Protein AF-A0AAN6Z8I7-F1 (afdb_monomer_lite)

Structure (mmCIF, N/CA/C/O backbone):
data_AF-A0AAN6Z8I7-F1
#
_entry.id   AF-A0AAN6Z8I7-F1
#
loop_
_atom_site.group_PDB
_atom_site.id
_atom_site.type_symbol
_atom_site.label_atom_id
_atom_site.label_alt_id
_atom_site.label_comp_id
_atom_site.label_asym_id
_atom_site.label_entity_id
_atom_site.label_seq_id
_atom_site.pdbx_PDB_ins_code
_atom_site.Cartn_x
_atom_site.Cartn_y
_atom_site.Cartn_z
_atom_site.occupancy
_atom_site.B_iso_or_equiv
_atom_site.auth_seq_id
_atom_site.auth_comp_id
_atom_site.auth_asym_id
_atom_site.auth_atom_id
_atom_site.pdbx_PDB_model_num
ATOM 1 N N . MET A 1 1 ? 62.135 -26.900 26.260 1.00 32.19 1 MET A N 1
ATOM 2 C CA . MET A 1 1 ? 61.340 -28.100 25.904 1.00 32.19 1 MET A CA 1
ATOM 3 C C . MET A 1 1 ? 60.212 -28.216 26.920 1.00 32.19 1 MET A C 1
ATOM 5 O O . MET A 1 1 ? 60.507 -28.111 28.092 1.00 32.19 1 MET A O 1
ATOM 9 N N . GLN A 1 2 ? 58.935 -28.398 26.623 1.00 29.66 2 GLN A N 1
ATOM 10 C CA . GLN A 1 2 ? 58.172 -28.352 25.386 1.00 29.66 2 GLN A CA 1
ATOM 11 C C . GLN A 1 2 ? 56.703 -28.283 25.835 1.00 29.66 2 GLN A C 1
ATOM 13 O O . GLN A 1 2 ? 56.267 -29.011 26.722 1.00 29.66 2 GLN A O 1
ATOM 18 N N . THR A 1 3 ? 55.972 -27.355 25.243 1.00 29.36 3 THR A N 1
ATOM 19 C CA . THR A 1 3 ? 54.538 -27.107 25.377 1.00 29.36 3 THR A CA 1
ATOM 20 C C . THR A 1 3 ? 53.730 -28.337 24.946 1.00 29.36 3 THR A C 1
ATOM 22 O O . THR A 1 3 ? 53.894 -28.803 23.821 1.00 29.36 3 THR A O 1
ATOM 25 N N . ARG A 1 4 ? 52.793 -28.824 25.773 1.00 29.11 4 ARG A N 1
ATOM 26 C CA . ARG A 1 4 ? 51.696 -29.693 25.303 1.00 29.11 4 ARG A CA 1
ATOM 27 C C . ARG A 1 4 ? 50.430 -28.859 25.139 1.00 29.11 4 ARG A C 1
ATOM 29 O O . ARG A 1 4 ? 49.757 -28.513 26.103 1.00 29.11 4 ARG A O 1
ATOM 36 N N . LYS A 1 5 ? 50.181 -28.494 23.879 1.00 32.47 5 LYS A N 1
ATOM 37 C CA . LYS A 1 5 ? 48.963 -27.849 23.389 1.00 32.47 5 LYS A CA 1
ATOM 38 C C . LYS A 1 5 ? 47.800 -28.839 23.345 1.00 32.47 5 LYS A C 1
ATOM 40 O O . LYS A 1 5 ? 47.976 -30.034 23.125 1.00 32.47 5 LYS A O 1
ATOM 45 N N . SER A 1 6 ? 46.630 -28.248 23.532 1.00 30.06 6 SER A N 1
ATOM 46 C CA . SER A 1 6 ? 45.288 -28.802 23.499 1.00 30.06 6 SER A CA 1
ATOM 47 C C . SER A 1 6 ? 44.936 -29.530 22.200 1.00 30.06 6 SER A C 1
ATOM 49 O O . SER A 1 6 ? 45.195 -29.058 21.093 1.00 30.06 6 SER A O 1
ATOM 51 N N . LEU A 1 7 ? 44.241 -30.653 22.365 1.00 32.81 7 LEU A N 1
ATOM 52 C CA . LEU A 1 7 ? 43.463 -31.329 21.334 1.00 32.81 7 LEU A CA 1
ATOM 53 C C . LEU A 1 7 ? 42.104 -31.668 21.956 1.00 32.81 7 LEU A C 1
ATOM 55 O O . LEU A 1 7 ? 41.858 -32.780 22.402 1.00 32.81 7 LEU A O 1
ATOM 59 N N . VAL A 1 8 ? 41.235 -30.659 22.037 1.00 32.09 8 VAL A N 1
ATOM 60 C CA . VAL A 1 8 ? 39.797 -30.846 22.251 1.00 32.09 8 VAL A CA 1
ATOM 61 C C . VAL A 1 8 ? 39.071 -29.977 21.229 1.00 32.09 8 VAL A C 1
ATOM 63 O O . VAL A 1 8 ? 39.012 -28.758 21.349 1.00 32.09 8 VAL A O 1
ATOM 66 N N . GLY A 1 9 ? 38.574 -30.644 20.186 1.00 28.62 9 GLY A N 1
ATOM 67 C CA . GLY A 1 9 ? 37.254 -30.369 19.622 1.00 28.62 9 GLY A CA 1
ATOM 68 C C . GLY A 1 9 ? 37.047 -29.054 18.879 1.00 28.62 9 GLY A C 1
ATOM 69 O O . GLY A 1 9 ? 36.145 -28.295 19.214 1.00 28.62 9 GLY A O 1
ATOM 70 N N . ARG A 1 10 ? 37.806 -28.829 17.802 1.00 29.12 10 ARG A N 1
ATOM 71 C CA . ARG A 1 10 ? 37.390 -27.956 16.692 1.00 29.12 10 ARG A CA 1
ATOM 72 C C . ARG A 1 10 ? 36.140 -28.548 16.022 1.00 29.12 10 ARG A C 1
ATOM 74 O O . ARG A 1 10 ? 36.269 -29.421 15.174 1.00 29.12 10 ARG A O 1
ATOM 81 N N . ALA A 1 11 ? 34.948 -28.102 16.410 1.00 29.02 11 ALA A N 1
ATOM 82 C CA . ALA A 1 11 ? 33.707 -28.374 15.666 1.00 29.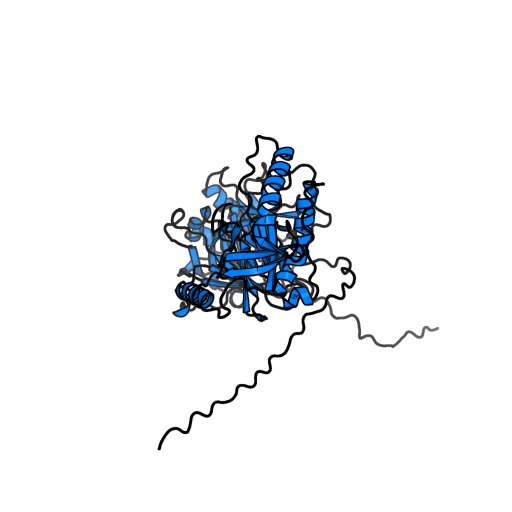02 11 ALA A CA 1
ATOM 83 C C . ALA A 1 11 ? 32.638 -27.275 15.813 1.00 29.02 11 ALA A C 1
ATOM 85 O O . ALA A 1 11 ? 31.493 -27.455 15.409 1.00 29.02 11 ALA A O 1
ATOM 86 N N . TRP A 1 12 ? 32.996 -26.124 16.378 1.00 29.42 12 TRP A N 1
ATOM 87 C CA . TRP A 1 12 ? 32.153 -24.936 16.432 1.00 29.42 12 TRP A CA 1
ATOM 88 C C . TRP A 1 12 ? 32.991 -23.768 15.916 1.00 29.42 12 TRP A C 1
ATOM 90 O O . TRP A 1 12 ? 34.161 -23.664 16.269 1.00 29.42 12 TRP A O 1
ATOM 100 N N . VAL A 1 13 ? 32.391 -22.908 15.092 1.00 31.42 13 VAL A N 1
ATOM 101 C CA . VAL A 1 13 ? 33.026 -21.817 14.321 1.00 31.42 13 VAL A CA 1
ATOM 102 C C . VAL A 1 13 ? 33.621 -22.246 12.967 1.00 31.42 13 VAL A C 1
ATOM 104 O O . VAL A 1 13 ? 34.786 -22.008 12.689 1.00 31.42 13 VAL A O 1
ATOM 107 N N . ASP A 1 14 ? 32.798 -22.835 12.091 1.00 28.38 14 ASP A N 1
ATOM 108 C CA . ASP A 1 14 ? 32.892 -22.562 10.643 1.00 28.38 14 ASP A CA 1
ATOM 109 C C . ASP A 1 14 ? 31.556 -22.839 9.923 1.00 28.38 14 ASP A C 1
ATOM 111 O O . ASP A 1 14 ? 31.440 -23.658 9.016 1.00 28.38 14 ASP A O 1
ATOM 115 N N . LYS A 1 15 ? 30.485 -22.161 10.356 1.00 30.84 15 LYS A N 1
ATOM 116 C CA . LYS A 1 15 ? 29.422 -21.789 9.413 1.00 30.84 15 LYS A CA 1
ATOM 117 C C . LYS A 1 15 ? 29.788 -20.407 8.918 1.00 30.84 15 LYS A C 1
ATOM 119 O O . LYS A 1 15 ? 29.279 -19.400 9.405 1.00 30.84 15 LYS A O 1
ATOM 124 N N . SER A 1 16 ? 30.757 -20.391 8.013 1.00 33.25 16 SER A N 1
ATOM 125 C CA . SER A 1 16 ? 31.108 -19.236 7.213 1.00 33.25 16 SER A CA 1
ATOM 126 C C . SER A 1 16 ? 29.808 -18.582 6.741 1.00 33.25 16 SER A C 1
ATOM 128 O O . SER A 1 16 ? 28.914 -19.261 6.227 1.00 33.25 16 SER A O 1
ATOM 130 N N . LEU A 1 17 ? 29.690 -17.271 6.961 1.00 37.28 17 LEU A N 1
ATOM 131 C CA . LEU A 1 17 ? 28.739 -16.416 6.267 1.00 37.28 17 LEU A CA 1
ATOM 132 C C . LEU A 1 17 ? 28.893 -16.688 4.766 1.00 37.28 17 LEU A C 1
ATOM 134 O O . LEU A 1 17 ? 29.721 -16.069 4.099 1.00 37.28 17 LEU A O 1
ATOM 138 N N . LYS A 1 18 ? 28.110 -17.621 4.218 1.00 36.66 18 LYS A N 1
ATOM 139 C CA . LYS A 1 18 ? 27.809 -17.620 2.794 1.00 36.66 18 LYS A CA 1
ATOM 140 C C . LYS A 1 18 ? 27.095 -16.295 2.577 1.00 36.66 18 LYS A C 1
ATOM 142 O O . LYS A 1 18 ? 25.920 -16.170 2.906 1.00 36.66 18 LYS A O 1
ATOM 147 N N . ARG A 1 19 ? 27.838 -15.276 2.134 1.00 41.69 19 ARG A N 1
ATOM 148 C CA . ARG A 1 19 ? 27.256 -14.062 1.564 1.00 41.69 19 ARG A CA 1
ATOM 149 C C . ARG A 1 19 ? 26.283 -14.549 0.501 1.00 41.69 19 ARG A C 1
ATOM 151 O O . ARG A 1 19 ? 26.725 -15.126 -0.490 1.00 41.69 19 ARG A O 1
ATOM 158 N N . ALA A 1 20 ? 24.985 -14.436 0.772 1.00 45.44 20 ALA A N 1
ATOM 159 C CA . ALA A 1 20 ? 23.968 -14.732 -0.218 1.00 45.44 20 ALA A CA 1
ATOM 160 C C . ALA A 1 20 ? 24.276 -13.836 -1.419 1.00 45.44 20 ALA A C 1
ATOM 162 O O . ALA A 1 20 ? 24.381 -12.618 -1.264 1.00 45.44 20 ALA A O 1
ATOM 163 N N . ALA A 1 21 ? 24.541 -14.442 -2.575 1.00 50.66 21 ALA A N 1
ATOM 164 C CA . ALA A 1 21 ? 24.708 -13.683 -3.801 1.00 50.66 21 ALA A CA 1
ATOM 165 C C . ALA A 1 21 ? 23.434 -12.855 -4.009 1.00 50.66 21 ALA A C 1
ATOM 167 O O . ALA A 1 21 ? 22.326 -13.358 -3.816 1.00 50.66 21 ALA A O 1
ATOM 168 N N . ARG A 1 22 ? 23.591 -11.572 -4.329 1.00 57.84 22 ARG A N 1
ATOM 169 C CA . ARG A 1 22 ? 22.470 -10.650 -4.501 1.00 57.84 22 ARG A CA 1
ATOM 170 C C . ARG A 1 22 ? 21.647 -11.093 -5.714 1.00 57.84 22 ARG A C 1
ATOM 172 O O . ARG A 1 22 ? 22.111 -10.949 -6.838 1.00 57.84 22 ARG A O 1
ATOM 179 N N . LEU A 1 23 ? 20.449 -11.627 -5.476 1.00 70.31 23 LEU A N 1
ATOM 180 C CA . LEU A 1 23 ? 19.550 -12.121 -6.528 1.00 70.31 23 LEU A CA 1
ATOM 181 C C . LEU A 1 23 ? 18.702 -11.006 -7.165 1.00 70.31 23 LEU A C 1
ATOM 183 O O . LEU A 1 23 ? 18.144 -11.221 -8.241 1.00 70.31 23 LEU A O 1
ATOM 187 N N . VAL A 1 24 ? 18.580 -9.838 -6.511 1.00 84.19 24 VAL A N 1
ATOM 188 C CA . VAL A 1 24 ? 17.828 -8.687 -7.041 1.00 84.19 24 VAL A CA 1
ATOM 189 C C . VAL A 1 24 ? 18.528 -7.335 -6.853 1.00 84.19 24 VAL A C 1
ATOM 191 O O . VAL A 1 24 ? 19.216 -7.069 -5.862 1.00 84.19 24 VAL A O 1
ATOM 194 N N . GLY A 1 25 ? 18.316 -6.425 -7.803 1.00 89.25 25 GLY A N 1
ATOM 195 C CA . GLY A 1 25 ? 18.735 -5.021 -7.736 1.00 89.25 25 GLY A CA 1
ATOM 196 C C . GLY A 1 25 ? 17.537 -4.088 -7.863 1.00 89.25 25 GLY A C 1
ATOM 197 O O . GLY A 1 25 ? 16.638 -4.376 -8.642 1.00 89.25 25 GLY A O 1
ATOM 198 N N . ALA A 1 26 ? 17.522 -2.979 -7.125 1.00 93.25 26 ALA A N 1
ATOM 199 C CA . ALA A 1 26 ? 16.400 -2.046 -7.142 1.00 93.25 26 ALA A CA 1
ATOM 200 C C . ALA A 1 26 ? 16.836 -0.585 -7.066 1.00 93.25 26 ALA A C 1
ATOM 202 O O . ALA A 1 26 ? 17.877 -0.273 -6.483 1.00 93.25 26 ALA A O 1
ATOM 203 N N . VAL A 1 27 ? 16.009 0.298 -7.612 1.00 94.94 27 VAL A N 1
ATOM 204 C CA . VAL A 1 27 ? 16.126 1.751 -7.484 1.00 94.94 27 VAL A CA 1
ATOM 205 C C . VAL A 1 27 ? 14.747 2.381 -7.633 1.00 94.94 27 VAL A C 1
ATOM 207 O O . VAL A 1 27 ? 13.945 1.951 -8.458 1.00 94.94 27 VAL A O 1
ATOM 210 N N . THR A 1 28 ? 14.480 3.429 -6.861 1.00 96.12 28 THR A N 1
ATOM 211 C CA . THR A 1 28 ? 13.326 4.303 -7.089 1.00 96.12 28 THR A CA 1
ATOM 212 C C . THR A 1 28 ? 13.813 5.702 -7.424 1.00 96.12 28 THR A C 1
ATOM 214 O O . THR A 1 28 ? 14.664 6.239 -6.722 1.00 96.12 28 THR A O 1
ATOM 217 N N . VAL A 1 29 ? 13.298 6.280 -8.503 1.00 95.31 29 VAL A N 1
ATOM 218 C CA . VAL A 1 29 ? 13.596 7.635 -8.964 1.00 95.31 29 VAL A CA 1
ATOM 219 C C . VAL A 1 29 ? 12.339 8.479 -8.795 1.00 95.31 29 VAL A C 1
ATOM 221 O O . VAL A 1 29 ? 11.331 8.231 -9.448 1.00 95.31 29 VAL A O 1
ATOM 224 N N . ASN A 1 30 ? 12.400 9.466 -7.909 1.00 93.25 30 ASN A N 1
ATOM 225 C CA . ASN A 1 30 ? 11.348 10.438 -7.642 1.00 93.25 30 ASN A CA 1
ATOM 226 C C . ASN A 1 30 ? 11.561 11.684 -8.521 1.00 93.25 30 ASN A C 1
ATOM 228 O O . ASN A 1 30 ? 12.684 12.186 -8.615 1.00 93.25 30 ASN A O 1
ATOM 232 N N . LEU A 1 31 ? 10.491 12.195 -9.133 1.00 90.69 31 LEU A N 1
ATOM 233 C CA . LEU A 1 31 ? 10.521 13.305 -10.091 1.00 90.69 31 LEU A CA 1
ATOM 234 C C . LEU A 1 31 ? 9.598 14.440 -9.623 1.00 90.69 31 LEU A C 1
ATOM 236 O O . LEU A 1 31 ? 8.452 14.192 -9.259 1.00 90.69 31 LEU A O 1
ATOM 240 N N . ASP A 1 32 ? 10.073 15.686 -9.659 1.00 86.06 32 ASP A N 1
ATOM 241 C CA . ASP A 1 32 ? 9.229 16.872 -9.465 1.00 86.06 32 ASP A CA 1
ATOM 242 C C . ASP A 1 32 ? 8.783 17.425 -10.823 1.00 86.06 32 ASP A C 1
ATOM 244 O O . ASP A 1 32 ? 9.415 18.313 -11.399 1.00 86.06 32 ASP A O 1
ATOM 248 N N . LEU A 1 33 ? 7.672 16.887 -11.333 1.00 80.31 33 LEU A N 1
ATOM 249 C CA . LEU A 1 33 ? 7.146 17.195 -12.668 1.00 80.31 33 LEU A CA 1
ATOM 250 C C . LEU A 1 33 ? 6.718 18.659 -12.851 1.00 80.31 33 LEU A C 1
ATOM 252 O O . LEU A 1 33 ? 6.485 19.085 -13.978 1.00 80.31 33 LEU A O 1
ATOM 256 N N . THR A 1 34 ? 6.644 19.451 -11.777 1.00 77.06 34 THR A N 1
ATOM 257 C CA . THR A 1 34 ? 6.255 20.868 -11.853 1.00 77.06 34 THR A CA 1
ATOM 258 C C . THR A 1 34 ? 7.379 21.784 -12.346 1.00 77.06 34 THR A C 1
ATOM 260 O O . THR A 1 34 ? 7.135 22.956 -12.626 1.00 77.06 34 THR A O 1
ATOM 263 N N . ARG A 1 35 ? 8.616 21.273 -12.454 1.00 71.75 35 ARG A N 1
ATOM 264 C CA . ARG A 1 35 ? 9.821 22.107 -12.605 1.00 71.75 35 ARG A CA 1
ATOM 265 C C . ARG A 1 35 ? 10.576 21.965 -13.927 1.00 71.75 35 ARG A C 1
ATOM 267 O O . ARG A 1 35 ? 11.534 22.709 -14.136 1.00 71.75 35 ARG A O 1
ATOM 274 N N . SER A 1 36 ? 10.235 21.025 -14.811 1.00 70.06 36 SER A N 1
ATOM 275 C CA . SER A 1 36 ? 10.969 20.826 -16.081 1.00 70.06 36 SER A CA 1
ATOM 276 C C . SER A 1 36 ? 10.103 20.203 -17.183 1.00 70.06 36 SER A C 1
ATOM 278 O O . SER A 1 36 ? 8.950 19.844 -16.956 1.00 70.06 36 SER A O 1
ATOM 280 N N . ALA A 1 37 ? 10.642 20.099 -18.403 1.00 73.19 37 ALA A N 1
ATOM 281 C CA . ALA A 1 37 ? 9.939 19.502 -19.541 1.00 73.19 37 ALA A CA 1
ATOM 282 C C . ALA A 1 37 ? 9.975 17.952 -19.505 1.00 73.19 37 ALA A C 1
ATOM 284 O O . ALA A 1 37 ? 10.992 17.382 -19.101 1.00 73.19 37 ALA A O 1
ATOM 285 N N . PRO A 1 38 ? 8.940 17.242 -20.007 1.00 70.88 38 PRO A N 1
ATOM 286 C CA . PRO A 1 38 ? 8.838 15.775 -19.933 1.00 70.88 38 PRO A CA 1
ATOM 287 C C . PRO A 1 38 ? 10.040 14.986 -20.481 1.00 70.88 38 PRO A C 1
ATOM 289 O O . PRO A 1 38 ? 10.481 14.026 -19.852 1.00 70.88 38 PRO A O 1
ATOM 292 N N . ALA A 1 39 ? 10.613 15.399 -21.618 1.00 73.81 39 ALA A N 1
ATOM 293 C CA . ALA A 1 39 ? 11.739 14.693 -22.245 1.00 73.81 39 ALA A CA 1
ATOM 294 C C . ALA A 1 39 ? 13.026 14.740 -21.399 1.00 73.81 39 ALA A C 1
ATOM 296 O O . ALA A 1 39 ? 13.791 13.777 -21.363 1.00 73.81 39 ALA A O 1
ATOM 297 N N . GLN A 1 40 ? 13.245 15.835 -20.663 1.00 82.19 40 GLN A N 1
ATOM 298 C CA . GLN A 1 40 ? 14.388 15.962 -19.753 1.00 82.19 40 GLN A CA 1
ATOM 299 C C . GLN A 1 40 ? 14.270 14.979 -18.582 1.00 82.19 40 GLN A C 1
ATOM 301 O O . GLN A 1 40 ? 15.275 14.440 -18.122 1.00 82.19 40 GLN A O 1
ATOM 306 N N . PHE A 1 41 ? 13.043 14.687 -18.140 1.00 88.12 41 PHE A N 1
ATOM 307 C CA . PHE A 1 41 ? 12.804 13.728 -17.069 1.00 88.12 41 PHE A CA 1
ATOM 308 C C . PHE A 1 41 ? 12.998 12.272 -17.493 1.00 88.12 41 PHE A C 1
ATOM 310 O O . PHE A 1 41 ? 13.491 11.489 -16.685 1.00 88.12 41 PHE A O 1
ATOM 317 N N . GLN A 1 42 ? 12.658 11.903 -18.734 1.00 92.06 42 GLN A N 1
ATOM 318 C CA . GLN A 1 42 ? 12.919 10.549 -19.240 1.00 92.06 42 GLN A CA 1
ATOM 319 C C . GLN A 1 42 ? 14.416 10.236 -19.215 1.00 92.06 42 GLN A C 1
ATOM 321 O O . GLN A 1 42 ? 14.828 9.230 -18.635 1.00 92.06 42 GLN A O 1
ATOM 326 N N . GLN A 1 43 ? 15.230 11.134 -19.778 1.00 92.00 43 GLN A N 1
ATOM 327 C CA . GLN A 1 43 ? 16.680 10.974 -19.789 1.00 92.00 43 GLN A CA 1
ATOM 328 C C . GLN A 1 43 ? 17.253 10.977 -18.367 1.00 92.00 43 GLN A C 1
ATOM 330 O O . GLN A 1 43 ? 18.020 10.083 -18.018 1.00 92.00 43 GLN A O 1
ATOM 335 N N . ALA A 1 44 ? 16.817 11.908 -17.511 1.00 91.56 44 ALA A N 1
ATOM 336 C CA . ALA A 1 44 ? 17.268 11.955 -16.123 1.00 91.56 44 ALA A CA 1
ATOM 337 C C . ALA A 1 44 ? 16.911 10.676 -15.345 1.00 91.56 44 ALA A C 1
ATOM 339 O O . ALA A 1 44 ? 17.719 10.193 -14.554 1.00 91.56 44 ALA A O 1
ATOM 340 N N . ALA A 1 45 ? 15.730 10.093 -15.576 1.00 93.75 45 ALA A N 1
ATOM 341 C CA . ALA A 1 45 ? 15.348 8.825 -14.964 1.00 93.75 45 ALA A CA 1
ATOM 342 C C . ALA A 1 45 ? 16.257 7.678 -15.428 1.00 93.75 45 ALA A C 1
ATOM 344 O O . ALA A 1 45 ? 16.769 6.935 -14.590 1.00 93.75 45 ALA A O 1
ATOM 345 N N . ILE A 1 46 ? 16.508 7.571 -16.737 1.00 94.88 46 ILE A N 1
ATOM 346 C CA . ILE A 1 46 ? 17.427 6.581 -17.322 1.00 94.88 46 ILE A CA 1
ATOM 347 C C . ILE A 1 46 ? 18.833 6.732 -16.725 1.00 94.88 46 ILE A C 1
ATOM 349 O O . ILE A 1 46 ? 19.438 5.740 -16.316 1.00 94.88 46 ILE A O 1
ATOM 353 N N . ASP A 1 47 ? 19.341 7.960 -16.619 1.00 93.81 47 ASP A N 1
ATOM 354 C CA . ASP A 1 47 ? 20.675 8.231 -16.082 1.00 93.81 47 ASP A CA 1
ATOM 355 C C . ASP A 1 47 ? 20.782 7.841 -14.605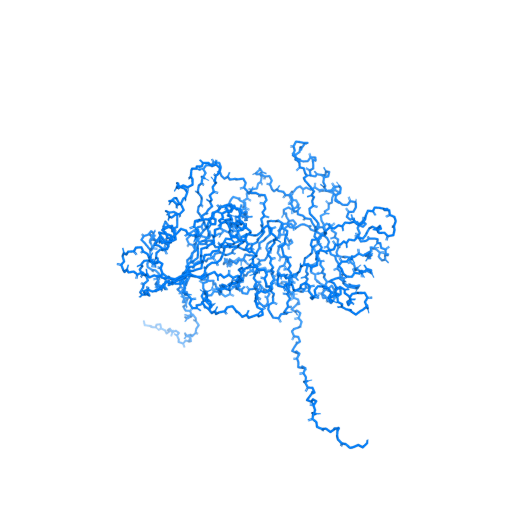 1.00 93.81 47 ASP A C 1
ATOM 357 O O . ASP A 1 47 ? 21.731 7.157 -14.224 1.00 93.81 47 ASP A O 1
ATOM 361 N N . ARG A 1 48 ? 19.771 8.152 -13.781 1.00 93.00 48 ARG A N 1
ATOM 362 C CA . ARG A 1 48 ? 19.744 7.726 -12.371 1.00 93.00 48 ARG A CA 1
ATOM 363 C C . ARG A 1 48 ? 19.659 6.216 -12.206 1.00 93.00 48 ARG A C 1
ATOM 365 O O . ARG A 1 48 ? 20.307 5.661 -11.317 1.00 93.00 48 ARG A O 1
ATOM 372 N N . VAL A 1 49 ? 18.892 5.533 -13.053 1.00 93.62 49 VAL A N 1
ATOM 373 C CA . VAL A 1 49 ? 18.839 4.066 -13.043 1.00 93.62 49 VAL A CA 1
ATOM 374 C C . VAL A 1 49 ? 20.196 3.482 -13.426 1.00 93.62 49 VAL A C 1
ATOM 376 O O . VAL A 1 49 ? 20.667 2.574 -12.738 1.00 93.62 49 VAL A O 1
ATOM 379 N N . ARG A 1 50 ? 20.865 4.044 -14.441 1.00 92.25 50 ARG A N 1
ATOM 380 C CA . ARG A 1 50 ? 22.220 3.642 -14.844 1.00 92.25 50 ARG A CA 1
ATOM 381 C C . ARG A 1 50 ? 23.215 3.839 -13.707 1.00 92.25 50 ARG A C 1
ATOM 383 O O . ARG A 1 50 ? 23.932 2.907 -13.362 1.00 92.25 50 ARG A O 1
ATOM 390 N N . GLU A 1 51 ? 23.216 5.006 -13.073 1.00 90.06 51 GLU A N 1
ATOM 391 C CA . GLU A 1 51 ? 24.092 5.298 -11.936 1.00 90.06 51 GLU A CA 1
ATOM 392 C C . GLU A 1 51 ? 23.925 4.277 -10.800 1.00 90.06 51 GLU A C 1
ATOM 394 O O . GLU A 1 51 ? 24.921 3.812 -10.245 1.00 90.06 51 GLU A O 1
ATOM 399 N N . CYS A 1 52 ? 22.684 3.880 -10.493 1.00 88.19 52 CYS A N 1
ATOM 400 C CA . CYS A 1 52 ? 22.375 3.004 -9.361 1.00 88.19 52 CYS A CA 1
ATOM 401 C C . CYS A 1 52 ? 22.524 1.502 -9.656 1.00 88.19 52 CYS A C 1
ATOM 403 O O . CYS A 1 52 ? 22.850 0.729 -8.751 1.00 88.19 52 CYS A O 1
ATOM 405 N N . LEU A 1 53 ? 22.223 1.058 -10.882 1.00 86.69 53 LEU A N 1
ATOM 406 C CA . LEU A 1 53 ? 22.142 -0.364 -11.231 1.00 86.69 53 LEU A CA 1
ATOM 407 C C . LEU A 1 53 ? 23.235 -0.839 -12.195 1.00 86.69 53 LEU A C 1
ATOM 409 O O . LEU A 1 53 ? 23.483 -2.050 -12.233 1.00 86.69 53 LEU A O 1
ATOM 413 N N . ALA A 1 54 ? 23.895 0.034 -12.958 1.00 76.12 54 ALA A N 1
ATOM 414 C CA . ALA A 1 54 ? 24.893 -0.423 -13.919 1.00 76.12 54 ALA A CA 1
ATOM 415 C C . ALA A 1 54 ? 26.078 -1.121 -13.211 1.00 76.12 54 ALA A C 1
ATOM 417 O O . ALA A 1 54 ? 26.492 -0.710 -12.123 1.00 76.12 54 ALA A O 1
ATOM 418 N N . PRO A 1 55 ? 26.633 -2.199 -13.797 1.00 63.22 55 PRO A N 1
ATOM 419 C CA . PRO A 1 55 ? 27.771 -2.910 -13.212 1.00 63.22 55 PRO A CA 1
ATOM 420 C C . PRO A 1 55 ? 29.015 -2.018 -13.068 1.00 63.22 55 PRO A C 1
ATOM 422 O O . PRO A 1 55 ? 29.722 -2.096 -12.067 1.00 63.22 55 PRO A O 1
ATOM 425 N N . GLU A 1 56 ? 29.251 -1.139 -14.046 1.00 54.12 56 GLU A N 1
ATOM 426 C CA . GLU A 1 56 ? 30.460 -0.309 -14.172 1.00 54.12 56 GLU A CA 1
ATOM 427 C C . GLU A 1 56 ? 30.563 0.800 -13.113 1.00 54.12 56 GLU A C 1
ATOM 429 O O . GLU A 1 56 ? 31.661 1.207 -12.730 1.00 54.12 56 GLU A O 1
ATOM 434 N N . THR A 1 57 ? 29.431 1.274 -12.587 1.00 50.81 57 THR A N 1
ATOM 435 C CA . THR A 1 57 ? 29.384 2.300 -11.535 1.00 50.81 57 THR A CA 1
ATOM 436 C C . THR A 1 57 ? 29.625 1.745 -10.132 1.00 50.81 57 THR A C 1
ATOM 438 O O . THR A 1 57 ? 29.878 2.531 -9.214 1.00 50.81 57 THR A O 1
ATOM 441 N N . ARG A 1 58 ? 29.648 0.413 -9.938 1.00 55.09 58 ARG A N 1
ATOM 442 C CA . ARG A 1 58 ? 30.036 -0.219 -8.663 1.00 55.09 58 ARG A CA 1
ATOM 443 C C . ARG A 1 58 ? 31.546 -0.110 -8.441 1.00 55.09 58 ARG A C 1
ATOM 445 O O . ARG A 1 58 ? 32.302 -1.077 -8.528 1.00 55.09 58 ARG A O 1
ATOM 452 N N . ARG A 1 59 ? 32.011 1.095 -8.108 1.00 42.09 59 ARG A N 1
ATOM 453 C CA . ARG A 1 59 ? 33.353 1.308 -7.567 1.00 42.09 59 ARG A CA 1
ATOM 454 C C . ARG A 1 59 ? 33.445 0.573 -6.227 1.00 42.09 59 ARG A C 1
ATOM 456 O O . ARG A 1 59 ? 32.928 1.054 -5.229 1.00 42.09 59 ARG A O 1
ATOM 463 N N . GLN A 1 60 ? 34.181 -0.539 -6.233 1.00 39.38 60 GLN A N 1
ATOM 464 C CA . GLN A 1 60 ? 34.694 -1.326 -5.100 1.00 39.38 60 GLN A CA 1
ATOM 465 C C . GLN A 1 60 ? 33.976 -2.661 -4.813 1.00 39.38 60 GLN A C 1
ATOM 467 O O . GLN A 1 60 ? 32.910 -2.725 -4.213 1.00 39.38 60 GLN A O 1
ATOM 472 N N . ARG A 1 61 ? 34.744 -3.718 -5.120 1.00 37.72 61 ARG A N 1
ATOM 473 C CA . ARG A 1 61 ? 34.625 -5.155 -4.817 1.00 37.72 61 ARG A CA 1
ATOM 474 C C . ARG A 1 61 ? 33.753 -5.999 -5.762 1.00 37.72 61 ARG A C 1
ATOM 476 O O . ARG A 1 61 ? 32.545 -5.795 -5.810 1.00 37.72 61 ARG A O 1
ATOM 483 N N . PRO A 1 62 ? 34.342 -7.016 -6.428 1.00 36.09 62 PRO A N 1
ATOM 484 C CA . PRO A 1 62 ? 33.559 -8.046 -7.097 1.00 36.09 62 PRO A CA 1
ATOM 485 C C . PRO A 1 62 ? 32.741 -8.795 -6.038 1.00 36.09 62 PRO A C 1
ATOM 487 O O . PRO A 1 62 ? 33.291 -9.330 -5.069 1.00 36.09 62 PRO A O 1
ATOM 490 N N . SER A 1 63 ? 31.418 -8.784 -6.190 1.00 39.75 63 SER A N 1
ATOM 491 C CA . SER A 1 63 ? 30.540 -9.667 -5.427 1.00 39.75 63 SER A CA 1
ATOM 492 C C . SER A 1 63 ? 30.799 -11.111 -5.881 1.00 39.75 63 SER A C 1
ATOM 494 O O . SER A 1 63 ? 30.982 -11.340 -7.077 1.00 39.75 63 SER A O 1
ATOM 496 N N . PRO A 1 64 ? 30.832 -12.105 -4.976 1.00 38.25 64 PRO A N 1
ATOM 497 C CA . PRO A 1 64 ? 30.894 -13.500 -5.386 1.00 38.25 64 PRO A CA 1
ATOM 498 C C . PRO A 1 64 ? 29.612 -13.843 -6.157 1.00 38.25 64 PRO A C 1
ATOM 500 O O . PRO A 1 64 ? 28.525 -13.655 -5.618 1.00 38.25 64 PRO A O 1
ATOM 503 N N . ALA A 1 65 ? 29.776 -14.327 -7.394 1.00 44.44 65 ALA A N 1
ATOM 504 C CA . ALA A 1 65 ? 28.729 -14.609 -8.380 1.00 44.44 65 ALA A CA 1
ATOM 505 C C . ALA A 1 65 ? 27.776 -13.420 -8.602 1.00 44.44 65 ALA A C 1
ATOM 507 O O . ALA A 1 65 ? 26.773 -13.281 -7.903 1.00 44.44 65 ALA A O 1
ATOM 508 N N . ASP A 1 66 ? 28.066 -12.569 -9.592 1.00 50.97 66 ASP A N 1
ATOM 509 C CA . ASP A 1 66 ? 27.022 -11.721 -10.169 1.00 50.97 66 ASP A CA 1
ATOM 510 C C . ASP A 1 66 ? 25.948 -12.660 -10.720 1.00 50.97 66 ASP A C 1
ATOM 512 O O . ASP A 1 66 ? 26.124 -13.304 -11.754 1.00 50.97 66 ASP A O 1
ATOM 516 N N . VAL A 1 67 ? 24.872 -12.825 -9.953 1.00 59.19 67 VAL A N 1
ATOM 517 C CA . VAL A 1 67 ? 23.707 -13.558 -10.419 1.00 59.19 67 VAL A CA 1
ATOM 518 C C . VAL A 1 67 ? 23.178 -12.760 -11.588 1.00 59.19 67 VAL A C 1
ATOM 520 O O . VAL A 1 67 ? 22.866 -11.573 -11.484 1.00 59.19 67 VAL A O 1
ATOM 523 N N . GLU A 1 68 ? 23.155 -13.423 -12.725 1.00 74.50 68 GLU A N 1
ATOM 524 C CA . GLU A 1 68 ? 22.683 -12.838 -13.950 1.00 74.50 68 GLU A CA 1
ATOM 525 C C . GLU A 1 68 ? 21.186 -12.543 -13.830 1.00 74.50 68 GLU A C 1
ATOM 527 O O . GLU A 1 68 ? 20.387 -13.417 -13.487 1.00 74.50 68 GLU A O 1
ATOM 532 N N . HIS A 1 69 ? 20.819 -11.289 -14.072 1.00 86.31 69 HIS A N 1
ATOM 533 C CA . HIS A 1 69 ? 19.428 -10.865 -14.081 1.00 86.31 69 HIS A CA 1
ATOM 534 C C . HIS A 1 69 ? 18.900 -10.974 -15.512 1.00 86.31 69 HIS A C 1
ATOM 536 O O . HIS A 1 69 ? 19.463 -10.373 -16.422 1.00 86.31 69 HIS A O 1
ATOM 542 N N . ASP A 1 70 ? 17.800 -11.692 -15.700 1.00 90.00 70 ASP A N 1
ATOM 543 C CA . ASP A 1 70 ? 17.112 -11.880 -16.985 1.00 90.00 70 ASP A CA 1
ATOM 544 C C . ASP A 1 70 ? 15.697 -11.276 -16.951 1.00 90.00 70 ASP A C 1
ATOM 546 O O . ASP A 1 70 ? 14.841 -11.582 -17.784 1.00 90.00 70 ASP A O 1
ATOM 550 N N . SER A 1 71 ? 15.393 -10.457 -15.939 1.00 92.62 71 SER A N 1
ATOM 551 C CA . SER A 1 71 ? 14.051 -9.919 -15.735 1.00 92.62 71 SER A CA 1
ATOM 552 C C . SER A 1 71 ? 14.001 -8.579 -15.024 1.00 92.62 71 SER A C 1
ATOM 554 O O . SER A 1 71 ? 14.843 -8.281 -14.175 1.00 92.62 71 SER A O 1
ATOM 556 N N . ALA A 1 72 ? 12.952 -7.807 -15.326 1.00 95.50 72 ALA A N 1
ATOM 557 C CA . ALA A 1 72 ? 12.668 -6.522 -14.697 1.00 95.50 72 ALA A CA 1
ATOM 558 C C . ALA A 1 72 ? 11.184 -6.327 -14.366 1.00 95.50 72 ALA A C 1
ATOM 560 O O . ALA A 1 72 ? 10.299 -6.743 -15.110 1.00 95.50 72 ALA A O 1
ATOM 561 N N . VAL A 1 73 ? 10.927 -5.614 -13.274 1.00 97.75 73 VAL A N 1
ATOM 562 C CA . VAL A 1 73 ? 9.642 -5.005 -12.943 1.00 97.75 73 VAL A CA 1
ATOM 563 C C . VAL A 1 73 ? 9.845 -3.494 -12.912 1.00 97.75 73 VAL A C 1
ATOM 565 O O . VAL A 1 73 ? 10.645 -2.991 -12.123 1.00 97.75 73 VAL A O 1
ATOM 568 N N . ILE A 1 74 ? 9.122 -2.776 -13.765 1.00 98.38 74 ILE A N 1
ATOM 569 C CA . ILE A 1 74 ? 9.147 -1.316 -13.863 1.00 98.38 74 ILE A CA 1
ATOM 570 C C . ILE A 1 74 ? 7.766 -0.805 -13.469 1.00 98.38 74 ILE A C 1
ATOM 572 O O . ILE A 1 74 ? 6.773 -1.050 -14.152 1.00 98.38 74 ILE A O 1
ATOM 576 N N . VAL A 1 75 ? 7.707 -0.092 -12.357 1.00 98.25 75 VAL A N 1
ATOM 577 C CA . VAL A 1 75 ? 6.490 0.532 -11.852 1.00 98.25 75 VAL A CA 1
ATOM 578 C C . VAL A 1 75 ? 6.616 2.035 -12.041 1.00 98.25 75 VAL A C 1
ATOM 580 O O . VAL A 1 75 ? 7.580 2.624 -11.565 1.00 98.25 75 VAL A O 1
ATOM 583 N N . ALA A 1 76 ? 5.667 2.665 -12.723 1.00 97.94 76 ALA A N 1
ATOM 584 C CA . ALA A 1 76 ? 5.648 4.112 -12.914 1.00 97.94 76 ALA A CA 1
ATOM 585 C C . ALA A 1 76 ? 4.405 4.729 -12.274 1.00 97.94 76 ALA A C 1
ATOM 587 O O . ALA A 1 76 ? 3.349 4.102 -12.208 1.00 97.94 76 ALA A O 1
ATOM 588 N N . SER A 1 77 ? 4.537 5.967 -11.813 1.00 96.50 77 SER A N 1
ATOM 589 C CA . SER A 1 77 ? 3.401 6.748 -11.320 1.00 96.50 77 SER A CA 1
ATOM 590 C C . SER A 1 77 ? 2.421 7.045 -12.455 1.00 96.50 77 SER A C 1
ATOM 592 O O . SER A 1 77 ? 2.795 7.035 -13.633 1.00 96.50 77 SER A O 1
ATOM 594 N N . ARG A 1 78 ? 1.159 7.316 -12.120 1.00 95.19 78 ARG A N 1
ATOM 595 C CA . ARG A 1 78 ? 0.062 7.371 -13.097 1.00 95.19 78 ARG A CA 1
ATOM 596 C C . ARG A 1 78 ? 0.287 8.408 -14.193 1.00 95.19 78 ARG A C 1
ATOM 598 O O . ARG A 1 78 ? -0.077 8.170 -15.341 1.00 95.19 78 ARG A O 1
ATOM 605 N N . SER A 1 79 ? 0.913 9.533 -13.845 1.00 92.94 79 SER A N 1
ATOM 606 C CA . SER A 1 79 ? 1.223 10.623 -14.774 1.00 92.94 79 SER A CA 1
ATOM 607 C C . SER A 1 79 ? 2.273 10.225 -15.823 1.00 92.94 79 SER A C 1
ATOM 609 O O . SER A 1 79 ? 2.335 10.810 -16.901 1.00 92.94 79 SER A O 1
ATOM 611 N N . LEU A 1 80 ? 3.064 9.188 -15.529 1.00 95.00 80 LEU A N 1
ATOM 612 C CA . LEU A 1 80 ? 4.148 8.664 -16.358 1.00 95.00 80 LEU A CA 1
ATOM 613 C C . LEU A 1 80 ? 3.750 7.380 -17.099 1.00 95.00 80 LEU A C 1
ATOM 615 O O . LEU A 1 80 ? 4.584 6.777 -17.771 1.00 95.00 80 LEU A O 1
ATOM 619 N N . ALA A 1 81 ? 2.487 6.946 -17.005 1.00 95.88 81 ALA A N 1
ATOM 620 C CA . ALA A 1 81 ? 2.023 5.689 -17.597 1.00 95.88 81 ALA A CA 1
ATOM 621 C C . ALA A 1 81 ? 2.262 5.614 -19.116 1.00 95.88 81 ALA A C 1
ATOM 623 O O . ALA A 1 81 ? 2.563 4.542 -19.641 1.00 95.88 81 ALA A O 1
ATOM 624 N N . ALA A 1 82 ? 2.204 6.751 -19.818 1.00 94.50 82 ALA A N 1
ATOM 625 C CA . ALA A 1 82 ? 2.506 6.831 -21.247 1.00 94.50 82 ALA A CA 1
ATOM 626 C C . ALA A 1 82 ? 3.942 6.386 -21.584 1.00 94.50 82 ALA A C 1
ATOM 628 O O . ALA A 1 82 ? 4.167 5.816 -22.648 1.00 94.50 82 ALA A O 1
ATOM 629 N N . TRP A 1 83 ? 4.910 6.569 -20.677 1.00 95.25 83 TRP A N 1
ATOM 630 C CA . TRP A 1 83 ? 6.297 6.147 -20.909 1.00 95.25 83 TRP A CA 1
ATOM 631 C C . TRP A 1 83 ? 6.437 4.624 -20.967 1.00 95.25 83 TRP A C 1
ATOM 633 O O . TRP A 1 83 ? 7.342 4.115 -21.614 1.00 95.25 83 TRP A O 1
ATOM 643 N N . LEU A 1 84 ? 5.529 3.879 -20.329 1.00 95.75 84 LEU A N 1
ATOM 644 C CA . LEU A 1 84 ? 5.544 2.413 -20.348 1.00 95.75 84 LEU A CA 1
ATOM 645 C C . LEU A 1 84 ? 5.093 1.826 -21.696 1.00 95.75 84 LEU A C 1
ATOM 647 O O . LEU A 1 84 ? 5.329 0.647 -21.956 1.00 95.75 84 LEU A O 1
ATOM 651 N N . HIS A 1 85 ? 4.453 2.637 -22.544 1.00 92.06 85 HIS A N 1
ATOM 652 C CA . HIS A 1 85 ? 4.097 2.280 -23.919 1.00 92.06 85 HIS A CA 1
ATOM 653 C C . HIS A 1 85 ? 5.200 2.587 -24.930 1.00 92.06 85 HIS A C 1
ATOM 655 O O . HIS A 1 85 ? 5.168 2.052 -26.036 1.00 92.06 85 HIS A O 1
ATOM 661 N N . ASP A 1 86 ? 6.144 3.455 -24.571 1.00 94.69 86 ASP A N 1
ATOM 662 C CA . ASP A 1 86 ? 7.259 3.825 -25.429 1.00 94.69 86 ASP A CA 1
ATOM 663 C C . ASP A 1 86 ? 8.333 2.733 -25.368 1.00 94.69 86 ASP A C 1
ATOM 665 O O . ASP A 1 86 ? 9.084 2.598 -24.397 1.00 94.69 86 ASP A O 1
ATOM 669 N N . ASP A 1 87 ? 8.396 1.930 -26.430 1.00 95.75 87 ASP A N 1
ATOM 670 C CA . ASP A 1 87 ? 9.351 0.832 -26.553 1.00 95.75 87 ASP A CA 1
ATOM 671 C C . ASP A 1 87 ? 10.800 1.325 -26.500 1.00 95.75 87 ASP A C 1
ATOM 673 O O . ASP A 1 87 ? 11.663 0.648 -25.939 1.00 95.75 87 ASP A O 1
ATOM 677 N N . GLY A 1 88 ? 11.062 2.520 -27.036 1.00 95.62 88 GLY A N 1
ATOM 678 C CA . GLY A 1 88 ? 12.367 3.159 -26.977 1.00 95.62 88 GLY A CA 1
ATOM 679 C C . GLY A 1 88 ? 12.733 3.486 -25.537 1.00 95.62 88 GLY A C 1
ATOM 680 O O . GLY A 1 88 ? 13.805 3.102 -25.072 1.00 95.62 88 GLY A O 1
ATOM 681 N N . PHE A 1 89 ? 11.838 4.133 -24.795 1.00 95.56 89 PHE A N 1
ATOM 682 C CA . PHE A 1 89 ? 12.065 4.424 -23.380 1.00 95.56 89 PHE A CA 1
ATOM 683 C C . PHE A 1 89 ? 12.324 3.151 -22.561 1.00 95.56 89 PHE A C 1
ATOM 685 O O . PHE A 1 89 ? 13.318 3.077 -21.834 1.00 95.56 89 PHE A O 1
ATOM 692 N N . VAL A 1 90 ? 11.471 2.128 -22.699 1.00 97.00 90 VAL A N 1
ATOM 693 C CA . VAL A 1 90 ? 11.621 0.871 -21.948 1.00 97.00 90 VAL A CA 1
ATOM 694 C C . VAL A 1 90 ? 12.926 0.163 -22.326 1.00 97.00 90 VAL A C 1
ATOM 696 O O . VAL A 1 90 ? 13.653 -0.267 -21.435 1.00 97.00 90 VAL A O 1
ATOM 699 N N . SER A 1 91 ? 13.289 0.122 -23.610 1.00 96.06 91 SER A N 1
ATOM 700 C CA . SER A 1 91 ? 14.568 -0.420 -24.092 1.00 96.06 91 SER A CA 1
ATOM 701 C C . SER A 1 91 ? 15.778 0.238 -23.413 1.00 96.06 91 SER A C 1
ATOM 703 O O . SER A 1 91 ? 16.615 -0.444 -22.813 1.00 96.06 91 SER A O 1
ATOM 705 N N . HIS A 1 92 ? 15.843 1.575 -23.423 1.00 95.12 92 HIS A N 1
ATOM 706 C CA . HIS A 1 92 ? 16.923 2.326 -22.776 1.00 95.12 92 HIS A CA 1
ATOM 707 C C . HIS A 1 92 ? 16.919 2.154 -21.253 1.00 95.12 92 HIS A C 1
ATOM 709 O O . HIS A 1 92 ? 17.987 2.121 -20.638 1.00 95.12 92 HIS A O 1
ATOM 715 N N . MET A 1 93 ? 15.742 2.001 -20.640 1.00 95.44 93 MET A N 1
ATOM 716 C CA . MET A 1 93 ? 15.609 1.724 -19.211 1.00 95.44 93 MET A CA 1
ATOM 717 C C . MET A 1 93 ? 16.173 0.345 -18.843 1.00 95.44 93 MET A C 1
ATOM 719 O O . MET A 1 93 ? 16.902 0.223 -17.860 1.00 95.44 93 MET A O 1
ATOM 723 N N . LEU A 1 94 ? 15.893 -0.690 -19.642 1.00 94.38 94 LEU A N 1
ATOM 724 C CA . LEU A 1 94 ? 16.450 -2.035 -19.452 1.00 94.38 94 LEU A CA 1
ATOM 725 C C . LEU A 1 94 ? 17.974 -2.033 -19.625 1.00 94.38 94 LEU A C 1
ATOM 727 O O . LEU A 1 94 ? 18.691 -2.645 -18.829 1.00 94.38 94 LEU A O 1
ATOM 731 N N . ALA A 1 95 ? 18.474 -1.291 -20.616 1.00 92.19 95 ALA A N 1
ATOM 732 C CA . ALA A 1 95 ? 19.904 -1.094 -20.814 1.00 92.19 95 ALA A CA 1
ATOM 733 C C . ALA A 1 95 ? 20.562 -0.376 -19.625 1.00 92.19 95 ALA A C 1
ATOM 735 O O . ALA A 1 95 ? 21.575 -0.841 -19.105 1.00 92.19 95 ALA A O 1
ATOM 736 N N . ALA A 1 96 ? 19.957 0.707 -19.129 1.00 92.12 96 ALA A N 1
ATOM 737 C CA . ALA A 1 96 ? 20.412 1.406 -17.927 1.00 92.12 96 ALA A CA 1
ATOM 738 C C . ALA A 1 96 ? 20.374 0.511 -16.679 1.00 92.12 96 ALA A C 1
ATOM 740 O O . ALA A 1 96 ? 21.277 0.556 -15.847 1.00 92.12 96 ALA A O 1
ATOM 741 N N . ALA A 1 97 ? 19.379 -0.371 -16.580 1.00 91.12 97 ALA A N 1
ATOM 742 C CA . ALA A 1 97 ? 19.297 -1.389 -15.544 1.00 91.12 97 ALA A CA 1
ATOM 743 C C . ALA A 1 97 ? 20.294 -2.548 -15.743 1.00 91.12 97 ALA A C 1
ATOM 745 O O . ALA A 1 97 ? 20.220 -3.528 -15.006 1.00 91.12 97 ALA A O 1
ATOM 746 N N . GLY A 1 98 ? 21.229 -2.467 -16.697 1.00 88.50 98 GLY A N 1
ATOM 747 C CA . GLY A 1 98 ? 22.301 -3.441 -16.912 1.00 88.50 98 GLY A CA 1
ATOM 748 C C . GLY A 1 98 ? 21.844 -4.783 -17.487 1.00 88.50 98 GLY A C 1
ATOM 749 O O . GLY A 1 98 ? 22.541 -5.777 -17.305 1.00 88.50 98 GLY A O 1
ATOM 750 N N . LEU A 1 99 ? 20.683 -4.832 -18.147 1.00 87.06 99 LEU A N 1
ATOM 751 C CA . LEU A 1 99 ? 20.117 -6.062 -18.722 1.00 87.06 99 LEU A CA 1
ATOM 752 C C . LEU A 1 99 ? 20.566 -6.321 -20.171 1.00 87.06 99 LEU A C 1
ATOM 754 O O . LEU A 1 99 ? 20.105 -7.265 -20.797 1.00 87.06 99 LEU A O 1
ATOM 758 N N . THR A 1 100 ? 21.495 -5.518 -20.692 1.00 77.88 100 THR A N 1
ATOM 759 C CA . THR A 1 100 ? 22.147 -5.699 -22.005 1.00 77.88 100 THR A CA 1
ATOM 760 C C . THR A 1 100 ? 23.168 -6.839 -22.026 1.00 77.88 100 THR A C 1
ATOM 762 O O . THR A 1 100 ? 23.537 -7.328 -23.094 1.00 77.88 100 THR A O 1
ATOM 765 N N . HIS A 1 101 ? 23.656 -7.241 -20.848 1.00 64.00 101 HIS A N 1
ATOM 766 C CA . HIS A 1 101 ? 24.699 -8.255 -20.663 1.00 64.00 101 HIS A CA 1
ATOM 767 C C . HIS A 1 101 ? 24.169 -9.561 -20.062 1.00 64.00 101 HIS A C 1
ATOM 769 O O . HIS A 1 101 ? 24.963 -10.383 -19.607 1.00 64.00 101 HIS A O 1
ATOM 775 N N . ALA A 1 102 ? 22.848 -9.758 -20.036 1.00 60.81 102 ALA A N 1
ATOM 776 C CA . ALA A 1 102 ? 22.298 -11.062 -19.703 1.00 60.81 102 ALA A CA 1
ATOM 777 C C . ALA A 1 102 ? 22.806 -12.093 -20.737 1.00 60.81 102 ALA A C 1
ATOM 779 O O . ALA A 1 102 ? 22.711 -11.887 -21.944 1.00 60.81 102 ALA A O 1
ATOM 780 N N . CYS A 1 103 ? 23.387 -13.190 -20.262 1.00 56.75 103 CYS A N 1
ATOM 781 C CA . CYS A 1 103 ? 23.644 -14.420 -21.012 1.00 56.75 103 CYS A CA 1
ATOM 782 C C . CYS A 1 103 ? 22.333 -15.012 -21.567 1.00 56.75 103 CYS A C 1
ATOM 784 O O . CYS A 1 103 ? 22.334 -15.642 -22.628 1.00 56.75 103 CYS A O 1
ATOM 786 N N . SER A 1 104 ? 21.197 -14.776 -20.895 1.00 65.00 104 SER A N 1
ATOM 787 C CA . SER A 1 104 ? 19.874 -14.990 -21.473 1.00 65.00 104 SER A CA 1
ATOM 788 C C . SER A 1 104 ? 19.632 -14.002 -22.611 1.00 65.00 104 SER A C 1
ATOM 790 O O . SER A 1 104 ? 19.531 -12.794 -22.408 1.00 65.00 104 SER A O 1
ATOM 792 N N . LYS A 1 105 ? 19.453 -14.540 -23.821 1.00 78.06 105 LYS A N 1
ATOM 793 C CA . LYS A 1 105 ? 19.052 -13.764 -25.006 1.00 78.06 105 LYS A CA 1
ATOM 794 C C . LYS A 1 105 ? 17.650 -13.169 -24.885 1.00 78.06 105 LYS A C 1
ATOM 796 O O . LYS A 1 105 ? 17.274 -12.332 -25.701 1.00 78.06 105 LYS A O 1
ATOM 801 N N . GLU A 1 106 ? 16.873 -13.619 -23.905 1.00 88.31 106 GLU A N 1
ATOM 802 C CA . GLU A 1 106 ? 15.486 -13.232 -23.699 1.00 88.31 106 GLU A CA 1
ATOM 803 C C . GLU A 1 106 ? 15.280 -12.687 -22.284 1.00 88.31 106 GLU A C 1
ATOM 805 O O . GLU A 1 106 ? 15.668 -13.312 -21.295 1.00 88.31 106 GLU A O 1
ATOM 810 N N . LEU A 1 107 ? 14.655 -11.515 -22.198 1.00 92.12 107 LEU A N 1
ATOM 811 C CA . LEU A 1 107 ? 14.339 -10.827 -20.956 1.00 92.12 107 LEU A CA 1
ATOM 812 C C . LEU A 1 107 ? 12.831 -10.834 -20.731 1.00 92.12 107 LEU A C 1
ATOM 814 O O . LEU A 1 107 ? 12.061 -10.505 -21.636 1.00 92.12 107 LEU A O 1
ATOM 818 N N . THR A 1 108 ? 12.409 -11.129 -19.505 1.00 94.19 108 THR A N 1
ATOM 819 C CA . THR A 1 108 ? 11.005 -10.991 -19.097 1.00 94.19 108 THR A CA 1
ATOM 820 C C . THR A 1 108 ? 10.801 -9.673 -18.364 1.00 94.19 108 THR A C 1
ATOM 822 O O . THR A 1 108 ? 11.427 -9.410 -17.339 1.00 94.19 108 THR A O 1
ATOM 825 N N . VAL A 1 109 ? 9.900 -8.834 -18.866 1.00 96.50 109 VAL A N 1
ATOM 826 C CA . VAL A 1 109 ? 9.684 -7.487 -18.330 1.00 96.50 109 VAL A CA 1
ATOM 827 C C . VAL A 1 109 ? 8.217 -7.279 -18.002 1.00 96.50 109 VAL A C 1
ATOM 829 O O . VAL A 1 109 ? 7.350 -7.436 -18.865 1.00 96.50 109 VAL A O 1
ATOM 832 N N . LEU A 1 110 ? 7.948 -6.884 -16.761 1.00 97.62 110 LEU A N 1
ATOM 833 C CA . LEU A 1 110 ? 6.644 -6.417 -16.315 1.00 97.62 110 LEU A CA 1
ATOM 834 C C . LEU A 1 110 ? 6.678 -4.899 -16.168 1.00 97.62 110 LEU A C 1
ATOM 836 O O . LEU A 1 110 ? 7.502 -4.366 -15.430 1.00 97.62 110 LEU A O 1
ATOM 840 N N . THR A 1 111 ? 5.765 -4.209 -16.836 1.00 98.12 111 THR A N 1
ATOM 841 C CA . THR A 1 111 ? 5.554 -2.769 -16.652 1.00 98.12 111 THR A CA 1
ATOM 842 C C . THR A 1 111 ? 4.187 -2.540 -16.031 1.00 98.12 111 THR A C 1
ATOM 844 O O . THR A 1 111 ? 3.238 -3.226 -16.401 1.00 98.12 111 THR A O 1
ATOM 847 N N . ALA A 1 112 ? 4.075 -1.621 -15.075 1.00 98.06 112 ALA A N 1
ATOM 848 C CA . ALA A 1 112 ? 2.818 -1.334 -14.391 1.00 98.06 112 ALA A CA 1
ATOM 849 C C . ALA A 1 112 ? 2.693 0.148 -14.029 1.00 98.06 112 ALA A C 1
ATOM 851 O O . ALA A 1 112 ? 3.673 0.755 -13.599 1.00 98.06 112 ALA A O 1
ATOM 852 N N . ALA A 1 113 ? 1.487 0.707 -14.135 1.00 98.19 113 ALA A N 1
ATOM 853 C CA . ALA A 1 113 ? 1.185 2.028 -13.592 1.00 98.19 113 ALA A CA 1
ATOM 854 C C . ALA A 1 113 ? 0.485 1.927 -12.233 1.00 98.19 113 ALA A C 1
ATOM 856 O O . ALA A 1 113 ? -0.495 1.199 -12.061 1.00 98.19 113 ALA A O 1
ATOM 857 N N . VAL A 1 114 ? 0.982 2.698 -11.278 1.00 97.56 114 VAL A N 1
ATOM 858 C CA . VAL A 1 114 ? 0.452 2.844 -9.915 1.00 97.56 114 VAL A CA 1
ATOM 859 C C . VAL A 1 114 ? 0.203 4.321 -9.653 1.00 97.56 114 VAL A C 1
ATOM 861 O O . VAL A 1 114 ? 0.553 5.146 -10.493 1.00 97.56 114 VAL A O 1
ATOM 864 N N . ASP A 1 115 ? -0.426 4.688 -8.537 1.00 96.06 115 ASP A N 1
ATOM 865 C CA . ASP A 1 115 ? -0.730 6.105 -8.322 1.00 96.06 115 ASP A CA 1
ATOM 866 C C . ASP A 1 115 ? 0.562 6.901 -8.128 1.00 96.06 115 ASP A C 1
ATOM 868 O O . ASP A 1 115 ? 0.787 7.873 -8.843 1.00 96.06 115 ASP A O 1
ATOM 872 N N . GLU A 1 116 ? 1.442 6.423 -7.244 1.00 95.69 116 GLU A N 1
ATOM 873 C CA . GLU A 1 116 ? 2.732 7.044 -6.930 1.00 95.69 116 GLU A CA 1
ATOM 874 C C . GLU A 1 116 ? 3.802 5.978 -6.607 1.00 95.69 116 GLU A C 1
ATOM 876 O O . GLU A 1 116 ? 3.509 4.791 -6.428 1.00 95.69 116 GLU A O 1
ATOM 881 N N . VAL A 1 117 ? 5.063 6.393 -6.481 1.00 95.81 117 VAL A N 1
ATOM 882 C CA . VAL A 1 117 ? 6.175 5.542 -6.016 1.00 95.81 117 VAL A CA 1
ATOM 883 C C . VAL A 1 117 ? 6.671 5.996 -4.637 1.00 95.81 117 VAL A C 1
ATOM 885 O O . VAL A 1 117 ? 6.483 7.158 -4.262 1.00 95.81 117 VAL A O 1
ATOM 888 N N . PRO A 1 118 ? 7.293 5.112 -3.832 1.00 93.94 118 PRO A N 1
ATOM 889 C CA . PRO A 1 118 ? 7.766 5.498 -2.508 1.00 93.94 118 PRO A CA 1
ATOM 890 C C . PRO A 1 118 ? 8.876 6.551 -2.584 1.00 93.94 118 PRO A C 1
ATOM 892 O O . PRO A 1 118 ? 9.755 6.520 -3.447 1.00 93.94 118 PRO A O 1
ATOM 895 N N . ARG A 1 119 ? 8.877 7.459 -1.612 1.00 89.88 119 ARG A N 1
ATOM 896 C CA . ARG A 1 119 ? 9.943 8.433 -1.371 1.00 89.88 119 ARG A CA 1
ATOM 897 C C . ARG A 1 119 ? 10.460 8.237 0.042 1.00 89.88 119 ARG A C 1
ATOM 899 O O . ARG A 1 119 ? 9.673 8.192 0.978 1.00 89.88 119 ARG A O 1
ATOM 906 N N . TYR A 1 120 ? 11.771 8.166 0.222 1.00 86.94 120 TYR A N 1
ATOM 907 C CA . TYR A 1 120 ? 12.361 8.130 1.558 1.00 86.94 120 TYR A CA 1
ATOM 908 C C . TYR A 1 120 ? 12.922 9.501 1.940 1.00 86.94 120 TYR A C 1
ATOM 910 O O . TYR A 1 120 ? 13.744 10.063 1.212 1.00 86.94 120 TYR A O 1
ATOM 918 N N . ASP A 1 121 ? 12.497 10.029 3.088 1.00 80.62 121 ASP A N 1
ATOM 919 C CA . ASP A 1 121 ? 13.098 11.213 3.692 1.00 80.62 121 ASP A CA 1
ATOM 920 C C . ASP A 1 121 ? 14.087 10.802 4.784 1.00 80.62 121 ASP A C 1
ATOM 922 O O . ASP A 1 121 ? 13.741 10.470 5.918 1.00 80.62 121 ASP A O 1
ATOM 926 N N . ALA A 1 122 ? 15.358 10.881 4.411 1.00 78.25 122 ALA A N 1
ATOM 927 C CA . ALA A 1 122 ? 16.516 10.666 5.259 1.00 78.25 122 ALA A CA 1
ATOM 928 C C . ALA A 1 122 ? 16.538 11.515 6.544 1.00 78.25 122 ALA A C 1
ATOM 930 O O . ALA A 1 122 ? 17.117 11.088 7.542 1.00 78.25 122 ALA A O 1
ATOM 931 N N . ARG A 1 123 ? 15.966 12.723 6.523 1.00 73.81 123 ARG A N 1
ATOM 932 C CA . ARG A 1 123 ? 16.016 13.667 7.651 1.00 73.81 123 ARG A CA 1
ATOM 933 C C . ARG A 1 123 ? 15.014 13.304 8.735 1.00 73.81 123 ARG A C 1
ATOM 935 O O . ARG A 1 123 ? 15.283 13.551 9.901 1.00 73.81 123 ARG A O 1
ATOM 942 N N . LEU A 1 124 ? 13.892 12.707 8.335 1.00 73.75 124 LEU A N 1
ATOM 943 C CA . LEU A 1 124 ? 12.806 12.304 9.229 1.00 73.75 124 LEU A CA 1
ATOM 944 C C . LEU A 1 124 ? 12.807 10.796 9.524 1.00 73.75 124 LEU A C 1
ATOM 946 O O . LEU A 1 124 ? 12.127 10.352 10.450 1.00 73.75 124 LEU A O 1
ATOM 950 N N . ASP A 1 125 ? 13.568 10.016 8.747 1.00 78.38 125 ASP A N 1
ATOM 951 C CA . ASP A 1 125 ? 13.514 8.551 8.722 1.00 78.38 125 ASP A CA 1
ATOM 952 C C . ASP A 1 125 ? 12.076 8.049 8.503 1.00 78.38 125 ASP A C 1
ATOM 954 O O . ASP A 1 125 ? 11.561 7.191 9.223 1.00 78.38 125 ASP A O 1
ATOM 958 N N . LEU A 1 126 ? 11.406 8.653 7.516 1.00 79.62 126 LEU A N 1
ATOM 959 C CA . LEU A 1 126 ? 10.013 8.392 7.161 1.00 79.62 126 LEU A CA 1
ATOM 960 C C . LEU A 1 126 ? 9.863 8.168 5.658 1.00 79.62 126 LEU A C 1
ATOM 962 O O . LEU A 1 126 ? 10.612 8.715 4.844 1.00 79.62 126 LEU A O 1
ATOM 966 N N . PHE A 1 127 ? 8.845 7.391 5.302 1.00 85.81 127 PHE A N 1
ATOM 967 C CA . PHE A 1 127 ? 8.409 7.247 3.922 1.00 85.81 127 PHE A CA 1
ATOM 968 C C . PHE A 1 127 ? 7.278 8.224 3.605 1.00 85.81 127 PHE A C 1
ATOM 970 O O . PHE A 1 127 ? 6.331 8.402 4.375 1.00 85.81 127 PHE A O 1
ATOM 977 N N . GLY A 1 128 ? 7.398 8.842 2.442 1.00 87.06 128 GLY A N 1
ATOM 978 C CA . GLY A 1 128 ? 6.341 9.532 1.728 1.00 87.06 128 GLY A CA 1
ATOM 979 C C . GLY A 1 128 ? 6.087 8.841 0.393 1.00 87.06 128 GLY A C 1
ATOM 980 O O . GLY A 1 128 ? 6.609 7.759 0.105 1.00 87.06 128 GLY A O 1
ATOM 981 N N . SER A 1 129 ? 5.350 9.532 -0.456 1.00 89.88 129 SER A N 1
ATOM 982 C CA . SER A 1 129 ? 5.089 9.135 -1.829 1.00 89.88 129 SER A CA 1
ATOM 983 C C . SER A 1 129 ? 5.321 10.329 -2.760 1.00 89.88 129 SER A C 1
ATOM 985 O O . SER A 1 129 ? 5.370 11.483 -2.310 1.00 89.88 129 SER A O 1
ATOM 987 N N . SER A 1 130 ? 5.621 10.054 -4.026 1.00 90.56 130 SER A N 1
ATOM 988 C CA . SER A 1 130 ? 5.731 11.079 -5.062 1.00 90.56 130 SER A CA 1
ATOM 989 C C . SER A 1 130 ? 5.590 10.475 -6.454 1.00 90.56 130 SER A C 1
ATOM 991 O O . SER A 1 130 ? 5.749 9.269 -6.640 1.00 90.56 130 SER A O 1
ATOM 993 N N . GLU A 1 131 ? 5.442 11.346 -7.448 1.00 92.69 131 GLU A N 1
ATOM 994 C CA . GLU A 1 131 ? 5.640 10.994 -8.852 1.00 92.69 131 GLU A CA 1
ATOM 995 C C . GLU A 1 131 ? 7.055 10.439 -9.087 1.00 92.69 131 GLU A C 1
ATOM 997 O O . GLU A 1 131 ? 8.030 10.850 -8.439 1.00 92.69 131 GLU A O 1
ATOM 1002 N N . GLY A 1 132 ? 7.170 9.479 -10.003 1.00 95.12 132 GLY A N 1
ATOM 1003 C CA . GLY A 1 132 ? 8.422 8.787 -10.289 1.00 95.12 132 GLY A CA 1
ATOM 1004 C C . GLY A 1 132 ? 8.267 7.354 -10.792 1.00 95.12 132 GLY A C 1
ATOM 1005 O O . GLY A 1 132 ? 7.168 6.898 -11.121 1.00 95.12 132 GLY A O 1
ATOM 1006 N N . ILE A 1 133 ? 9.398 6.647 -10.850 1.00 97.56 133 ILE A N 1
ATOM 1007 C CA . ILE A 1 133 ? 9.531 5.278 -11.363 1.00 97.56 133 ILE A CA 1
ATOM 1008 C C . ILE A 1 133 ? 10.313 4.425 -10.364 1.00 97.56 133 ILE A C 1
ATOM 1010 O O . ILE A 1 133 ? 11.332 4.853 -9.832 1.00 97.56 133 ILE A O 1
ATOM 1014 N N . SER A 1 134 ? 9.866 3.196 -10.140 1.00 98.12 134 SER A N 1
ATOM 1015 C CA . SER A 1 134 ? 10.536 2.183 -9.335 1.00 98.12 134 SER A CA 1
ATOM 1016 C C . SER A 1 134 ? 10.915 0.993 -10.215 1.00 98.12 134 SER A C 1
ATOM 1018 O O . SER A 1 134 ? 10.068 0.422 -10.898 1.00 98.12 134 SER A O 1
ATOM 1020 N N . VAL A 1 135 ? 12.195 0.626 -10.220 1.00 97.75 135 VAL A N 1
ATOM 1021 C CA . VAL A 1 135 ? 12.749 -0.457 -11.039 1.00 97.75 135 VAL A CA 1
ATOM 1022 C C . VAL A 1 135 ? 13.307 -1.536 -10.125 1.00 97.75 135 VAL A C 1
ATOM 1024 O O . VAL A 1 135 ? 14.101 -1.252 -9.230 1.00 97.75 135 VAL A O 1
ATOM 1027 N N . LEU A 1 136 ? 12.925 -2.780 -10.387 1.00 95.44 136 LEU A N 1
ATOM 1028 C CA . LEU A 1 136 ? 13.474 -3.983 -9.774 1.00 95.44 136 LEU A CA 1
ATOM 1029 C C . LEU A 1 136 ? 13.959 -4.915 -10.880 1.00 95.44 136 LEU A C 1
ATOM 1031 O O . LEU A 1 136 ? 13.222 -5.173 -11.821 1.00 95.44 136 LEU A O 1
ATOM 1035 N N . ARG A 1 137 ? 15.166 -5.460 -10.757 1.00 92.38 137 ARG A N 1
ATOM 1036 C CA . ARG A 1 137 ? 15.689 -6.519 -11.629 1.00 92.38 137 ARG A CA 1
ATOM 1037 C C . ARG A 1 137 ? 16.010 -7.763 -10.817 1.00 92.38 137 ARG A C 1
ATOM 1039 O O . ARG A 1 137 ? 16.391 -7.644 -9.654 1.00 92.38 137 ARG A O 1
ATOM 1046 N N . GLY A 1 138 ? 15.865 -8.931 -11.425 1.00 90.00 138 GLY A N 1
ATOM 1047 C CA . GLY A 1 138 ? 15.990 -10.217 -10.747 1.00 90.00 138 GLY A CA 1
ATOM 1048 C C . GLY A 1 138 ? 16.071 -11.384 -11.724 1.00 90.00 138 GLY A C 1
ATOM 1049 O O . GLY A 1 138 ? 16.175 -11.182 -12.933 1.00 90.00 138 GLY A O 1
ATOM 1050 N N . VAL A 1 139 ? 15.967 -12.597 -11.183 1.00 87.94 139 VAL A N 1
ATOM 1051 C CA . VAL A 1 139 ? 15.806 -13.833 -11.961 1.00 87.94 139 VAL A CA 1
ATOM 1052 C C . VAL A 1 139 ? 14.318 -14.074 -12.239 1.00 87.94 139 VAL A C 1
ATOM 1054 O O . VAL A 1 139 ? 13.512 -14.180 -11.317 1.00 87.94 139 VAL A O 1
ATOM 1057 N N . GLY A 1 140 ? 13.928 -14.190 -13.504 1.00 85.25 140 GLY A N 1
ATOM 1058 C CA . GLY A 1 140 ? 12.539 -14.152 -13.959 1.00 85.25 140 GLY A CA 1
ATOM 1059 C C . GLY A 1 140 ? 11.667 -15.258 -13.419 1.00 85.25 140 GLY A C 1
ATOM 1060 O O . GLY A 1 140 ? 10.593 -14.998 -12.881 1.00 85.25 140 GLY A O 1
ATOM 1061 N N . ARG A 1 141 ? 12.157 -16.499 -13.488 1.00 82.38 141 ARG A N 1
ATOM 1062 C CA . ARG A 1 141 ? 11.413 -17.675 -13.013 1.00 82.38 141 ARG A CA 1
ATOM 1063 C C . ARG A 1 141 ? 11.064 -17.615 -11.523 1.00 82.38 141 ARG A C 1
ATOM 1065 O O . ARG A 1 141 ? 10.069 -18.212 -11.119 1.00 82.38 141 ARG A O 1
ATOM 1072 N N . THR A 1 142 ? 11.870 -16.931 -10.706 1.00 85.19 142 THR A N 1
ATOM 1073 C CA . THR A 1 142 ? 11.600 -16.766 -9.271 1.00 85.19 142 THR A CA 1
ATOM 1074 C C . THR A 1 142 ? 10.796 -15.500 -9.013 1.00 85.19 142 THR A C 1
ATOM 1076 O O . THR A 1 142 ? 9.783 -15.569 -8.317 1.00 85.19 142 THR A O 1
ATOM 1079 N N . LEU A 1 143 ? 11.201 -14.380 -9.620 1.00 89.50 143 LEU A N 1
ATOM 1080 C CA . LEU A 1 143 ? 10.618 -13.060 -9.399 1.00 89.50 143 LEU A CA 1
ATOM 1081 C C . LEU A 1 143 ? 9.183 -12.951 -9.927 1.00 89.50 143 LEU A C 1
ATOM 1083 O O . LEU A 1 143 ? 8.318 -12.395 -9.250 1.00 89.50 143 LEU A O 1
ATOM 1087 N N . MET A 1 144 ? 8.918 -13.481 -11.122 1.00 90.38 144 MET A N 1
ATOM 1088 C CA . MET A 1 144 ? 7.644 -13.355 -11.830 1.00 90.38 144 MET A CA 1
ATOM 1089 C C . MET A 1 144 ? 7.180 -14.721 -12.334 1.00 90.38 144 MET A C 1
ATOM 1091 O O . MET A 1 144 ? 7.419 -15.074 -13.488 1.00 90.38 144 MET A O 1
ATOM 1095 N N . PRO A 1 145 ? 6.495 -15.514 -11.499 1.00 83.88 145 PRO A N 1
ATOM 1096 C CA . PRO A 1 145 ? 5.948 -16.783 -11.949 1.00 83.88 145 PRO A CA 1
ATOM 1097 C C . PRO A 1 145 ? 4.842 -16.550 -12.990 1.00 83.88 145 PRO A C 1
ATOM 1099 O O . PRO A 1 145 ? 3.956 -15.710 -12.794 1.00 83.88 145 PRO A O 1
ATOM 1102 N N . TYR A 1 146 ? 4.872 -17.340 -14.065 1.00 85.56 146 TYR A N 1
ATOM 1103 C CA . TYR A 1 146 ? 3.802 -17.433 -15.068 1.00 85.56 146 TYR A CA 1
ATOM 1104 C C . TYR A 1 146 ? 3.348 -16.086 -15.682 1.00 85.56 146 TYR A C 1
ATOM 1106 O O . TYR A 1 146 ? 2.143 -15.802 -15.734 1.00 85.56 146 TYR A O 1
ATOM 1114 N N . PRO A 1 147 ? 4.272 -15.220 -16.146 1.00 85.38 147 PRO A N 1
ATOM 1115 C CA . PRO A 1 147 ? 3.911 -13.887 -16.628 1.00 85.38 147 PRO A CA 1
ATOM 1116 C C . PRO A 1 147 ? 3.129 -13.924 -17.950 1.00 85.38 147 PRO A C 1
ATOM 1118 O O . PRO A 1 147 ? 2.372 -12.999 -18.237 1.00 85.38 147 PRO A O 1
ATOM 1121 N N . PHE A 1 148 ? 3.255 -15.019 -18.706 1.00 88.06 148 PHE A N 1
ATOM 1122 C CA . PHE A 1 148 ? 2.644 -15.218 -20.024 1.00 88.06 148 PHE A CA 1
ATOM 1123 C C . PHE A 1 148 ? 1.525 -16.271 -20.039 1.00 88.06 148 PHE A C 1
ATOM 1125 O O . PHE A 1 148 ? 0.938 -16.518 -21.088 1.00 88.06 148 PHE A O 1
ATOM 1132 N N . ASP A 1 149 ? 1.202 -16.887 -18.897 1.00 83.94 149 ASP A N 1
ATOM 1133 C CA . ASP A 1 149 ? 0.117 -17.869 -18.829 1.00 83.94 149 ASP A CA 1
ATOM 1134 C C . ASP A 1 149 ? -1.229 -17.203 -19.140 1.00 83.94 149 ASP A C 1
ATOM 1136 O O . ASP A 1 149 ? -1.470 -16.079 -18.675 1.00 83.94 149 ASP A O 1
ATOM 1140 N N . PRO A 1 150 ? -2.141 -17.878 -19.860 1.00 71.56 150 PRO A N 1
ATOM 1141 C CA . PRO A 1 150 ? -3.440 -17.310 -20.181 1.00 71.56 150 PRO A CA 1
ATOM 1142 C C . PRO A 1 150 ? -4.217 -16.967 -18.897 1.00 71.56 150 PRO A C 1
ATOM 1144 O O . PRO A 1 150 ? -4.150 -17.699 -17.900 1.00 71.56 150 PRO A O 1
ATOM 1147 N N . PRO A 1 151 ? -4.966 -15.850 -18.879 1.00 64.88 151 PRO A N 1
ATOM 1148 C CA . PRO A 1 151 ? -5.777 -15.490 -17.726 1.00 64.88 151 PRO A CA 1
ATOM 1149 C C . PRO A 1 151 ? -6.821 -16.585 -17.478 1.00 64.88 151 PRO A C 1
ATOM 1151 O O . PRO A 1 151 ? -7.573 -16.958 -18.375 1.00 64.88 151 PRO A O 1
ATOM 1154 N N . SER A 1 152 ? -6.888 -17.121 -16.256 1.00 61.59 152 SER A N 1
ATOM 1155 C CA . SER A 1 152 ? -7.933 -18.098 -15.940 1.00 61.59 152 SER A CA 1
ATOM 1156 C C . SER A 1 152 ? -9.307 -17.419 -15.914 1.00 61.59 152 SER A C 1
ATOM 1158 O O . SER A 1 152 ? -9.436 -16.291 -15.438 1.00 61.59 152 SER A O 1
ATOM 1160 N N . ALA A 1 153 ? -10.354 -18.118 -16.364 1.00 56.62 153 ALA A N 1
ATOM 1161 C CA . ALA A 1 153 ? -11.721 -17.581 -16.413 1.00 56.62 153 ALA A CA 1
ATOM 1162 C C . ALA A 1 153 ? -12.244 -17.087 -15.044 1.00 56.62 153 ALA A C 1
ATOM 1164 O O . ALA A 1 153 ? -13.056 -16.176 -14.987 1.00 56.62 153 ALA A O 1
ATOM 1165 N N . LYS A 1 154 ? -11.728 -17.623 -13.924 1.00 55.94 154 LYS A N 1
ATOM 1166 C CA . LYS A 1 154 ? -12.053 -17.173 -12.551 1.00 55.94 154 LYS A CA 1
ATOM 1167 C C . LYS A 1 154 ? -11.343 -15.873 -12.128 1.00 55.94 154 LYS A C 1
ATOM 1169 O O . LYS A 1 154 ? -11.558 -15.397 -11.017 1.00 55.94 154 LYS A O 1
ATOM 1174 N N . ARG A 1 155 ? -10.434 -15.338 -12.949 1.00 55.16 155 ARG A N 1
ATOM 1175 C CA . ARG A 1 155 ? -9.615 -14.145 -12.659 1.00 55.16 155 ARG A CA 1
ATOM 1176 C C . ARG A 1 155 ? -10.038 -12.910 -13.462 1.00 55.16 155 ARG A C 1
ATOM 1178 O O . ARG A 1 155 ? -9.491 -11.842 -13.210 1.00 55.16 155 ARG A O 1
ATOM 1185 N N . SER A 1 156 ? -10.996 -13.028 -14.385 1.00 53.59 156 SER A N 1
ATOM 1186 C CA . SER A 1 156 ? -11.460 -11.921 -15.238 1.00 53.59 156 SER A CA 1
ATOM 1187 C C . SER A 1 156 ? -12.288 -10.867 -14.490 1.00 53.59 156 SER A C 1
ATOM 1189 O O . SER A 1 156 ? -12.264 -9.706 -14.885 1.00 53.59 156 SER A O 1
ATOM 1191 N N . SER A 1 157 ? -12.957 -11.238 -13.391 1.00 61.59 157 SER A N 1
ATOM 1192 C CA . SER A 1 157 ? -13.774 -10.328 -12.569 1.00 61.59 157 SER A CA 1
ATOM 1193 C C . SER A 1 157 ? -12.988 -9.551 -11.508 1.00 61.59 157 SER A C 1
ATOM 1195 O O . SER A 1 157 ? -13.557 -8.715 -10.813 1.00 61.59 157 SER A O 1
ATOM 1197 N N . ARG A 1 158 ? -11.684 -9.815 -11.343 1.00 73.25 158 ARG A N 1
ATOM 1198 C CA . ARG A 1 158 ? -10.879 -9.127 -10.326 1.00 73.25 158 ARG A CA 1
ATOM 1199 C C . ARG A 1 158 ? -10.491 -7.716 -10.778 1.00 73.25 158 ARG A C 1
ATOM 1201 O O . ARG A 1 158 ? -10.137 -7.536 -11.951 1.00 73.25 158 ARG A O 1
ATOM 1208 N N . PRO A 1 159 ? -10.482 -6.736 -9.854 1.00 84.00 159 PRO A N 1
ATOM 1209 C CA . PRO A 1 159 ? -9.870 -5.446 -10.121 1.00 84.00 159 PRO A CA 1
ATOM 1210 C C . PRO A 1 159 ? -8.387 -5.620 -10.474 1.00 84.00 159 PRO A C 1
ATOM 1212 O O . PRO A 1 159 ? -7.729 -6.502 -9.908 1.00 84.00 159 PRO A O 1
ATOM 1215 N N . PRO A 1 160 ? -7.851 -4.820 -11.405 1.00 91.06 160 PRO A N 1
ATOM 1216 C CA . PRO A 1 160 ? -6.465 -4.953 -11.816 1.00 91.06 160 PRO A CA 1
ATOM 1217 C C . PRO A 1 160 ? -5.469 -4.613 -10.710 1.00 91.06 160 PRO A C 1
ATOM 1219 O O . PRO A 1 160 ? -5.606 -3.588 -10.039 1.00 91.06 160 PRO A O 1
ATOM 1222 N N . SER A 1 161 ? -4.461 -5.465 -10.519 1.00 94.12 161 SER A N 1
ATOM 1223 C CA . SER A 1 161 ? -3.562 -5.352 -9.368 1.00 94.12 161 SER A CA 1
ATOM 1224 C C . SER A 1 161 ? -2.195 -6.005 -9.548 1.00 94.12 161 SER A C 1
ATOM 1226 O O . SER A 1 161 ? -1.995 -6.940 -10.331 1.00 94.12 161 SER A O 1
ATOM 1228 N N . LEU A 1 162 ? -1.243 -5.530 -8.745 1.00 95.38 162 LEU A N 1
ATOM 1229 C CA . LEU A 1 162 ? 0.014 -6.214 -8.470 1.00 95.38 162 LEU A CA 1
ATOM 1230 C C . LEU A 1 162 ? -0.086 -6.934 -7.132 1.00 95.38 162 LEU A C 1
ATOM 1232 O O . LEU A 1 162 ? -0.406 -6.320 -6.115 1.00 95.38 162 LEU A O 1
ATOM 1236 N N . ARG A 1 163 ? 0.249 -8.224 -7.105 1.00 93.81 163 ARG A N 1
ATOM 1237 C CA . ARG A 1 163 ? 0.293 -9.006 -5.867 1.00 93.81 163 ARG A CA 1
ATOM 1238 C C . ARG A 1 163 ? 1.725 -9.359 -5.502 1.00 93.81 163 ARG A C 1
ATOM 1240 O O . ARG A 1 163 ? 2.350 -10.165 -6.183 1.00 93.81 163 ARG A O 1
ATOM 1247 N N . ILE A 1 164 ? 2.217 -8.822 -4.398 1.00 94.19 164 ILE A N 1
ATOM 1248 C CA . ILE A 1 164 ? 3.598 -8.972 -3.961 1.00 94.19 164 ILE A CA 1
ATOM 1249 C C . ILE A 1 164 ? 3.666 -9.895 -2.747 1.00 94.19 164 ILE A C 1
ATOM 1251 O O . ILE A 1 164 ? 3.162 -9.577 -1.668 1.00 94.19 164 ILE A O 1
ATOM 1255 N N . SER A 1 165 ? 4.297 -11.054 -2.921 1.00 91.44 165 SER A N 1
ATOM 1256 C CA . SER A 1 165 ? 4.634 -11.956 -1.818 1.00 91.44 165 SER A CA 1
ATOM 1257 C C . SER A 1 165 ? 5.878 -11.433 -1.114 1.00 91.44 165 SER A C 1
ATOM 1259 O O . SER A 1 165 ? 6.923 -11.334 -1.752 1.00 91.44 165 SER A O 1
ATOM 1261 N N . LEU A 1 166 ? 5.778 -11.139 0.181 1.00 87.62 166 LEU A N 1
ATOM 1262 C CA . LEU A 1 166 ? 6.882 -10.590 0.965 1.00 87.62 166 LEU A CA 1
ATOM 1263 C C . LEU A 1 166 ? 7.547 -11.647 1.856 1.00 87.62 166 LEU A C 1
ATOM 1265 O O . LEU A 1 166 ? 6.958 -12.710 2.115 1.00 87.62 166 LEU A O 1
ATOM 1269 N N . PRO A 1 167 ? 8.751 -11.358 2.384 1.00 83.06 167 PRO A N 1
ATOM 1270 C CA . PRO A 1 167 ? 9.348 -12.162 3.438 1.00 83.06 167 PRO A CA 1
ATOM 1271 C C . PRO A 1 167 ? 8.440 -12.254 4.679 1.00 83.06 167 PRO A C 1
ATOM 1273 O O . PRO A 1 167 ? 7.580 -11.387 4.885 1.00 83.06 167 PRO A O 1
ATOM 1276 N N . PRO A 1 168 ? 8.634 -13.277 5.534 1.00 76.31 168 PRO A N 1
ATOM 1277 C CA . PRO A 1 168 ? 7.883 -13.422 6.780 1.00 76.31 168 PRO A CA 1
ATOM 1278 C C . PRO A 1 168 ? 7.940 -12.163 7.653 1.00 76.31 168 PRO A C 1
ATOM 1280 O O . PRO A 1 168 ? 8.930 -11.431 7.625 1.00 76.31 168 PRO A O 1
ATOM 1283 N N . THR A 1 169 ? 6.898 -11.917 8.446 1.00 72.12 169 THR A N 1
ATOM 1284 C CA . THR A 1 169 ? 6.934 -10.865 9.473 1.00 72.12 169 THR A CA 1
ATOM 1285 C C . THR A 1 169 ? 7.598 -11.375 10.749 1.00 72.12 169 THR A C 1
ATOM 1287 O O . THR A 1 169 ? 8.023 -12.530 10.830 1.00 72.12 169 THR A O 1
ATOM 1290 N N . TYR A 1 170 ? 7.696 -10.511 11.766 1.00 68.38 170 TYR A N 1
ATOM 1291 C CA . TYR A 1 170 ? 8.132 -10.912 13.106 1.00 68.38 170 TYR A CA 1
ATOM 1292 C C . TYR A 1 170 ? 7.268 -12.054 13.672 1.00 68.38 170 TYR A C 1
ATOM 1294 O O . TYR A 1 170 ? 7.740 -12.876 14.455 1.00 68.38 170 TYR A O 1
ATOM 1302 N N . TRP A 1 171 ? 6.011 -12.136 13.232 1.00 68.94 171 TRP A N 1
ATOM 1303 C CA . TRP A 1 171 ? 5.083 -13.191 13.606 1.00 68.94 171 TRP A CA 1
ATOM 1304 C C . TRP A 1 171 ? 4.993 -14.252 12.504 1.00 68.94 171 TRP A C 1
ATOM 1306 O O . TRP A 1 171 ? 5.014 -13.909 11.322 1.00 68.94 171 TRP A O 1
ATOM 1316 N N . PRO A 1 172 ? 4.846 -15.544 12.851 1.00 66.00 172 PRO A N 1
ATOM 1317 C CA . PRO A 1 172 ? 4.782 -16.613 11.860 1.00 66.00 172 PRO A CA 1
ATOM 1318 C C . PRO A 1 172 ? 3.714 -16.345 10.797 1.00 66.00 172 PRO A C 1
ATOM 1320 O O . PRO A 1 172 ? 2.597 -15.947 11.131 1.00 66.00 172 PRO A O 1
ATOM 1323 N N . GLY A 1 173 ? 4.066 -16.573 9.532 1.00 68.12 173 GLY A N 1
ATOM 1324 C CA . GLY A 1 173 ? 3.164 -16.461 8.387 1.00 68.12 173 GLY A CA 1
ATOM 1325 C C . GLY A 1 173 ? 3.722 -15.589 7.262 1.00 68.12 173 GLY A C 1
ATOM 1326 O O . GLY A 1 173 ? 4.515 -14.674 7.479 1.00 68.12 173 GLY A O 1
ATOM 1327 N N . ARG A 1 174 ? 3.307 -15.892 6.029 1.00 76.00 174 ARG A N 1
ATOM 1328 C CA . ARG A 1 174 ? 3.632 -15.080 4.850 1.00 76.00 174 ARG A CA 1
ATOM 1329 C C . ARG A 1 174 ? 2.578 -14.002 4.661 1.00 76.00 174 ARG A C 1
ATOM 1331 O O . ARG A 1 174 ? 1.395 -14.330 4.509 1.00 76.00 174 ARG A O 1
ATOM 1338 N N . LEU A 1 175 ? 3.036 -12.753 4.608 1.00 84.50 175 LEU A N 1
ATOM 1339 C CA . LEU A 1 175 ? 2.236 -11.642 4.121 1.00 84.50 175 LEU A CA 1
ATOM 1340 C C . LEU A 1 175 ? 2.336 -11.531 2.607 1.00 84.50 175 LEU A C 1
ATOM 1342 O O . LEU A 1 175 ? 3.373 -11.758 1.981 1.00 84.50 175 LEU A O 1
ATOM 1346 N N . THR A 1 176 ? 1.216 -11.159 2.025 1.00 89.69 176 THR A N 1
ATOM 1347 C CA . THR A 1 176 ? 1.101 -10.788 0.633 1.00 89.69 176 THR A CA 1
ATOM 1348 C C . THR A 1 176 ? 0.373 -9.466 0.582 1.00 89.69 176 THR A C 1
ATOM 1350 O O . THR A 1 176 ? -0.670 -9.328 1.213 1.00 89.69 176 THR A O 1
ATOM 1353 N N . VAL A 1 177 ? 0.910 -8.507 -0.155 1.00 93.06 177 VAL A N 1
ATOM 1354 C CA . VAL A 1 177 ? 0.228 -7.240 -0.408 1.00 93.06 177 VAL A CA 1
ATOM 1355 C C . VAL A 1 177 ? -0.311 -7.229 -1.819 1.00 93.06 177 VAL A C 1
ATOM 1357 O O . VAL A 1 177 ? 0.337 -7.705 -2.745 1.00 93.06 177 VAL A O 1
ATOM 1360 N N . GLU A 1 178 ? -1.519 -6.724 -1.974 1.00 94.56 178 GLU A N 1
ATOM 1361 C CA . GLU A 1 178 ? -2.141 -6.482 -3.259 1.00 94.56 178 GLU A CA 1
ATOM 1362 C C . GLU A 1 178 ? -2.343 -4.976 -3.414 1.00 94.56 178 GLU A C 1
ATOM 1364 O O . GLU A 1 178 ? -2.972 -4.329 -2.574 1.00 94.56 178 GLU A O 1
ATOM 1369 N N . VAL A 1 179 ? -1.735 -4.427 -4.462 1.00 96.50 179 VAL A N 1
ATOM 1370 C CA . VAL A 1 179 ? -1.737 -3.002 -4.789 1.00 96.50 179 VAL A CA 1
ATOM 1371 C C . VAL A 1 179 ? -2.609 -2.818 -6.031 1.00 96.50 179 VAL A C 1
ATOM 1373 O O . VAL A 1 179 ? -2.263 -3.377 -7.079 1.00 96.50 179 VAL A O 1
ATOM 1376 N N . PRO A 1 180 ? -3.735 -2.089 -5.938 1.00 95.50 180 PRO A N 1
ATOM 1377 C CA . PRO A 1 180 ? -4.527 -1.713 -7.105 1.00 95.50 180 PRO A CA 1
ATOM 1378 C C . PRO A 1 180 ? -3.685 -0.922 -8.109 1.00 95.50 180 PRO A C 1
ATOM 1380 O O . PRO A 1 180 ? -2.850 -0.101 -7.719 1.00 95.50 180 PRO A O 1
ATOM 1383 N N . LEU A 1 181 ? -3.893 -1.171 -9.401 1.00 96.38 181 LEU A N 1
ATOM 1384 C CA . LEU A 1 181 ? -3.293 -0.340 -10.446 1.00 96.38 181 LEU A CA 1
ATOM 1385 C C . LEU A 1 181 ? -3.988 1.020 -10.506 1.00 96.38 181 LEU A C 1
ATOM 1387 O O . LEU A 1 181 ? -5.190 1.119 -10.265 1.00 96.38 181 LEU A O 1
ATOM 1391 N N . ALA A 1 182 ? -3.247 2.057 -10.891 1.00 96.00 182 ALA A N 1
ATOM 1392 C CA . ALA A 1 182 ? -3.847 3.365 -11.105 1.00 96.00 182 ALA A CA 1
ATOM 1393 C C . ALA A 1 182 ? -4.798 3.352 -12.302 1.00 96.00 182 ALA A C 1
ATOM 1395 O O . ALA A 1 182 ? -4.553 2.693 -13.316 1.00 96.00 182 ALA A O 1
ATOM 1396 N N . ASN A 1 183 ? -5.839 4.180 -12.219 1.00 94.88 183 ASN A N 1
ATOM 1397 C CA . ASN A 1 183 ? -6.627 4.531 -13.391 1.00 94.88 183 ASN A CA 1
ATOM 1398 C C . ASN A 1 183 ? -5.782 5.406 -14.333 1.00 94.88 183 ASN A C 1
ATOM 1400 O O . ASN A 1 183 ? -5.381 6.514 -13.952 1.00 94.88 183 ASN A O 1
ATOM 1404 N N . THR A 1 184 ? -5.529 4.907 -15.543 1.00 95.19 184 THR A N 1
ATOM 1405 C CA . THR A 1 184 ? -4.675 5.552 -16.552 1.00 95.19 184 THR A CA 1
ATOM 1406 C C . THR A 1 184 ? -5.434 6.095 -17.764 1.00 95.19 184 THR A C 1
ATOM 1408 O O . THR A 1 184 ? -4.785 6.538 -18.709 1.00 95.19 184 THR A O 1
ATOM 1411 N N . VAL A 1 185 ? -6.779 6.157 -17.740 1.00 94.44 185 VAL A N 1
ATOM 1412 C CA . VAL A 1 185 ? -7.584 6.600 -18.906 1.00 94.44 185 VAL A CA 1
ATOM 1413 C C . VAL A 1 185 ? -7.095 7.943 -19.445 1.00 94.44 185 VAL A C 1
ATOM 1415 O O . VAL A 1 185 ? -6.945 8.114 -20.650 1.00 94.44 185 VAL A O 1
ATOM 1418 N N . PHE A 1 186 ? -6.787 8.886 -18.556 1.00 91.00 186 PHE A N 1
ATOM 1419 C CA . PHE A 1 186 ? -6.334 10.223 -18.941 1.00 91.00 186 PHE A CA 1
ATOM 1420 C C . PHE A 1 186 ? -4.842 10.309 -19.289 1.00 91.00 186 PHE A C 1
ATOM 1422 O O . PHE A 1 186 ? -4.418 11.308 -19.859 1.00 91.00 186 PHE A O 1
ATOM 1429 N N . ALA A 1 187 ? -4.045 9.294 -18.948 1.00 88.88 187 ALA A N 1
ATOM 1430 C CA . ALA A 1 187 ? -2.608 9.273 -19.215 1.00 88.88 187 ALA A CA 1
ATOM 1431 C C . ALA A 1 187 ? -2.276 8.593 -20.552 1.00 88.88 187 ALA A C 1
ATOM 1433 O O . ALA A 1 187 ? -1.374 9.037 -21.256 1.00 88.88 187 ALA A O 1
ATOM 1434 N N . ASN A 1 188 ? -2.987 7.518 -20.907 1.00 90.44 188 ASN A N 1
ATOM 1435 C CA . ASN A 1 188 ? -2.713 6.739 -22.121 1.00 90.44 188 ASN A CA 1
ATOM 1436 C C . ASN A 1 188 ? -3.960 6.145 -22.802 1.00 90.44 188 ASN A C 1
ATOM 1438 O O . ASN A 1 188 ? -3.822 5.313 -23.695 1.00 90.44 188 ASN A O 1
ATOM 1442 N N . GLY A 1 189 ? -5.171 6.526 -22.387 1.00 89.94 189 GLY A N 1
ATOM 1443 C CA . GLY A 1 189 ? -6.421 6.019 -22.965 1.00 89.94 189 GLY A CA 1
ATOM 1444 C C . GLY A 1 189 ? -6.862 4.640 -22.463 1.00 89.94 189 GLY A C 1
ATOM 1445 O O . GLY A 1 189 ? -7.994 4.247 -22.735 1.00 89.94 189 GLY A O 1
ATOM 1446 N N . SER A 1 190 ? -6.031 3.917 -21.701 1.00 90.12 190 SER A N 1
ATOM 1447 C CA . SER A 1 190 ? -6.393 2.620 -21.117 1.00 90.12 190 SER A CA 1
ATOM 1448 C C . SER A 1 190 ? -6.852 2.771 -19.663 1.00 90.12 190 SER A C 1
ATOM 1450 O O . SER A 1 190 ? -6.195 3.484 -18.901 1.00 90.12 190 SER A O 1
ATOM 1452 N N . PRO A 1 191 ? -7.908 2.064 -19.211 1.00 90.06 191 PRO A N 1
ATOM 1453 C CA . PRO A 1 191 ? -8.320 2.048 -17.807 1.00 90.06 191 PRO A CA 1
ATOM 1454 C C . PRO A 1 191 ? -7.217 1.666 -16.821 1.00 90.06 191 PRO A C 1
ATOM 1456 O O . PRO A 1 191 ? -7.252 2.096 -15.670 1.00 90.06 191 PRO A O 1
ATOM 1459 N N . HIS A 1 192 ? -6.259 0.849 -17.251 1.00 93.31 192 HIS A N 1
ATOM 1460 C CA . HIS A 1 192 ? -5.157 0.369 -16.427 1.00 93.31 192 HIS A CA 1
ATOM 1461 C C . HIS A 1 192 ? -3.953 0.061 -17.310 1.00 93.31 192 HIS A C 1
ATOM 1463 O O . HIS A 1 192 ? -4.090 -0.297 -18.478 1.00 93.31 192 HIS A O 1
ATOM 1469 N N . THR A 1 193 ? -2.762 0.147 -16.726 1.00 95.44 193 THR A N 1
ATOM 1470 C CA . THR A 1 193 ? -1.513 -0.188 -17.412 1.00 95.44 193 THR A CA 1
ATOM 1471 C C . THR A 1 193 ? -0.809 -1.300 -16.663 1.00 95.44 193 THR A C 1
ATOM 1473 O O . THR A 1 193 ? -0.264 -1.071 -15.583 1.00 95.44 193 THR A O 1
ATOM 1476 N N . LEU A 1 194 ? -0.818 -2.502 -17.232 1.00 96.12 194 LEU A N 1
ATOM 1477 C CA . LEU A 1 194 ? 0.013 -3.614 -16.787 1.00 96.12 194 LEU A CA 1
ATOM 1478 C C . LEU A 1 194 ? 0.330 -4.504 -17.985 1.00 96.12 194 LEU A C 1
ATOM 1480 O O . LEU A 1 194 ? -0.562 -5.138 -18.546 1.00 96.12 194 LEU A O 1
ATOM 1484 N N . TYR A 1 195 ? 1.606 -4.572 -18.357 1.00 95.44 195 TYR A N 1
ATOM 1485 C CA . TYR A 1 195 ? 2.063 -5.382 -19.481 1.00 95.44 195 TYR A CA 1
ATOM 1486 C C . TYR A 1 195 ? 3.136 -6.366 -19.056 1.00 95.44 195 TYR A C 1
ATOM 1488 O O . TYR A 1 195 ? 4.132 -5.972 -18.451 1.00 95.44 195 TYR A O 1
ATOM 1496 N N . ALA A 1 196 ? 2.966 -7.627 -19.444 1.00 95.88 196 ALA A N 1
ATOM 1497 C CA . ALA A 1 196 ? 4.058 -8.590 -19.502 1.00 95.88 196 ALA A CA 1
ATOM 1498 C C . ALA A 1 196 ? 4.646 -8.563 -20.915 1.00 95.88 196 ALA A C 1
ATOM 1500 O O . ALA A 1 196 ? 3.907 -8.589 -21.896 1.00 95.88 196 ALA A O 1
ATOM 1501 N N . SER A 1 197 ? 5.966 -8.501 -21.041 1.00 96.38 197 SER A N 1
ATOM 1502 C CA . SER A 1 197 ? 6.639 -8.406 -22.338 1.00 96.38 197 SER A CA 1
ATOM 1503 C C . SER A 1 197 ? 7.918 -9.227 -22.374 1.00 96.38 197 SER A C 1
ATOM 1505 O O . SER A 1 197 ? 8.592 -9.368 -21.350 1.00 96.38 197 SER A O 1
ATOM 1507 N N . ARG A 1 198 ? 8.240 -9.768 -23.552 1.00 95.19 198 ARG A N 1
ATOM 1508 C CA . ARG A 1 198 ? 9.530 -10.405 -23.830 1.00 95.19 198 ARG A CA 1
ATOM 1509 C C . ARG A 1 198 ? 10.374 -9.485 -24.685 1.00 95.19 198 ARG A C 1
ATOM 1511 O O . ARG A 1 198 ? 9.891 -8.925 -25.670 1.00 95.19 198 ARG A O 1
ATOM 1518 N N . TRP A 1 199 ? 11.632 -9.349 -24.302 1.00 94.69 199 TRP A N 1
ATOM 1519 C CA . TRP A 1 199 ? 12.609 -8.530 -25.005 1.00 94.69 199 TRP A CA 1
ATOM 1520 C C . TRP A 1 199 ? 13.800 -9.385 -25.395 1.00 94.69 199 TRP A C 1
ATOM 1522 O O . TRP A 1 199 ? 14.174 -10.295 -24.660 1.00 94.69 199 TRP A O 1
ATOM 1532 N N . ARG A 1 200 ? 14.409 -9.095 -26.540 1.00 91.56 200 ARG A N 1
ATOM 1533 C CA . ARG A 1 200 ? 15.638 -9.747 -26.985 1.00 91.56 200 ARG A CA 1
ATOM 1534 C C . ARG A 1 200 ? 16.820 -8.843 -26.718 1.00 91.56 200 ARG A C 1
ATOM 1536 O O . ARG A 1 200 ? 16.786 -7.670 -27.082 1.00 91.56 200 ARG A O 1
ATOM 1543 N N . SER A 1 201 ? 17.846 -9.395 -26.086 1.00 83.88 201 SER A N 1
ATOM 1544 C CA . SER A 1 201 ? 19.103 -8.698 -25.847 1.00 83.88 201 SER A CA 1
ATOM 1545 C C . SER A 1 201 ? 20.184 -9.316 -26.721 1.00 83.88 201 SER A C 1
ATOM 1547 O O . SER A 1 201 ? 20.637 -10.430 -26.458 1.00 83.88 201 SER A O 1
ATOM 1549 N N . ASP A 1 202 ? 20.600 -8.590 -27.758 1.00 78.94 202 ASP A N 1
ATOM 1550 C CA . ASP A 1 202 ? 21.807 -8.924 -28.505 1.00 78.94 202 ASP A CA 1
ATOM 1551 C C . ASP A 1 202 ? 22.993 -8.231 -27.830 1.00 78.94 202 ASP A C 1
ATOM 1553 O O . ASP A 1 202 ? 22.938 -7.037 -27.521 1.00 78.94 202 ASP A O 1
ATOM 1557 N N . SER A 1 203 ? 24.058 -8.991 -27.567 1.00 68.88 203 SER A N 1
ATOM 1558 C CA . SER A 1 203 ? 25.215 -8.561 -26.775 1.00 68.88 203 SER A CA 1
ATOM 1559 C C . SER A 1 203 ? 25.726 -7.174 -27.187 1.00 68.88 203 SER A C 1
ATOM 1561 O O . SER A 1 203 ? 26.239 -7.006 -28.293 1.00 68.88 203 SER A O 1
ATOM 1563 N N . GLY A 1 204 ? 25.612 -6.198 -26.280 1.00 67.69 204 GLY A N 1
ATOM 1564 C CA . GLY A 1 204 ? 26.109 -4.828 -26.470 1.00 67.69 204 GLY A CA 1
ATOM 1565 C C . GLY A 1 204 ? 25.136 -3.844 -27.134 1.00 67.69 204 GLY A C 1
ATOM 1566 O O . GLY A 1 204 ? 25.489 -2.678 -27.288 1.00 67.69 204 GLY A O 1
ATOM 1567 N N . SER A 1 205 ? 23.921 -4.271 -27.490 1.00 79.19 205 SER A N 1
ATOM 1568 C CA . SER A 1 205 ? 22.861 -3.405 -28.028 1.00 79.19 205 SER A CA 1
ATOM 1569 C C . SER A 1 205 ? 21.708 -3.223 -27.036 1.00 79.19 205 SER A C 1
ATOM 1571 O O . SER A 1 205 ? 21.538 -4.023 -26.114 1.00 79.19 205 SER A O 1
ATOM 1573 N N . ALA A 1 206 ? 20.920 -2.156 -27.199 1.00 85.00 206 ALA A N 1
ATOM 1574 C CA . ALA A 1 206 ? 19.731 -1.942 -26.379 1.00 85.00 206 ALA A CA 1
ATOM 1575 C C . ALA A 1 206 ? 18.675 -3.033 -26.674 1.00 85.00 206 ALA A C 1
ATOM 1577 O O . ALA A 1 206 ? 18.456 -3.346 -27.847 1.00 85.00 206 ALA A O 1
ATOM 1578 N N . PRO A 1 207 ? 18.011 -3.614 -25.654 1.00 92.19 207 PRO A N 1
ATOM 1579 C CA . PRO A 1 207 ? 17.058 -4.698 -25.871 1.00 92.19 207 PRO A CA 1
ATOM 1580 C C . PRO A 1 207 ? 15.900 -4.298 -26.790 1.00 92.19 207 PRO A C 1
ATOM 1582 O O . PRO A 1 207 ? 15.371 -3.194 -26.684 1.00 92.19 207 PRO A O 1
ATOM 1585 N N . THR A 1 208 ? 15.446 -5.209 -27.646 1.00 94.19 208 THR A N 1
ATOM 1586 C CA . THR A 1 208 ? 14.336 -4.968 -28.585 1.00 94.19 208 THR A CA 1
ATOM 1587 C C . THR A 1 208 ? 13.087 -5.739 -28.177 1.00 94.19 208 THR A C 1
ATOM 1589 O O . THR A 1 208 ? 13.177 -6.869 -27.697 1.00 94.19 208 THR A O 1
ATOM 1592 N N . LEU A 1 209 ? 11.908 -5.130 -28.326 1.00 96.12 209 LEU A N 1
ATOM 1593 C CA . LEU A 1 209 ? 10.644 -5.762 -27.949 1.00 96.12 209 LEU A CA 1
ATOM 1594 C C . LEU A 1 209 ? 10.333 -6.914 -28.915 1.00 96.12 209 LEU A C 1
ATOM 1596 O O . LEU A 1 209 ? 10.275 -6.710 -30.125 1.00 96.12 209 LEU A O 1
ATOM 1600 N N . ALA A 1 210 ? 10.106 -8.113 -28.380 1.00 94.75 210 ALA A N 1
ATOM 1601 C CA . ALA A 1 210 ? 9.661 -9.266 -29.160 1.00 94.75 210 ALA A CA 1
ATOM 1602 C C . ALA A 1 210 ? 8.138 -9.425 -29.102 1.00 94.75 210 ALA A C 1
ATOM 1604 O O . ALA A 1 210 ? 7.494 -9.625 -30.127 1.00 94.75 210 ALA A O 1
ATOM 1605 N N . GLU A 1 211 ? 7.561 -9.325 -27.906 1.00 94.50 211 GLU A N 1
ATOM 1606 C CA . GLU A 1 211 ? 6.118 -9.450 -27.695 1.00 94.50 211 GLU A CA 1
ATOM 1607 C C . GLU A 1 211 ? 5.676 -8.742 -26.413 1.00 94.50 211 GLU A C 1
ATOM 1609 O O . GLU A 1 211 ? 6.439 -8.616 -25.451 1.00 94.50 211 GLU A O 1
ATOM 1614 N N . ARG A 1 212 ? 4.418 -8.296 -26.392 1.00 94.50 212 ARG A N 1
ATOM 1615 C CA . ARG A 1 212 ? 3.784 -7.620 -25.258 1.00 94.50 212 ARG A CA 1
ATOM 1616 C C . ARG A 1 212 ? 2.348 -8.107 -25.109 1.00 94.50 212 ARG A C 1
ATOM 1618 O O . ARG A 1 212 ? 1.606 -8.158 -26.083 1.00 94.50 212 ARG A O 1
ATOM 1625 N N . PHE A 1 213 ? 1.951 -8.387 -23.873 1.00 91.19 213 PHE A N 1
ATOM 1626 C CA . PHE A 1 213 ? 0.603 -8.800 -23.504 1.00 91.19 213 PHE A CA 1
ATOM 1627 C C . PHE A 1 213 ? 0.074 -7.911 -22.392 1.00 91.19 213 PHE A C 1
ATOM 1629 O O . PHE A 1 213 ? 0.744 -7.701 -21.378 1.00 91.19 213 PHE A O 1
ATOM 1636 N N . GLU A 1 214 ? -1.153 -7.433 -22.560 1.00 90.94 214 GLU A N 1
ATOM 1637 C CA . GLU A 1 214 ? -1.890 -6.798 -21.476 1.00 90.94 214 GLU A CA 1
ATOM 1638 C C . GLU A 1 214 ? -2.251 -7.827 -20.402 1.00 90.94 214 GLU A C 1
ATOM 1640 O O . GLU A 1 214 ? -2.614 -8.977 -20.672 1.00 90.94 214 GLU A O 1
ATOM 1645 N N . ARG A 1 215 ? -2.132 -7.407 -19.147 1.00 90.12 215 ARG A N 1
ATOM 1646 C CA . ARG A 1 215 ? -2.450 -8.198 -17.968 1.00 90.12 215 ARG A CA 1
ATOM 1647 C C . ARG A 1 215 ? -3.383 -7.384 -17.092 1.00 90.12 215 ARG A C 1
ATOM 1649 O O . ARG A 1 215 ? -3.242 -6.179 -16.951 1.00 90.12 215 ARG A O 1
ATOM 1656 N N . ARG A 1 216 ? -4.295 -8.070 -16.411 1.00 88.69 216 ARG A N 1
ATOM 1657 C CA . ARG A 1 216 ? -5.060 -7.466 -15.309 1.00 88.69 216 ARG A CA 1
ATOM 1658 C C . ARG A 1 216 ? -4.405 -7.737 -13.961 1.00 88.69 216 ARG A C 1
ATOM 1660 O O . ARG A 1 216 ? -4.613 -7.007 -13.011 1.00 88.69 216 ARG A O 1
ATOM 1667 N N . TYR A 1 217 ? -3.612 -8.794 -13.864 1.00 89.44 217 TYR A N 1
ATOM 1668 C CA . TYR A 1 217 ? -3.063 -9.251 -12.600 1.00 89.44 217 TYR A CA 1
ATOM 1669 C C . TYR A 1 217 ? -1.698 -9.892 -12.820 1.00 89.44 217 TYR A C 1
ATOM 1671 O O . TYR A 1 217 ? -1.531 -10.691 -13.747 1.00 89.44 217 TYR A O 1
ATOM 1679 N N . GLN A 1 218 ? -0.746 -9.601 -11.935 1.00 92.50 218 GLN A N 1
ATOM 1680 C CA . GLN A 1 218 ? 0.525 -10.317 -11.886 1.00 92.50 218 GLN A CA 1
ATOM 1681 C C . GLN A 1 218 ? 1.015 -10.480 -10.448 1.00 92.50 218 GLN A C 1
ATOM 1683 O O . GLN A 1 218 ? 0.916 -9.570 -9.624 1.00 92.50 218 GLN A O 1
ATOM 1688 N N . SER A 1 219 ? 1.570 -11.658 -10.156 1.00 92.81 219 SER A N 1
ATOM 1689 C CA . SER A 1 219 ? 2.269 -11.910 -8.901 1.00 92.81 219 SER A CA 1
ATOM 1690 C C . SER A 1 219 ? 3.762 -11.633 -9.040 1.00 92.81 219 SER A C 1
ATOM 1692 O O . SER A 1 219 ? 4.386 -12.081 -10.002 1.00 92.81 219 SER A O 1
ATOM 1694 N N . ILE A 1 220 ? 4.314 -10.933 -8.053 1.00 93.94 220 ILE A N 1
ATOM 1695 C CA . ILE A 1 220 ? 5.743 -10.696 -7.868 1.00 93.94 220 ILE A CA 1
ATOM 1696 C C . ILE A 1 220 ? 6.147 -11.395 -6.571 1.00 93.94 220 ILE A C 1
ATOM 1698 O O . ILE A 1 220 ? 5.506 -11.220 -5.532 1.00 93.94 220 ILE A O 1
ATOM 1702 N N . ASN A 1 221 ? 7.197 -12.204 -6.615 1.00 92.06 221 ASN A N 1
ATOM 1703 C CA . ASN A 1 221 ? 7.696 -12.911 -5.444 1.00 92.06 221 ASN A CA 1
ATOM 1704 C C . ASN A 1 221 ? 9.002 -12.289 -4.968 1.00 92.06 221 ASN A C 1
ATOM 1706 O O . ASN A 1 221 ? 9.987 -12.286 -5.695 1.00 92.06 221 ASN A O 1
ATOM 1710 N N . LEU A 1 222 ? 9.001 -11.812 -3.727 1.00 88.75 222 LEU A N 1
ATOM 1711 C CA . LEU A 1 222 ? 10.178 -11.286 -3.053 1.00 88.75 222 LEU A CA 1
ATOM 1712 C C . LEU A 1 222 ? 10.457 -12.157 -1.833 1.00 88.75 222 LEU A C 1
ATOM 1714 O O . LEU A 1 222 ? 9.855 -11.993 -0.769 1.00 88.75 222 LEU A O 1
ATOM 1718 N N . THR A 1 223 ? 11.322 -13.154 -1.997 1.00 83.50 223 THR A N 1
ATOM 1719 C CA . THR A 1 223 ? 11.742 -13.983 -0.867 1.00 83.50 223 THR A CA 1
ATOM 1720 C C . THR A 1 223 ? 12.835 -13.293 -0.050 1.00 83.50 223 THR A C 1
ATOM 1722 O O . THR A 1 223 ? 13.416 -12.289 -0.456 1.00 83.50 223 THR A O 1
ATOM 1725 N N . ARG A 1 224 ? 13.112 -13.832 1.143 1.00 81.06 224 ARG A N 1
ATOM 1726 C CA . ARG A 1 224 ? 14.218 -13.368 1.991 1.00 81.06 224 ARG A CA 1
ATOM 1727 C C . ARG A 1 224 ? 15.550 -13.422 1.234 1.00 81.06 224 ARG A C 1
ATOM 1729 O O . ARG A 1 224 ? 16.296 -12.447 1.258 1.00 81.06 224 ARG A O 1
ATOM 1736 N N . ASP A 1 225 ? 15.799 -14.536 0.553 1.00 78.94 225 ASP A N 1
ATOM 1737 C CA . ASP A 1 225 ? 17.033 -14.760 -0.197 1.00 78.94 225 ASP A CA 1
ATOM 1738 C C . ASP A 1 225 ? 17.133 -13.790 -1.377 1.00 78.94 225 ASP A C 1
ATOM 1740 O O . ASP A 1 225 ? 18.195 -13.209 -1.595 1.00 78.94 225 ASP A O 1
ATOM 1744 N N . ASP A 1 226 ? 16.011 -13.537 -2.068 1.00 79.25 226 ASP A N 1
ATOM 1745 C CA . ASP A 1 226 ? 15.969 -12.582 -3.180 1.00 79.25 226 ASP A CA 1
ATOM 1746 C C . ASP A 1 226 ? 16.441 -11.191 -2.743 1.00 79.25 226 ASP A C 1
ATOM 1748 O O . ASP A 1 226 ? 17.283 -10.573 -3.391 1.00 79.25 226 ASP A O 1
ATOM 1752 N N . LEU A 1 227 ? 15.936 -10.723 -1.597 1.00 80.38 227 LEU A N 1
ATOM 1753 C CA . LEU A 1 227 ? 16.217 -9.397 -1.046 1.00 80.38 227 LEU A CA 1
ATOM 1754 C C . LEU A 1 227 ? 17.567 -9.294 -0.311 1.00 80.38 227 LEU A C 1
ATOM 1756 O O . LEU A 1 227 ? 17.865 -8.233 0.241 1.00 80.38 227 LEU A O 1
ATOM 1760 N N . GLY A 1 228 ? 18.372 -10.363 -0.270 1.00 74.69 228 GLY A N 1
ATOM 1761 C CA . GLY A 1 228 ? 19.660 -10.398 0.439 1.00 74.69 228 GLY A CA 1
ATOM 1762 C C . GLY A 1 228 ? 19.534 -10.383 1.969 1.00 74.69 228 GLY A C 1
ATOM 1763 O O . GLY A 1 228 ? 20.483 -10.061 2.685 1.00 74.69 228 GLY A O 1
ATOM 1764 N N . PHE A 1 229 ? 18.351 -10.685 2.497 1.00 78.94 229 PHE A N 1
ATOM 1765 C CA . PHE A 1 229 ? 18.041 -10.562 3.916 1.00 78.94 229 PHE A CA 1
ATOM 1766 C C . PHE A 1 229 ? 18.643 -11.698 4.759 1.00 78.94 229 PHE A C 1
ATOM 1768 O O . PHE A 1 229 ? 18.778 -12.834 4.315 1.00 78.94 229 PHE A O 1
ATOM 1775 N N . HIS A 1 230 ? 18.946 -11.412 6.029 1.00 72.38 230 HIS A N 1
ATOM 1776 C CA . HIS A 1 230 ? 19.354 -12.437 6.996 1.00 72.38 230 HIS A CA 1
ATOM 1777 C C . HIS A 1 230 ? 18.141 -13.128 7.629 1.00 72.38 230 HIS A C 1
ATOM 1779 O O . HIS A 1 230 ? 17.015 -12.633 7.569 1.00 72.38 230 HIS A O 1
ATOM 1785 N N . ASP A 1 231 ? 18.379 -14.231 8.346 1.00 68.69 231 ASP A N 1
ATOM 1786 C CA . ASP A 1 231 ? 17.317 -15.019 8.989 1.00 68.69 231 ASP A CA 1
ATOM 1787 C C . ASP A 1 231 ? 16.431 -14.243 9.973 1.00 68.69 231 ASP A C 1
ATOM 1789 O O . ASP A 1 231 ? 15.302 -14.647 10.257 1.00 68.69 231 ASP A O 1
ATOM 1793 N N . ARG A 1 232 ? 16.931 -13.113 10.482 1.00 66.88 232 ARG A N 1
ATOM 1794 C CA . ARG A 1 232 ? 16.231 -12.235 11.428 1.00 66.88 232 ARG A CA 1
ATOM 1795 C C . ARG A 1 232 ? 15.526 -11.047 10.772 1.00 66.88 232 ARG A C 1
ATOM 1797 O O . ARG A 1 232 ? 14.932 -10.245 11.487 1.00 66.88 232 ARG A O 1
ATOM 1804 N N . SER A 1 233 ? 15.605 -10.895 9.453 1.00 70.44 233 SER A N 1
ATOM 1805 C CA . SER A 1 233 ? 14.883 -9.844 8.736 1.00 70.44 233 SER A CA 1
ATOM 1806 C C . SER A 1 233 ? 13.408 -10.214 8.601 1.00 70.44 233 SER A C 1
ATOM 1808 O O . SER A 1 233 ? 13.068 -11.383 8.368 1.00 70.44 233 SER A O 1
ATOM 1810 N N . PHE A 1 234 ? 12.550 -9.206 8.736 1.00 74.25 234 PHE A N 1
ATOM 1811 C CA . PHE A 1 234 ? 11.106 -9.359 8.677 1.00 74.25 234 PHE A CA 1
ATOM 1812 C C . PHE A 1 234 ? 10.436 -8.177 7.978 1.00 74.25 234 PHE A C 1
ATOM 1814 O O . PHE A 1 234 ? 10.981 -7.073 7.931 1.00 74.25 234 PHE A O 1
ATOM 1821 N N . SER A 1 235 ? 9.243 -8.431 7.450 1.00 84.69 235 SER A N 1
ATOM 1822 C CA . SER A 1 235 ? 8.338 -7.393 6.955 1.00 84.69 235 SER A CA 1
ATOM 1823 C C . SER A 1 235 ? 7.534 -6.794 8.111 1.00 84.69 235 SER A C 1
ATOM 1825 O O . SER A 1 235 ? 7.218 -7.509 9.065 1.00 84.69 235 SER A O 1
ATOM 1827 N N . THR A 1 236 ? 7.201 -5.509 8.031 1.00 84.38 236 THR A N 1
ATOM 1828 C CA . THR A 1 236 ? 6.475 -4.774 9.070 1.00 84.38 236 THR A CA 1
ATOM 1829 C C . THR A 1 236 ? 5.482 -3.779 8.482 1.00 84.38 236 THR A C 1
ATOM 1831 O O . THR A 1 236 ? 5.726 -3.213 7.416 1.00 84.38 236 THR A O 1
ATOM 1834 N N . VAL A 1 237 ? 4.359 -3.563 9.158 1.00 86.06 237 VAL A N 1
ATOM 1835 C CA . VAL A 1 237 ? 3.379 -2.529 8.830 1.00 86.06 237 VAL A CA 1
ATOM 1836 C C . VAL A 1 237 ? 3.665 -1.290 9.654 1.00 86.06 237 VAL A C 1
ATOM 1838 O O . VAL A 1 237 ? 3.537 -1.289 10.874 1.00 86.06 237 VAL A O 1
ATOM 1841 N N . ILE A 1 238 ? 3.995 -0.206 8.967 1.00 85.25 238 ILE A N 1
ATOM 1842 C CA . ILE A 1 238 ? 4.059 1.125 9.550 1.00 85.25 238 ILE A CA 1
ATOM 1843 C C . ILE A 1 238 ? 2.756 1.856 9.240 1.00 85.25 238 ILE A C 1
ATOM 1845 O O . ILE A 1 238 ? 2.301 1.880 8.099 1.00 85.25 238 ILE A O 1
ATOM 1849 N N . GLY A 1 239 ? 2.138 2.429 10.266 1.00 81.25 239 GLY A N 1
ATOM 1850 C CA . GLY A 1 239 ? 0.913 3.204 10.126 1.00 81.25 239 GLY A CA 1
ATOM 1851 C C . GLY A 1 239 ? 1.067 4.567 10.770 1.00 81.25 239 GLY A C 1
ATOM 1852 O O . GLY A 1 239 ? 1.619 4.674 11.863 1.00 81.25 239 GLY A O 1
ATOM 1853 N N . ASN A 1 240 ? 0.550 5.602 10.115 1.00 85.69 240 ASN A N 1
ATOM 1854 C CA . ASN A 1 240 ? 0.494 6.946 10.683 1.00 85.69 240 ASN A CA 1
ATOM 1855 C C . ASN A 1 240 ? -0.809 7.151 11.480 1.00 85.69 240 ASN A C 1
ATOM 1857 O O . ASN A 1 240 ? -1.546 8.109 11.254 1.00 85.69 240 ASN A O 1
ATOM 1861 N N . LEU A 1 241 ? -1.124 6.203 12.369 1.00 90.12 241 LEU A N 1
ATOM 1862 C CA . LEU A 1 241 ? -2.352 6.173 13.168 1.00 90.12 241 LEU A CA 1
ATOM 1863 C C . LEU A 1 241 ? -2.063 6.394 14.646 1.00 90.12 241 LEU A C 1
ATOM 1865 O O . LEU A 1 241 ? -1.178 5.748 15.199 1.00 90.12 241 LEU A O 1
ATOM 1869 N N . ILE A 1 242 ? -2.899 7.188 15.311 1.00 92.56 242 ILE A N 1
ATOM 1870 C CA . ILE A 1 242 ? -2.915 7.299 16.771 1.00 92.56 242 ILE A CA 1
ATOM 1871 C C . ILE A 1 242 ? -4.238 6.781 17.337 1.00 92.56 242 ILE A C 1
ATOM 1873 O O . ILE A 1 242 ? -5.300 7.103 16.796 1.00 92.56 242 ILE A O 1
ATOM 1877 N N . PRO A 1 243 ? -4.209 5.976 18.411 1.00 94.56 243 PRO A N 1
ATOM 1878 C CA . PRO A 1 243 ? -5.422 5.556 19.101 1.00 94.56 243 PRO A CA 1
ATOM 1879 C C . PRO A 1 243 ? -6.069 6.764 19.789 1.00 94.56 243 PRO A C 1
ATOM 1881 O O . PRO A 1 243 ? -5.398 7.539 20.468 1.00 94.56 243 PRO A O 1
ATOM 1884 N N . VAL A 1 244 ? -7.384 6.910 19.656 1.00 94.62 244 VAL A N 1
ATOM 1885 C CA . VAL A 1 244 ? -8.152 7.976 20.329 1.00 94.62 244 VAL A CA 1
ATOM 1886 C C . VAL A 1 244 ? -9.117 7.445 21.380 1.00 94.62 244 VAL A C 1
ATOM 1888 O O . VAL A 1 244 ? -9.577 8.192 22.229 1.00 94.62 244 VAL A O 1
ATOM 1891 N N . THR A 1 245 ? -9.382 6.142 21.376 1.00 95.19 245 THR A N 1
ATOM 1892 C CA . THR A 1 245 ? -10.226 5.465 22.372 1.00 95.19 245 THR A CA 1
ATOM 1893 C C . THR A 1 245 ? -9.489 4.265 22.953 1.00 95.19 245 THR A C 1
ATOM 1895 O O . THR A 1 245 ? -8.487 3.813 22.394 1.00 95.19 245 THR A O 1
ATOM 1898 N N . THR A 1 246 ? -9.969 3.740 24.077 1.00 94.19 246 THR A N 1
ATOM 1899 C CA . THR A 1 246 ? -9.601 2.387 24.520 1.00 94.19 246 THR A CA 1
ATOM 1900 C C . THR A 1 246 ? -10.431 1.347 23.752 1.00 94.19 246 THR A C 1
ATOM 1902 O O . THR A 1 246 ? -11.471 1.695 23.192 1.00 94.19 246 THR A O 1
ATOM 1905 N N . PRO A 1 247 ? -10.013 0.069 23.689 1.00 94.62 247 PRO A N 1
ATOM 1906 C CA . PRO A 1 247 ? -10.847 -0.978 23.103 1.00 94.62 247 PRO A CA 1
ATOM 1907 C C . PRO A 1 247 ? -12.187 -1.121 23.842 1.00 94.62 247 PRO A C 1
ATOM 1909 O O . PRO A 1 247 ? -12.213 -1.426 25.034 1.00 94.62 247 PRO A O 1
ATOM 1912 N N . ARG A 1 248 ? -13.305 -0.946 23.131 1.00 95.12 248 ARG A N 1
ATOM 1913 C CA . ARG A 1 248 ? -14.670 -1.097 23.659 1.00 95.12 248 ARG A CA 1
ATOM 1914 C C . ARG A 1 248 ? -15.330 -2.352 23.110 1.00 95.12 248 ARG A C 1
ATOM 1916 O O . ARG A 1 248 ? -15.173 -2.673 21.933 1.00 95.12 248 ARG A O 1
ATOM 1923 N N . LYS A 1 249 ? -16.086 -3.068 23.943 1.00 95.62 249 LYS A N 1
ATOM 1924 C CA . LYS A 1 249 ? -16.850 -4.242 23.502 1.00 95.62 249 LYS A CA 1
ATOM 1925 C C . LYS A 1 249 ? -18.040 -3.787 22.661 1.00 95.62 249 LYS A C 1
ATOM 1927 O O . LYS A 1 249 ? -18.786 -2.907 23.075 1.00 95.62 249 LYS A O 1
ATOM 1932 N N . VAL A 1 250 ? -18.239 -4.394 21.498 1.00 95.44 250 VAL A N 1
ATOM 1933 C CA . VAL A 1 250 ? -19.405 -4.158 20.644 1.00 95.44 250 VAL A CA 1
ATOM 1934 C C . VAL A 1 250 ? -20.597 -4.915 21.220 1.00 95.44 250 VAL A C 1
ATOM 1936 O O . VAL A 1 250 ? -20.550 -6.139 21.364 1.00 95.44 250 VAL A O 1
ATOM 1939 N N . LEU A 1 251 ? -21.666 -4.187 21.537 1.00 94.56 251 LEU A N 1
ATOM 1940 C CA . LEU A 1 251 ? -22.918 -4.742 22.055 1.00 94.56 251 LEU A CA 1
ATOM 1941 C C . LEU A 1 251 ? -23.959 -4.906 20.945 1.00 94.56 251 LEU A C 1
ATOM 1943 O O . LEU A 1 251 ? -24.681 -5.898 20.925 1.00 94.56 251 LEU A O 1
ATOM 1947 N N . GLY A 1 252 ? -23.999 -3.961 20.001 1.00 90.75 252 GLY A N 1
ATOM 1948 C CA . GLY A 1 252 ? -24.953 -3.946 18.896 1.00 90.75 252 GLY A CA 1
ATOM 1949 C C . GLY A 1 252 ? -24.280 -3.631 17.565 1.00 90.75 252 GLY A C 1
ATOM 1950 O O . GLY A 1 252 ? -23.510 -2.672 17.456 1.00 90.75 252 GLY A O 1
ATOM 1951 N N . SER A 1 253 ? -24.585 -4.430 16.543 1.00 90.19 253 SER A N 1
ATOM 1952 C CA . SER A 1 253 ? -24.112 -4.229 15.171 1.00 90.19 253 SER A CA 1
ATOM 1953 C C . SER A 1 253 ? -25.050 -4.879 14.151 1.00 90.19 253 SER A C 1
ATOM 1955 O O . SER A 1 253 ? -25.666 -5.900 14.449 1.00 90.19 253 SER A O 1
ATOM 1957 N N . LEU A 1 254 ? -25.102 -4.329 12.938 1.00 86.44 254 LEU A N 1
ATOM 1958 C CA . LEU A 1 254 ? -25.828 -4.879 11.791 1.00 86.44 254 LEU A CA 1
ATOM 1959 C C . LEU A 1 254 ? -24.954 -4.760 10.535 1.00 86.44 254 LEU A C 1
ATOM 1961 O O . LEU A 1 254 ? -24.653 -3.654 10.091 1.00 86.44 254 LEU A O 1
ATOM 1965 N N . GLY A 1 255 ? -24.527 -5.890 9.969 1.00 84.50 255 GLY A N 1
ATOM 1966 C CA . GLY A 1 255 ? -23.638 -5.909 8.803 1.00 84.50 255 GLY A CA 1
ATOM 1967 C C . GLY A 1 255 ? -22.287 -5.233 9.073 1.00 84.50 255 GLY A C 1
ATOM 1968 O O . GLY A 1 255 ? -21.445 -5.771 9.795 1.00 84.50 255 GLY A O 1
ATOM 1969 N N . ASN A 1 256 ? -22.073 -4.066 8.463 1.00 88.31 256 ASN A N 1
ATOM 1970 C CA . ASN A 1 256 ? -20.902 -3.201 8.646 1.00 88.31 256 ASN A CA 1
ATOM 1971 C C . ASN A 1 256 ? -21.161 -2.013 9.595 1.00 88.31 256 ASN A C 1
ATOM 1973 O O . ASN A 1 256 ? -20.280 -1.176 9.784 1.00 88.31 256 ASN A O 1
ATOM 1977 N N . ILE A 1 257 ? -22.361 -1.917 10.172 1.00 90.62 257 ILE A N 1
ATOM 1978 C CA . ILE A 1 257 ? -22.771 -0.820 11.045 1.00 90.62 257 ILE A CA 1
ATOM 1979 C C . ILE A 1 257 ? -22.608 -1.238 12.504 1.00 90.62 257 ILE A C 1
ATOM 1981 O O . ILE A 1 257 ? -23.170 -2.243 12.937 1.00 90.62 257 ILE A O 1
ATOM 1985 N N . VAL A 1 258 ? -21.887 -0.437 13.283 1.00 92.75 258 VAL A N 1
ATOM 1986 C CA . VAL A 1 258 ? -21.792 -0.563 14.742 1.00 92.75 258 VAL A CA 1
ATOM 1987 C C . VAL A 1 258 ? -22.760 0.431 15.369 1.00 92.75 258 VAL A C 1
ATOM 1989 O O . VAL A 1 258 ? -22.680 1.627 15.094 1.00 92.75 258 VAL A O 1
ATOM 1992 N N . SER A 1 259 ? -23.688 -0.052 16.193 1.00 91.62 259 SER A N 1
ATOM 1993 C CA . SER A 1 259 ? -24.711 0.791 16.819 1.00 91.62 259 SER A CA 1
ATOM 1994 C C . SER A 1 259 ? -24.421 1.081 18.283 1.00 91.62 259 SER A C 1
ATOM 1996 O O . SER A 1 259 ? -24.610 2.211 18.732 1.00 91.62 259 SER A O 1
ATOM 1998 N N . GLN A 1 260 ? -23.945 0.077 19.021 1.00 93.94 260 GLN A N 1
ATOM 1999 C CA . GLN A 1 260 ? -23.744 0.171 20.462 1.00 93.94 260 GLN A CA 1
ATOM 2000 C C . GLN A 1 260 ? -22.428 -0.461 20.895 1.00 93.94 260 GLN A C 1
ATOM 2002 O O . GLN A 1 260 ? -22.067 -1.556 20.452 1.00 93.94 260 GLN A O 1
ATOM 2007 N N . ILE A 1 261 ? -21.753 0.219 21.814 1.00 95.75 261 ILE A N 1
ATOM 2008 C CA . ILE A 1 261 ? -20.530 -0.230 22.473 1.00 95.75 261 ILE A CA 1
ATOM 2009 C C . ILE A 1 261 ? -20.683 -0.127 23.992 1.00 95.75 261 ILE A C 1
ATOM 2011 O O . ILE A 1 261 ? -21.519 0.621 24.497 1.00 95.75 261 ILE A O 1
ATOM 2015 N N . GLU A 1 262 ? -19.876 -0.889 24.716 1.00 96.31 262 GLU A N 1
ATOM 2016 C CA . GLU A 1 262 ? -19.827 -0.869 26.174 1.00 96.31 262 GLU A CA 1
ATOM 2017 C C . GLU A 1 262 ? -18.823 0.182 26.656 1.00 96.31 262 GLU A C 1
ATOM 2019 O O . GLU A 1 262 ? -17.628 0.092 26.361 1.00 96.31 262 GLU A O 1
ATOM 2024 N N . ILE A 1 263 ? -19.307 1.166 27.411 1.00 94.19 263 ILE A N 1
ATOM 2025 C CA . ILE A 1 263 ? -18.493 2.180 28.087 1.00 94.19 263 ILE A CA 1
ATOM 2026 C C . ILE A 1 263 ? -18.837 2.111 29.569 1.00 94.19 263 ILE A C 1
ATOM 2028 O O . ILE A 1 263 ? -19.996 2.278 29.942 1.00 94.19 263 ILE A O 1
ATOM 2032 N N . ASP A 1 264 ? -17.834 1.836 30.400 1.00 90.94 264 ASP A N 1
ATOM 2033 C CA . ASP A 1 264 ? -17.961 1.757 31.861 1.00 90.94 264 ASP A CA 1
ATOM 2034 C C . ASP A 1 264 ? -19.093 0.811 32.315 1.00 90.94 264 ASP A C 1
ATOM 2036 O O . ASP A 1 264 ? -19.867 1.100 33.226 1.00 90.94 264 ASP A O 1
ATOM 2040 N N . GLY A 1 265 ? -19.216 -0.330 31.625 1.00 91.19 265 GLY A N 1
ATOM 2041 C CA . GLY A 1 265 ? -20.236 -1.353 31.878 1.00 91.19 265 GLY A CA 1
ATOM 2042 C C . GLY A 1 265 ? -21.644 -1.001 31.384 1.00 91.19 265 GLY A C 1
ATOM 2043 O O . GLY A 1 265 ? -22.571 -1.775 31.606 1.00 91.19 265 GLY A O 1
ATOM 2044 N N . GLN A 1 266 ? -21.826 0.143 30.720 1.00 94.06 266 GLN A N 1
ATOM 2045 C CA . GLN A 1 266 ? -23.114 0.603 30.204 1.00 94.06 266 GLN A CA 1
ATOM 2046 C C . GLN A 1 266 ? -23.142 0.616 28.676 1.00 94.06 266 GLN A C 1
ATOM 2048 O O . GLN A 1 266 ? -22.135 0.877 28.014 1.00 94.06 266 GLN A O 1
ATOM 2053 N N . SER A 1 267 ? -24.325 0.369 28.107 1.00 94.44 267 SER A N 1
ATOM 2054 C CA . SER A 1 267 ? -24.537 0.495 26.664 1.00 94.44 267 SER A CA 1
ATOM 2055 C C . SER A 1 267 ? -24.556 1.965 26.251 1.00 94.44 267 SER A C 1
ATOM 2057 O O . SER A 1 267 ? -25.277 2.783 26.826 1.00 94.44 267 SER A O 1
ATOM 2059 N N . ALA A 1 268 ? -23.762 2.303 25.241 1.00 93.81 268 ALA A N 1
ATOM 2060 C CA . ALA A 1 268 ? -23.651 3.643 24.689 1.00 93.81 268 ALA A CA 1
ATOM 2061 C C . ALA A 1 268 ? -23.641 3.609 23.151 1.00 93.81 268 ALA A C 1
ATOM 2063 O O . ALA A 1 268 ? -23.196 2.616 22.569 1.00 93.81 268 ALA A O 1
ATOM 2064 N N . PRO A 1 269 ? -24.081 4.688 22.470 1.00 94.12 269 PRO A N 1
ATOM 2065 C CA . PRO A 1 269 ? -23.923 4.810 21.024 1.00 94.12 269 PRO A CA 1
ATOM 2066 C C . PRO A 1 269 ? -22.457 4.671 20.603 1.00 94.12 269 PRO A C 1
ATOM 2068 O O . PRO A 1 269 ? -21.567 5.200 21.274 1.00 94.12 269 PRO A O 1
ATOM 2071 N N . ALA A 1 270 ? -22.208 4.001 19.479 1.00 92.88 270 ALA A N 1
ATOM 2072 C CA . ALA A 1 270 ? -20.854 3.722 18.998 1.00 92.88 270 ALA A CA 1
ATOM 2073 C C . ALA A 1 270 ? -20.021 4.992 18.738 1.00 92.88 270 ALA A C 1
ATOM 2075 O O . ALA A 1 270 ? -18.808 4.987 18.933 1.00 92.88 270 ALA A O 1
ATOM 2076 N N . SER A 1 271 ? -20.663 6.094 18.340 1.00 93.38 271 SER A N 1
ATOM 2077 C CA . SER A 1 271 ? -20.014 7.391 18.106 1.00 93.38 271 SER A CA 1
ATOM 2078 C C . SER A 1 271 ? -19.711 8.203 19.371 1.00 93.38 271 SER A C 1
ATOM 2080 O O . SER A 1 271 ? -19.004 9.203 19.267 1.00 93.38 271 SER A O 1
ATOM 2082 N N . LYS A 1 272 ? -20.233 7.822 20.550 1.00 92.75 272 LYS A N 1
ATOM 2083 C CA . LYS A 1 272 ? -20.303 8.700 21.737 1.00 92.75 272 LYS A CA 1
ATOM 2084 C C . LYS A 1 272 ? -18.956 9.317 22.124 1.00 92.75 272 LYS A C 1
ATOM 2086 O O . LYS A 1 272 ? -18.893 10.509 22.405 1.00 92.75 272 LYS A O 1
ATOM 2091 N N . GLU A 1 273 ? -17.883 8.525 22.144 1.00 93.25 273 GLU A N 1
ATOM 2092 C CA . GLU A 1 273 ? -16.539 9.029 22.468 1.00 93.25 273 GLU A CA 1
ATOM 2093 C C . GLU A 1 273 ? -15.989 9.924 21.342 1.00 93.25 273 GLU A C 1
ATOM 2095 O O . GLU A 1 273 ? -15.442 10.994 21.609 1.00 93.25 273 GLU A O 1
ATOM 2100 N N . LEU A 1 274 ? -16.187 9.533 20.076 1.00 92.62 274 LEU A N 1
ATOM 2101 C CA . LEU A 1 274 ? -15.692 10.263 18.901 1.00 92.62 274 LEU A CA 1
ATOM 2102 C C . LEU A 1 274 ? -16.328 11.648 18.740 1.00 92.62 274 LEU A C 1
ATOM 2104 O O . LEU A 1 274 ? -15.635 12.579 18.332 1.00 92.62 274 LEU A O 1
ATOM 2108 N N . GLU A 1 275 ? -17.611 11.792 19.088 1.00 90.75 275 GLU A N 1
ATOM 2109 C CA . GLU A 1 275 ? -18.338 13.072 19.067 1.00 90.75 275 GLU A CA 1
ATOM 2110 C C . GLU A 1 275 ? -17.694 14.128 19.976 1.00 90.75 275 GLU A C 1
ATOM 2112 O O . GLU A 1 275 ? -17.786 15.317 19.684 1.00 90.75 275 GLU A O 1
ATOM 2117 N N . SER A 1 276 ? -17.010 13.701 21.042 1.00 90.62 276 SER A N 1
ATOM 2118 C CA . SER A 1 276 ? -16.246 14.583 21.930 1.00 90.62 276 SER A CA 1
ATOM 2119 C C . SER A 1 276 ? -14.791 14.732 21.471 1.00 90.62 276 SER A C 1
ATOM 2121 O O . SER A 1 276 ? -14.280 15.840 21.318 1.00 90.62 276 SER A O 1
ATOM 2123 N N . ILE A 1 277 ? -14.123 13.610 21.183 1.00 92.44 277 ILE A N 1
ATOM 2124 C CA . ILE A 1 277 ? -12.678 13.567 20.916 1.00 92.44 277 ILE A CA 1
ATOM 2125 C C . ILE A 1 277 ? -12.306 14.283 19.615 1.00 92.44 277 ILE A C 1
ATOM 2127 O O . ILE A 1 277 ? -11.356 15.066 19.604 1.00 92.44 277 ILE A O 1
ATOM 2131 N N . VAL A 1 278 ? -13.014 14.023 18.510 1.00 90.75 278 VAL A N 1
ATOM 2132 C CA . VAL A 1 278 ? -12.611 14.533 17.188 1.00 90.75 278 VAL A CA 1
ATOM 2133 C C . VAL A 1 278 ? -12.676 16.066 17.126 1.00 90.75 278 VAL A C 1
ATOM 2135 O O . VAL A 1 278 ? -11.678 16.665 16.717 1.00 90.75 278 VAL A O 1
ATOM 2138 N N . PRO A 1 279 ? -13.763 16.738 17.565 1.00 89.94 279 PRO A N 1
ATOM 2139 C CA . PRO A 1 279 ? -13.792 18.199 17.613 1.00 89.94 279 PRO A CA 1
ATOM 2140 C C . PRO A 1 279 ? -12.698 18.792 18.504 1.00 89.94 279 PRO A C 1
ATOM 2142 O O . PRO A 1 279 ? -12.033 19.743 18.092 1.00 89.94 279 PRO A O 1
ATOM 2145 N N . SER A 1 280 ? -12.463 18.212 19.687 1.00 90.75 280 SER A N 1
ATOM 2146 C CA . SER A 1 280 ? -11.405 18.667 20.594 1.00 90.75 280 SER A CA 1
ATOM 2147 C C . SER A 1 280 ? -10.014 18.521 19.981 1.00 90.75 280 SER A C 1
ATOM 2149 O O . SER A 1 280 ? -9.215 19.448 20.068 1.00 90.75 280 SER A O 1
ATOM 2151 N N . LEU A 1 281 ? -9.724 17.404 19.311 1.00 89.00 281 LEU A N 1
ATOM 2152 C CA . LEU A 1 281 ? -8.450 17.199 18.621 1.00 89.00 281 LEU A CA 1
ATOM 2153 C C . LEU A 1 281 ? -8.235 18.220 17.496 1.00 89.00 281 LEU A C 1
ATOM 2155 O O . LEU A 1 281 ? -7.157 18.800 17.380 1.00 89.00 281 LEU A O 1
ATOM 2159 N N . LEU A 1 282 ? -9.260 18.457 16.673 1.00 87.56 282 LEU A N 1
ATOM 2160 C CA . LEU A 1 282 ? -9.202 19.442 15.590 1.00 87.56 282 LEU A CA 1
ATOM 2161 C C . LEU A 1 282 ? -8.931 20.853 16.122 1.00 87.56 282 LEU A C 1
ATOM 2163 O O . LEU A 1 282 ? -8.136 21.586 15.538 1.00 87.56 282 LEU A O 1
ATOM 2167 N N . GLU A 1 283 ? -9.567 21.216 17.233 1.00 87.56 283 GLU A N 1
ATOM 2168 C CA . GLU A 1 283 ? -9.355 22.494 17.908 1.00 87.56 283 GLU A CA 1
ATOM 2169 C C . GLU A 1 283 ? -7.917 22.629 18.432 1.00 87.56 283 GLU A C 1
ATOM 2171 O O . GLU A 1 283 ? -7.267 23.645 18.188 1.00 87.56 283 GLU A O 1
ATOM 2176 N N . GLN A 1 284 ? -7.373 21.586 19.069 1.00 86.38 284 GLN A N 1
ATOM 2177 C CA . GLN A 1 284 ? -5.976 21.579 19.520 1.00 86.38 284 GLN A CA 1
ATOM 2178 C C . GLN A 1 284 ? -4.989 21.720 18.351 1.00 86.38 284 GLN A C 1
ATOM 2180 O O . GLN A 1 284 ? -4.033 22.490 18.435 1.00 86.38 284 GLN A O 1
ATOM 2185 N N . ARG A 1 285 ? -5.235 21.033 17.227 1.00 85.00 285 ARG A N 1
ATOM 2186 C CA . ARG A 1 285 ? -4.400 21.152 16.019 1.00 85.00 285 ARG A CA 1
ATOM 2187 C C . ARG A 1 285 ? -4.446 22.559 15.421 1.00 85.00 285 ARG A C 1
ATOM 2189 O O . ARG A 1 285 ? -3.391 23.102 15.099 1.00 85.00 285 ARG A O 1
ATOM 2196 N N . ARG A 1 286 ? -5.635 23.174 15.330 1.00 82.69 286 ARG A N 1
ATOM 2197 C CA . ARG A 1 286 ? -5.799 24.552 14.825 1.00 82.69 286 ARG A CA 1
ATOM 2198 C C . ARG A 1 286 ? -5.021 25.570 15.653 1.00 82.69 286 ARG A C 1
ATOM 2200 O O . ARG A 1 286 ? -4.334 26.411 15.082 1.00 82.69 286 ARG A O 1
ATOM 2207 N N . ARG A 1 287 ? -5.073 25.465 16.985 1.00 79.75 287 ARG A N 1
ATOM 2208 C CA . ARG A 1 287 ? -4.348 26.376 17.892 1.00 79.75 287 ARG A CA 1
ATOM 2209 C C . ARG A 1 287 ? -2.840 26.385 17.660 1.00 79.75 287 ARG A C 1
ATOM 2211 O O . ARG A 1 287 ? -2.209 27.416 17.858 1.00 79.75 287 ARG A O 1
ATOM 2218 N N . LEU A 1 288 ? -2.269 25.252 17.256 1.00 73.44 288 LEU A N 1
ATOM 2219 C CA . LEU A 1 288 ? -0.820 25.088 17.118 1.00 73.44 288 LEU A CA 1
ATOM 2220 C C . LEU A 1 288 ? -0.307 25.313 15.691 1.00 73.44 288 LEU A C 1
ATOM 2222 O O . LEU A 1 288 ? 0.840 25.709 15.524 1.00 73.44 288 LEU A O 1
ATOM 2226 N N . GLN A 1 289 ? -1.133 25.074 14.669 1.00 67.88 289 GLN A N 1
ATOM 2227 C CA . GLN A 1 289 ? -0.763 25.272 13.258 1.00 67.88 289 GLN A CA 1
ATOM 2228 C C . GLN A 1 289 ? -1.083 26.685 12.730 1.00 67.88 289 GLN A C 1
ATOM 2230 O O . GLN A 1 289 ? -0.666 27.041 11.629 1.00 67.88 289 GLN A O 1
ATOM 2235 N N . GLY A 1 290 ? -1.770 27.509 13.531 1.00 61.59 290 GLY A N 1
ATOM 2236 C CA . GLY A 1 290 ? -2.210 28.854 13.160 1.00 61.59 290 GLY A CA 1
ATOM 2237 C C . GLY A 1 290 ? -3.469 28.842 12.285 1.00 61.59 290 GLY A C 1
ATOM 2238 O O . GLY A 1 290 ? -3.736 27.889 11.555 1.00 61.59 290 GLY A O 1
ATOM 2239 N N . GLU A 1 291 ? -4.254 29.923 12.337 1.00 55.50 291 GLU A N 1
ATOM 2240 C CA . GLU A 1 291 ? -5.567 30.027 11.664 1.00 55.50 291 GLU A CA 1
ATOM 2241 C C . GLU A 1 291 ? -5.509 29.873 10.131 1.00 55.50 291 GLU A C 1
ATOM 2243 O O . GLU A 1 291 ? -6.512 29.544 9.501 1.00 55.50 291 GLU A O 1
ATOM 2248 N N . ASN A 1 292 ? -4.331 30.059 9.525 1.00 48.50 292 ASN A N 1
ATOM 2249 C CA . ASN A 1 292 ? -4.140 30.046 8.073 1.00 48.50 292 ASN A CA 1
ATOM 2250 C C . ASN A 1 292 ? -3.882 28.654 7.472 1.00 48.50 292 ASN A C 1
ATOM 2252 O O . ASN A 1 292 ? -3.750 28.548 6.250 1.00 48.50 292 ASN A O 1
ATOM 2256 N N . GLN A 1 293 ? -3.795 27.589 8.278 1.00 51.19 293 GLN A N 1
ATOM 2257 C CA . GLN A 1 293 ? -3.633 26.229 7.762 1.00 51.19 293 GLN A CA 1
ATOM 2258 C C . GLN A 1 293 ? -4.966 25.469 7.822 1.00 51.19 293 GLN A C 1
ATOM 2260 O O . GLN A 1 293 ? -5.508 25.265 8.910 1.00 51.19 293 GLN A O 1
ATOM 2265 N N . PRO A 1 294 ? -5.529 25.034 6.676 1.00 50.50 294 PRO A N 1
ATOM 2266 C CA . PRO A 1 294 ? -6.773 24.284 6.682 1.00 50.50 294 PRO A CA 1
ATOM 2267 C C . PRO A 1 294 ? -6.549 22.931 7.363 1.00 50.50 294 PRO A C 1
ATOM 2269 O O . PRO A 1 294 ? -5.961 22.014 6.789 1.00 50.50 294 PRO A O 1
ATOM 2272 N N . VAL A 1 295 ? -7.049 22.790 8.592 1.00 60.69 295 VAL A N 1
ATOM 2273 C CA . VAL A 1 295 ? -7.197 21.483 9.235 1.00 60.69 295 VAL A CA 1
ATOM 2274 C C . VAL A 1 295 ? -8.384 20.805 8.556 1.00 60.69 295 VAL A C 1
ATOM 2276 O O . VAL A 1 295 ? -9.539 21.016 8.926 1.00 60.69 295 VAL A O 1
ATOM 2279 N N . GLY A 1 296 ? -8.091 20.064 7.487 1.00 59.72 296 GLY A N 1
ATOM 2280 C CA . GLY A 1 296 ? -9.082 19.289 6.747 1.00 59.72 296 GLY A CA 1
ATOM 2281 C C . GLY A 1 296 ? -9.799 18.255 7.629 1.00 59.72 296 GLY A C 1
ATOM 2282 O O . GLY A 1 296 ? -9.400 18.014 8.773 1.00 59.72 296 GLY A O 1
ATOM 2283 N N . PRO A 1 297 ? -10.868 17.623 7.114 1.00 68.12 297 PRO A N 1
ATOM 2284 C CA . PRO A 1 297 ? -11.558 16.560 7.835 1.00 68.12 297 PRO A CA 1
ATOM 2285 C C . PRO A 1 297 ? -10.572 15.445 8.202 1.00 68.12 297 PRO A C 1
ATOM 2287 O O . PRO A 1 297 ? -9.813 14.966 7.361 1.00 68.12 297 PRO A O 1
ATOM 2290 N N . VAL A 1 298 ? -10.587 15.029 9.467 1.00 81.38 298 VAL A N 1
ATOM 2291 C CA . VAL A 1 298 ? -9.732 13.944 9.956 1.00 81.38 298 VAL A CA 1
ATOM 2292 C C . VAL A 1 298 ? -10.401 12.610 9.659 1.00 81.38 298 VAL A C 1
ATOM 2294 O O . VAL A 1 298 ? -11.560 12.391 10.013 1.00 81.38 298 VAL A O 1
ATOM 2297 N N . GLY A 1 299 ? -9.665 11.711 9.006 1.00 89.00 299 GLY A N 1
ATOM 2298 C CA . GLY A 1 299 ? -10.103 10.331 8.839 1.00 89.00 299 GLY A CA 1
ATOM 2299 C C . GLY A 1 299 ? -10.157 9.606 10.185 1.00 89.00 299 GLY A C 1
ATOM 2300 O O . GLY A 1 299 ? -9.295 9.806 11.044 1.00 89.00 299 GLY A O 1
ATOM 2301 N N . VAL A 1 300 ? -11.169 8.758 10.358 1.00 93.81 300 VAL A N 1
ATOM 2302 C CA . VAL A 1 300 ? -11.297 7.867 11.515 1.00 93.81 300 VAL A CA 1
ATOM 2303 C C . VAL A 1 300 ? -11.236 6.428 11.024 1.00 93.81 300 VAL A C 1
ATOM 2305 O O . VAL A 1 300 ? -11.902 6.063 10.053 1.00 93.81 300 VAL A O 1
ATOM 2308 N N . TRP A 1 301 ? -10.464 5.604 11.721 1.00 95.25 301 TRP A N 1
ATOM 2309 C CA . TRP A 1 301 ? -10.337 4.174 11.466 1.00 95.25 301 TRP A CA 1
ATOM 2310 C C . TRP A 1 301 ? -10.721 3.379 12.706 1.00 95.25 301 TRP A C 1
ATOM 2312 O O . TRP A 1 301 ? -10.488 3.802 13.833 1.00 95.25 301 TRP A O 1
ATOM 2322 N N . ALA A 1 302 ? -11.306 2.212 12.493 1.00 95.31 302 ALA A N 1
ATOM 2323 C CA . ALA A 1 302 ? -11.704 1.268 13.517 1.00 95.31 302 ALA A CA 1
ATOM 2324 C C . ALA A 1 302 ? -10.868 -0.007 13.378 1.00 95.31 302 ALA A C 1
ATOM 2326 O O . ALA A 1 302 ? -10.884 -0.658 12.332 1.00 95.31 302 ALA A O 1
ATOM 2327 N N . LEU A 1 303 ? -10.159 -0.373 14.441 1.00 94.44 303 LEU A N 1
ATOM 2328 C CA . LEU A 1 303 ? -9.529 -1.677 14.584 1.00 94.44 303 LEU A CA 1
ATOM 2329 C C . LEU A 1 303 ? -10.529 -2.631 15.232 1.00 94.44 303 LEU A C 1
ATOM 2331 O O . LEU A 1 303 ? -10.887 -2.452 16.396 1.00 94.44 303 LEU A O 1
ATOM 2335 N N . THR A 1 304 ? -10.965 -3.648 14.498 1.00 93.81 304 THR A N 1
ATOM 2336 C CA . THR A 1 304 ? -11.790 -4.728 15.047 1.00 93.81 304 THR A CA 1
ATOM 2337 C C . THR A 1 304 ? -10.892 -5.813 15.626 1.00 93.81 304 THR A C 1
ATOM 2339 O O . THR A 1 304 ? -9.967 -6.292 14.969 1.00 93.81 304 THR A O 1
ATOM 2342 N N . ILE A 1 305 ? -11.153 -6.197 16.873 1.00 92.62 305 ILE A N 1
ATOM 2343 C CA . ILE A 1 305 ? -10.339 -7.125 17.660 1.00 92.62 305 ILE A CA 1
ATOM 2344 C C . ILE A 1 305 ? -11.233 -8.303 18.074 1.00 92.62 305 ILE A C 1
ATOM 2346 O O . ILE A 1 305 ? -12.212 -8.114 18.805 1.00 92.62 305 ILE A O 1
ATOM 2350 N N . PRO A 1 306 ? -10.949 -9.538 17.622 1.00 90.12 306 PRO A N 1
ATOM 2351 C CA . PRO A 1 306 ? -11.760 -10.688 18.010 1.00 90.12 306 PRO A CA 1
ATOM 2352 C C . PRO A 1 306 ? -11.666 -10.979 19.517 1.00 90.12 306 PRO A C 1
ATOM 2354 O O . PRO A 1 306 ? -10.586 -10.906 20.099 1.00 90.12 306 PRO A O 1
ATOM 2357 N N . HIS A 1 307 ? -12.788 -11.375 20.129 1.00 88.38 307 HIS A N 1
ATOM 2358 C CA . HIS A 1 307 ? -12.942 -11.549 21.584 1.00 88.38 307 HIS A CA 1
ATOM 2359 C C . HIS A 1 307 ? -11.801 -12.332 22.255 1.00 88.38 307 HIS A C 1
ATOM 2361 O O . HIS A 1 307 ? -11.173 -11.843 23.190 1.00 88.38 307 HIS A O 1
ATOM 2367 N N . ARG A 1 308 ? -11.467 -13.503 21.697 1.00 85.31 308 ARG A N 1
ATOM 2368 C CA . ARG A 1 308 ? -10.411 -14.407 22.187 1.00 85.31 308 ARG A CA 1
ATOM 2369 C C . ARG A 1 308 ? -9.046 -13.746 22.384 1.00 85.31 308 ARG A C 1
ATOM 2371 O O . ARG A 1 308 ? -8.219 -14.224 23.150 1.00 85.31 308 ARG A O 1
ATOM 2378 N N . TYR A 1 309 ? -8.774 -12.672 21.650 1.00 83.00 309 TYR A N 1
ATOM 2379 C CA . TYR A 1 309 ? -7.501 -11.976 21.739 1.00 83.00 309 TYR A CA 1
ATOM 2380 C C . TYR A 1 309 ? -7.481 -10.981 22.901 1.00 83.00 309 TYR A C 1
ATOM 2382 O O . TYR A 1 309 ? -6.456 -10.842 23.565 1.00 83.00 309 TYR A O 1
ATOM 2390 N N . MET A 1 310 ? -8.619 -10.366 23.225 1.00 82.25 310 MET A N 1
ATOM 2391 C CA . MET A 1 310 ? -8.734 -9.564 24.444 1.00 82.25 310 MET A CA 1
ATOM 2392 C C . MET A 1 310 ? -8.588 -10.430 25.701 1.00 82.25 310 MET A C 1
ATOM 2394 O O . MET A 1 310 ? -7.906 -10.022 26.637 1.00 82.25 310 MET A O 1
ATOM 2398 N N . GLU A 1 311 ? -9.120 -11.657 25.692 1.00 78.12 311 GLU A N 1
ATOM 2399 C CA . GLU A 1 311 ? -8.894 -12.641 26.765 1.00 78.12 311 GLU A CA 1
ATOM 2400 C C . GLU A 1 311 ? -7.417 -13.042 26.882 1.00 78.12 311 GLU A C 1
ATOM 2402 O O . GLU A 1 311 ? -6.874 -13.130 27.983 1.00 78.12 311 GLU A O 1
ATOM 2407 N N . ALA A 1 312 ? -6.731 -13.195 25.744 1.00 74.56 312 ALA A N 1
ATOM 2408 C CA . ALA A 1 312 ? -5.291 -13.448 25.682 1.00 74.56 312 ALA A CA 1
ATOM 2409 C C . ALA A 1 312 ? -4.423 -12.235 26.085 1.00 74.56 312 ALA A C 1
ATOM 2411 O O . ALA A 1 312 ? -3.197 -12.306 25.983 1.00 74.56 312 ALA A O 1
ATOM 2412 N N . ARG A 1 313 ? -5.042 -11.138 26.553 1.00 70.75 313 ARG A N 1
ATOM 2413 C CA . ARG A 1 313 ? -4.400 -9.890 26.993 1.00 70.75 313 ARG A CA 1
ATOM 2414 C C . ARG A 1 313 ? -3.488 -9.284 25.931 1.00 70.75 313 ARG A C 1
ATOM 2416 O O . ARG A 1 313 ? -2.298 -9.063 26.171 1.00 70.75 313 ARG A O 1
ATOM 2423 N N . LEU A 1 314 ? -4.059 -8.982 24.762 1.00 70.69 314 LEU A N 1
ATOM 2424 C CA . LEU A 1 314 ? -3.354 -8.151 23.791 1.00 70.69 314 LEU A CA 1
ATOM 2425 C C . LEU A 1 314 ? -2.829 -6.849 24.425 1.00 70.69 314 LEU A C 1
ATOM 2427 O O . LEU A 1 314 ? -3.596 -6.212 25.145 1.00 70.69 314 LEU A O 1
ATOM 2431 N N . PRO A 1 315 ? -1.579 -6.403 24.146 1.00 71.19 315 PRO A N 1
ATOM 2432 C CA . PRO A 1 315 ? -1.183 -5.012 24.209 1.00 71.19 315 PRO A CA 1
ATOM 2433 C C . PRO A 1 315 ? -2.295 -4.105 23.712 1.00 71.19 315 PRO A C 1
ATOM 2435 O O . PRO A 1 315 ? -2.611 -4.047 22.526 1.00 71.19 315 PRO A O 1
ATOM 2438 N N . THR A 1 316 ? -2.911 -3.414 24.658 1.00 78.88 316 THR A N 1
ATOM 2439 C CA . THR A 1 316 ? -3.843 -2.339 24.371 1.00 78.88 316 THR A CA 1
ATOM 2440 C C . THR A 1 316 ? -3.029 -1.092 24.084 1.00 78.88 316 THR A C 1
ATOM 2442 O O . THR A 1 316 ? -2.150 -0.732 24.871 1.00 78.88 316 THR A O 1
ATOM 2445 N N . LEU A 1 317 ? -3.326 -0.414 22.981 1.00 88.31 317 LEU A N 1
ATOM 2446 C CA . LEU A 1 317 ? -2.730 0.886 22.719 1.00 88.31 317 LEU A CA 1
ATOM 2447 C C . LEU A 1 317 ? -3.452 1.931 23.571 1.00 88.31 317 LEU A C 1
ATOM 2449 O O . LEU A 1 317 ? -4.672 2.064 23.482 1.00 88.31 317 LEU A O 1
ATOM 2453 N N . ALA A 1 318 ? -2.715 2.640 24.424 1.00 90.38 318 ALA A N 1
ATOM 2454 C CA . ALA A 1 318 ? -3.288 3.708 25.234 1.00 90.38 318 ALA A CA 1
ATOM 2455 C C . ALA A 1 318 ? -3.713 4.878 24.329 1.00 90.38 318 ALA A C 1
ATOM 2457 O O . ALA A 1 318 ? -2.930 5.261 23.457 1.00 90.38 318 ALA A O 1
ATOM 2458 N N . PRO A 1 319 ? -4.919 5.444 24.511 1.00 92.75 319 PRO A N 1
ATOM 2459 C CA . PRO A 1 319 ? -5.385 6.548 23.686 1.00 92.75 319 PRO A CA 1
ATOM 2460 C C . PRO A 1 319 ? -4.617 7.843 23.964 1.00 92.75 319 PRO A C 1
ATOM 2462 O O . PRO A 1 319 ? -4.115 8.061 25.073 1.00 92.75 319 PRO A O 1
ATOM 2465 N N . LEU A 1 320 ? -4.593 8.719 22.959 1.00 91.12 320 LEU A N 1
ATOM 2466 C CA . LEU A 1 320 ? -4.125 10.097 23.072 1.00 91.12 320 LEU A CA 1
ATOM 2467 C C . LEU A 1 320 ? -4.838 10.820 24.225 1.00 91.12 320 LEU A C 1
ATOM 2469 O O . LEU A 1 320 ? -6.067 10.844 24.295 1.00 91.12 320 LEU A O 1
ATOM 2473 N N . GLN A 1 321 ? -4.057 11.448 25.101 1.00 90.31 321 GLN A N 1
ATOM 2474 C CA . GLN A 1 321 ? -4.571 12.246 26.211 1.00 90.31 321 GLN A CA 1
ATOM 2475 C C . GLN A 1 321 ? -4.761 13.696 25.759 1.00 90.31 321 GLN A C 1
ATOM 2477 O O . GLN A 1 321 ? -3.802 14.453 25.644 1.00 90.31 321 GLN A O 1
ATOM 2482 N N . LEU A 1 322 ? -6.007 14.092 25.490 1.00 85.69 322 LEU A N 1
ATOM 2483 C CA . LEU A 1 322 ? -6.310 15.429 24.962 1.00 85.69 322 LEU A CA 1
ATOM 2484 C C . LEU A 1 322 ? -6.144 16.563 25.986 1.00 85.69 322 LEU A C 1
ATOM 2486 O O . LEU A 1 322 ? -5.910 17.702 25.591 1.00 85.69 322 LEU A O 1
ATOM 2490 N N . ASN A 1 323 ? -6.253 16.267 27.284 1.00 84.81 323 ASN A N 1
ATOM 2491 C CA . ASN A 1 323 ? -6.152 17.277 28.346 1.00 84.81 323 ASN A CA 1
ATOM 2492 C C . ASN A 1 323 ? -4.731 17.847 28.491 1.00 84.81 323 ASN A C 1
ATOM 2494 O O . ASN A 1 323 ? -4.569 18.988 28.912 1.00 84.81 323 ASN A O 1
ATOM 2498 N N . GLU A 1 324 ? -3.716 17.066 28.117 1.00 82.12 324 GLU A N 1
ATOM 2499 C CA . GLU A 1 324 ? -2.293 17.426 28.171 1.00 82.12 324 GLU A CA 1
ATOM 2500 C C . GLU A 1 324 ? -1.655 17.317 26.779 1.00 82.12 324 GLU A C 1
ATOM 2502 O O . GLU A 1 324 ? -0.507 16.909 26.629 1.00 82.12 324 GLU A O 1
ATOM 2507 N N . TYR A 1 325 ? -2.430 17.638 25.742 1.00 84.06 325 TYR A N 1
ATOM 2508 C CA . TYR A 1 325 ? -2.043 17.407 24.357 1.00 84.06 325 TYR A CA 1
ATOM 2509 C C . TYR A 1 325 ? -0.745 18.136 23.970 1.00 84.06 325 TYR A C 1
ATOM 2511 O O . TYR A 1 325 ? -0.653 19.363 24.061 1.00 84.06 325 TYR A O 1
ATOM 2519 N N . ARG A 1 326 ? 0.227 17.378 23.445 1.00 80.75 326 ARG A N 1
ATOM 2520 C CA . ARG A 1 326 ? 1.424 17.899 22.772 1.00 80.75 326 ARG A CA 1
ATOM 2521 C C . ARG A 1 326 ? 1.524 17.316 21.356 1.00 80.75 326 ARG A C 1
ATOM 2523 O O . ARG A 1 326 ? 1.330 16.113 21.197 1.00 80.75 326 ARG A O 1
ATOM 2530 N N . PRO A 1 327 ? 1.894 18.096 20.321 1.00 76.00 327 PRO A N 1
ATOM 2531 C CA . PRO A 1 327 ? 2.052 17.579 18.952 1.00 76.00 327 PRO A CA 1
ATOM 2532 C C . PRO A 1 327 ? 3.000 16.381 18.836 1.00 76.00 327 PRO A C 1
ATOM 2534 O O . PRO A 1 327 ? 2.771 15.450 18.069 1.00 76.00 327 PRO A O 1
ATOM 2537 N N . GLU A 1 328 ? 4.067 16.399 19.628 1.00 76.88 328 GLU A N 1
ATOM 2538 C CA . GLU A 1 328 ? 5.075 15.342 19.712 1.00 76.88 328 GLU A CA 1
ATOM 2539 C C . GLU A 1 328 ? 4.508 14.008 20.233 1.00 76.88 328 GLU A C 1
ATOM 2541 O O . GLU A 1 328 ? 5.004 12.940 19.855 1.00 76.88 328 GLU A O 1
ATOM 2546 N N . ASP A 1 329 ? 3.419 14.036 21.012 1.00 82.69 329 ASP A N 1
ATOM 2547 C CA . ASP A 1 329 ? 2.739 12.821 21.462 1.00 82.69 329 ASP A CA 1
ATOM 2548 C C . ASP A 1 329 ? 2.078 12.071 20.317 1.00 82.69 329 ASP A C 1
ATOM 2550 O O . ASP A 1 329 ? 2.076 10.841 20.331 1.00 82.69 329 ASP A O 1
ATOM 2554 N N . GLU A 1 330 ? 1.565 12.772 19.304 1.00 85.94 330 GLU A N 1
ATOM 2555 C CA . GLU A 1 330 ? 0.949 12.109 18.161 1.00 85.94 330 GLU A CA 1
ATOM 2556 C C . GLU A 1 330 ? 1.969 11.249 17.405 1.00 85.94 330 GLU A C 1
ATOM 2558 O O . GLU A 1 330 ? 1.726 10.071 17.148 1.00 85.94 330 GLU A O 1
ATOM 2563 N N . LEU A 1 331 ? 3.150 11.797 17.104 1.00 78.31 331 LEU A N 1
ATOM 2564 C CA . LEU A 1 331 ? 4.200 11.050 16.409 1.00 78.31 331 LEU A CA 1
ATOM 2565 C C . LEU A 1 331 ? 4.724 9.888 17.263 1.00 78.31 331 LEU A C 1
ATOM 2567 O O . LEU A 1 331 ? 4.965 8.792 16.749 1.00 78.31 331 LEU A O 1
ATOM 2571 N N . ARG A 1 332 ? 4.896 10.113 18.570 1.00 81.38 332 ARG A N 1
ATOM 2572 C CA . ARG A 1 332 ? 5.317 9.076 19.518 1.00 81.38 332 ARG A CA 1
ATOM 2573 C C . ARG A 1 332 ? 4.303 7.933 19.575 1.00 81.38 332 ARG A C 1
ATOM 2575 O O . ARG A 1 332 ? 4.698 6.770 19.488 1.00 81.38 332 ARG A O 1
ATOM 2582 N N . LEU A 1 333 ? 3.014 8.255 19.673 1.00 87.00 333 LEU A N 1
ATOM 2583 C CA . LEU A 1 333 ? 1.925 7.279 19.674 1.00 87.00 333 LEU A CA 1
ATOM 2584 C C . LEU A 1 333 ? 1.809 6.558 18.335 1.00 87.00 333 LEU A C 1
ATOM 2586 O O . LEU A 1 333 ? 1.618 5.348 18.339 1.00 87.00 333 LEU A O 1
ATOM 2590 N N . ALA A 1 334 ? 1.989 7.251 17.209 1.00 85.69 334 ALA A N 1
ATOM 2591 C CA . ALA A 1 334 ? 1.967 6.627 15.890 1.00 85.69 334 ALA A CA 1
ATOM 2592 C C . ALA A 1 334 ? 3.095 5.602 15.730 1.00 85.69 334 ALA A C 1
ATOM 2594 O O . ALA A 1 334 ? 2.863 4.484 15.272 1.00 85.69 334 ALA A O 1
ATOM 2595 N N . ARG A 1 335 ? 4.310 5.932 16.191 1.00 80.69 335 ARG A N 1
ATOM 2596 C CA . ARG A 1 335 ? 5.441 4.989 16.213 1.00 80.69 335 ARG A CA 1
ATOM 2597 C C . ARG A 1 335 ? 5.166 3.791 17.127 1.00 80.69 335 ARG A C 1
ATOM 2599 O O . ARG A 1 335 ? 5.420 2.660 16.723 1.00 80.69 335 ARG A O 1
ATOM 2606 N N . ALA A 1 336 ? 4.616 4.024 18.319 1.00 83.38 336 ALA A N 1
ATOM 2607 C CA . ALA A 1 336 ? 4.259 2.952 19.248 1.00 83.38 336 ALA A CA 1
ATOM 2608 C C . ALA A 1 336 ? 3.133 2.054 18.704 1.00 83.38 336 ALA A C 1
ATOM 2610 O O . ALA A 1 336 ? 3.184 0.837 18.864 1.00 83.38 336 ALA A O 1
ATOM 2611 N N . ALA A 1 337 ? 2.136 2.636 18.034 1.00 86.56 337 ALA A N 1
ATOM 2612 C CA . ALA A 1 337 ? 1.068 1.898 17.375 1.00 86.56 337 ALA A CA 1
ATOM 2613 C C . ALA A 1 337 ? 1.624 1.038 16.235 1.00 86.56 337 ALA A C 1
ATOM 2615 O O . ALA A 1 337 ? 1.322 -0.153 16.184 1.00 86.56 337 ALA A O 1
ATOM 2616 N N . ALA A 1 338 ? 2.482 1.612 15.380 1.00 83.62 338 ALA A N 1
ATOM 2617 C CA . ALA A 1 338 ? 3.162 0.910 14.292 1.00 83.62 338 ALA A CA 1
ATOM 2618 C C . ALA A 1 338 ? 3.929 -0.332 14.777 1.00 83.62 338 ALA A C 1
ATOM 2620 O O . ALA A 1 338 ? 3.833 -1.386 14.155 1.00 83.62 338 ALA A O 1
ATOM 2621 N N . ASP A 1 339 ? 4.612 -0.246 15.924 1.00 81.62 339 ASP A N 1
ATOM 2622 C CA . ASP A 1 339 ? 5.340 -1.381 16.510 1.00 81.62 339 ASP A CA 1
ATOM 2623 C C . ASP A 1 339 ? 4.434 -2.573 16.886 1.00 81.62 339 ASP A C 1
ATOM 2625 O O . ASP A 1 339 ? 4.912 -3.707 16.964 1.00 81.62 339 ASP A O 1
ATOM 2629 N N . GLU A 1 340 ? 3.132 -2.350 17.090 1.00 84.81 340 GLU A N 1
ATOM 2630 C CA . GLU A 1 340 ? 2.161 -3.396 17.436 1.00 84.81 340 GLU A CA 1
ATOM 2631 C C . GLU A 1 340 ? 1.246 -3.789 16.248 1.00 84.81 340 GLU A C 1
ATOM 2633 O O . GLU A 1 340 ? 0.553 -4.808 16.320 1.00 84.81 340 GLU A O 1
ATOM 2638 N N . LEU A 1 341 ? 1.258 -3.057 15.120 1.00 84.25 341 LEU A N 1
ATOM 2639 C CA . LEU A 1 341 ? 0.384 -3.326 13.959 1.00 84.25 341 LEU A CA 1
ATOM 2640 C C . LEU A 1 341 ? 0.586 -4.718 13.358 1.00 84.25 341 LEU A C 1
ATOM 2642 O O . LEU A 1 341 ? -0.391 -5.411 13.058 1.00 84.25 341 LEU A O 1
ATOM 2646 N N . ASP A 1 342 ? 1.838 -5.160 13.233 1.00 79.75 342 ASP A N 1
ATOM 2647 C CA . ASP A 1 342 ? 2.164 -6.511 12.758 1.00 79.75 342 ASP A CA 1
ATOM 2648 C C . ASP A 1 342 ? 1.482 -7.583 13.593 1.00 79.75 342 ASP A C 1
ATOM 2650 O O . ASP A 1 342 ? 1.056 -8.630 13.090 1.00 79.75 342 ASP A O 1
ATOM 2654 N N . TRP A 1 343 ? 1.388 -7.314 14.890 1.00 81.00 343 TRP A N 1
ATOM 2655 C CA . TRP A 1 343 ? 0.789 -8.236 15.815 1.00 81.00 343 TRP A CA 1
ATOM 2656 C C . TRP A 1 343 ? -0.727 -8.234 15.731 1.00 81.00 343 TRP A C 1
ATOM 2658 O O . TRP A 1 343 ? -1.319 -9.309 15.703 1.00 81.00 343 TRP A O 1
ATOM 2668 N N . PHE A 1 344 ? -1.357 -7.067 15.594 1.00 86.62 344 PHE A N 1
ATOM 2669 C CA . PHE A 1 344 ? -2.796 -6.989 15.347 1.00 86.62 344 PHE A CA 1
ATOM 2670 C C . PHE A 1 344 ? -3.191 -7.743 14.074 1.00 86.62 344 PHE A C 1
ATOM 2672 O O . PHE A 1 344 ? -4.137 -8.531 14.092 1.00 86.62 344 PHE A O 1
ATOM 2679 N N . ILE A 1 345 ? -2.421 -7.606 12.993 1.00 83.56 345 ILE A N 1
ATOM 2680 C CA . ILE A 1 345 ? -2.659 -8.362 11.755 1.00 83.56 345 ILE A CA 1
ATOM 2681 C C . ILE A 1 345 ? -2.476 -9.868 11.990 1.00 83.56 345 ILE A C 1
ATOM 2683 O O . ILE A 1 345 ? -3.297 -10.678 11.551 1.00 83.56 345 ILE A O 1
ATOM 2687 N N . ALA A 1 346 ? -1.434 -10.272 12.725 1.00 81.12 346 ALA A N 1
ATOM 2688 C CA . ALA A 1 346 ? -1.227 -11.673 13.090 1.00 81.12 346 ALA A CA 1
ATOM 2689 C C . ALA A 1 346 ? -2.349 -12.229 13.990 1.00 81.12 346 ALA A C 1
ATOM 2691 O O . ALA A 1 346 ? -2.708 -13.402 13.866 1.00 81.12 346 ALA A O 1
ATOM 2692 N N . ALA A 1 347 ? -2.927 -11.385 14.844 1.00 83.88 347 ALA A N 1
ATOM 2693 C CA . ALA A 1 347 ? -4.029 -11.671 15.753 1.00 83.88 347 ALA A CA 1
ATOM 2694 C C . ALA A 1 347 ? -5.407 -11.519 15.094 1.00 83.88 347 ALA A C 1
ATOM 2696 O O . ALA A 1 347 ? -6.415 -11.370 15.776 1.00 83.88 347 ALA A O 1
ATOM 2697 N N . ARG A 1 348 ? -5.491 -11.588 13.762 1.00 86.69 348 ARG A N 1
ATOM 2698 C CA . ARG A 1 348 ? -6.760 -11.514 13.030 1.00 86.69 348 ARG A CA 1
ATOM 2699 C C . ARG A 1 348 ? -7.552 -10.223 13.248 1.00 86.69 348 ARG A C 1
ATOM 2701 O O . ARG A 1 348 ? -8.752 -10.212 12.963 1.00 86.69 348 ARG A O 1
ATOM 2708 N N . CYS A 1 349 ? -6.919 -9.149 13.699 1.00 89.56 349 CYS A N 1
ATOM 2709 C CA . CYS A 1 349 ? -7.562 -7.848 13.736 1.00 89.56 349 CYS A CA 1
ATOM 2710 C C . CYS A 1 349 ? -7.680 -7.274 12.318 1.00 89.56 349 CYS A C 1
ATOM 2712 O O . CYS A 1 349 ? -6.916 -7.644 11.419 1.00 89.56 349 CYS A O 1
ATOM 2714 N N . ARG A 1 350 ? -8.654 -6.388 12.101 1.00 91.19 350 ARG A N 1
ATOM 2715 C CA . ARG A 1 350 ? -8.861 -5.719 10.808 1.00 91.19 350 ARG A CA 1
ATOM 2716 C C . ARG A 1 350 ? -9.045 -4.229 11.006 1.00 91.19 350 ARG A C 1
ATOM 2718 O O . ARG A 1 350 ? -9.742 -3.813 11.929 1.00 91.19 350 ARG A O 1
ATOM 2725 N N . PHE A 1 351 ? -8.445 -3.450 10.118 1.00 91.69 351 PHE A N 1
ATOM 2726 C CA . PHE A 1 351 ? -8.703 -2.022 10.029 1.00 91.69 351 PHE A CA 1
ATOM 2727 C C . PHE A 1 351 ? -9.853 -1.762 9.067 1.00 91.69 351 PHE A C 1
ATOM 2729 O O . PHE A 1 351 ? -9.927 -2.357 7.992 1.00 91.69 351 PHE A O 1
ATOM 2736 N N . HIS A 1 352 ? -10.730 -0.854 9.472 1.00 93.25 352 HIS A N 1
ATOM 2737 C CA . HIS A 1 352 ? -11.827 -0.356 8.662 1.00 93.25 352 HIS A CA 1
ATOM 2738 C C . HIS A 1 352 ? -11.858 1.158 8.742 1.00 93.25 352 HIS A C 1
ATOM 2740 O O . HIS A 1 352 ? -11.841 1.718 9.838 1.00 93.25 352 HIS A O 1
ATOM 2746 N N . ARG A 1 353 ? -11.966 1.836 7.605 1.00 93.69 353 ARG A N 1
ATOM 2747 C CA . ARG A 1 353 ? -12.286 3.259 7.608 1.00 93.69 353 ARG A CA 1
ATOM 2748 C C . ARG A 1 353 ? -13.725 3.462 8.069 1.00 93.69 353 ARG A C 1
ATOM 2750 O O . ARG A 1 353 ? -14.622 2.728 7.660 1.00 93.69 353 ARG A O 1
ATOM 2757 N N . VAL A 1 354 ? -13.964 4.456 8.914 1.00 93.50 354 VAL A N 1
ATOM 2758 C CA . VAL A 1 354 ? -15.323 4.884 9.257 1.00 93.50 354 VAL A CA 1
ATOM 2759 C C . VAL A 1 354 ? -15.832 5.756 8.109 1.00 93.50 354 VAL A C 1
ATOM 2761 O O . VAL A 1 354 ? -15.291 6.829 7.850 1.00 93.50 354 VAL A O 1
ATOM 2764 N N . LEU A 1 355 ? -16.846 5.273 7.390 1.00 89.69 355 LEU A N 1
ATOM 2765 C CA . LEU A 1 355 ? -17.412 5.942 6.214 1.00 89.69 355 LEU A CA 1
ATOM 2766 C C . LEU A 1 355 ? -18.424 7.024 6.594 1.00 89.69 355 LEU A C 1
ATOM 2768 O O . LEU A 1 355 ? -18.530 8.045 5.921 1.00 89.69 355 LEU A O 1
ATOM 2772 N N . SER A 1 356 ? -19.176 6.803 7.672 1.00 84.00 356 SER A N 1
ATOM 2773 C CA . SER A 1 356 ? -20.171 7.757 8.159 1.00 84.00 356 SER A CA 1
ATOM 2774 C C . SER A 1 356 ? -20.489 7.536 9.632 1.00 84.00 356 SER A C 1
ATOM 2776 O O . SER A 1 356 ? -20.546 6.389 10.085 1.00 84.00 356 SER A O 1
ATOM 2778 N N . GLY A 1 357 ? -20.795 8.623 10.340 1.00 76.38 357 GLY A N 1
ATOM 2779 C CA . GLY A 1 357 ? -21.474 8.601 11.632 1.00 76.38 357 GLY A CA 1
ATOM 2780 C C . GLY A 1 357 ? -22.925 9.055 11.480 1.00 76.38 357 GLY A C 1
ATOM 2781 O O . GLY A 1 357 ? -23.199 10.062 10.831 1.00 76.38 357 GLY A O 1
ATOM 2782 N N . GLY A 1 358 ? -23.870 8.311 12.043 1.00 64.38 358 GLY A N 1
ATOM 2783 C CA . GLY A 1 358 ? -25.261 8.720 12.142 1.00 64.38 358 GLY A CA 1
ATOM 2784 C C . GLY A 1 358 ? -25.372 9.921 13.078 1.00 64.38 358 GLY A C 1
ATOM 2785 O O . GLY A 1 358 ? -24.926 9.851 14.221 1.00 64.38 358 GLY A O 1
ATOM 2786 N N . GLY A 1 359 ? -25.918 11.032 12.577 1.00 59.59 359 GLY A N 1
ATOM 2787 C CA . GLY A 1 359 ? -25.991 12.305 13.303 1.00 59.59 359 GLY A CA 1
ATOM 2788 C C . GLY A 1 359 ? -26.768 12.231 14.623 1.00 59.59 359 GLY A C 1
ATOM 2789 O O . GLY A 1 359 ? -27.443 11.252 14.907 1.00 59.59 359 GLY A O 1
ATOM 2790 N N . GLY A 1 360 ? -26.716 13.291 15.431 1.00 58.47 360 GLY A N 1
ATOM 2791 C CA . GLY A 1 360 ? -27.227 13.328 16.813 1.00 58.47 360 GLY A CA 1
ATOM 2792 C C . GLY A 1 360 ? -28.742 13.147 17.037 1.00 58.47 360 GLY A C 1
ATOM 2793 O O . GLY A 1 360 ? -29.195 13.335 18.165 1.00 58.47 360 GLY A O 1
ATOM 2794 N N . TRP A 1 361 ? -29.539 12.798 16.021 1.00 47.53 361 TRP A N 1
ATOM 2795 C CA . TRP A 1 361 ? -31.007 12.830 16.075 1.00 47.53 361 TRP A CA 1
ATOM 2796 C C . TRP A 1 361 ? -31.657 11.568 15.478 1.00 47.53 361 TRP A C 1
ATOM 2798 O O . TRP A 1 361 ? -31.196 11.024 14.475 1.00 47.53 361 TRP A O 1
ATOM 2808 N N . GLY A 1 362 ? -32.769 11.127 16.078 1.00 55.59 362 GLY A N 1
ATOM 2809 C CA . GLY A 1 362 ? -33.596 10.013 15.592 1.00 55.59 362 GLY A CA 1
ATOM 2810 C C . GLY A 1 362 ? -33.018 8.607 15.824 1.00 55.59 362 GLY A C 1
ATOM 2811 O O . GLY A 1 362 ? -32.024 8.421 16.519 1.00 55.59 362 GLY A O 1
ATOM 2812 N N . ALA A 1 363 ? -33.645 7.592 15.219 1.00 55.59 363 ALA A N 1
ATOM 2813 C CA . ALA A 1 363 ? -33.291 6.172 15.388 1.00 55.59 363 ALA A CA 1
ATOM 2814 C C . ALA A 1 363 ? -31.916 5.776 14.807 1.00 55.59 363 ALA A C 1
ATOM 2816 O O . ALA A 1 363 ? -31.425 4.681 15.063 1.00 55.59 363 ALA A O 1
ATOM 2817 N N . LYS A 1 364 ? -31.288 6.665 14.026 1.00 63.06 364 LYS A N 1
ATOM 2818 C CA . LYS A 1 364 ? -29.944 6.485 13.456 1.00 63.06 364 LYS A CA 1
ATOM 2819 C C . LYS A 1 364 ? -28.859 7.197 14.267 1.00 63.06 364 LYS A C 1
ATOM 2821 O O . LYS A 1 364 ? -27.731 7.318 13.795 1.00 63.06 364 LYS A O 1
ATOM 2826 N N . ARG A 1 365 ? -29.196 7.678 15.466 1.00 71.38 365 ARG A N 1
ATOM 2827 C CA . ARG A 1 365 ? -28.273 8.425 16.311 1.00 71.38 365 ARG A CA 1
ATOM 2828 C C . ARG A 1 365 ? -27.079 7.578 16.729 1.00 71.38 365 ARG A C 1
ATOM 2830 O O . ARG A 1 365 ? -27.236 6.550 17.380 1.00 71.38 365 ARG A O 1
ATOM 2837 N N . GLY A 1 366 ? -25.891 8.055 16.375 1.00 80.69 366 GLY A N 1
ATOM 2838 C CA . GLY A 1 366 ? -24.615 7.512 16.818 1.00 80.69 366 GLY A CA 1
ATOM 2839 C C . GLY A 1 366 ? -24.227 6.144 16.258 1.00 80.69 366 GLY A C 1
ATOM 2840 O O . GLY A 1 366 ? -23.400 5.445 16.846 1.00 80.69 366 GLY A O 1
ATOM 2841 N N . LEU A 1 367 ? -24.812 5.770 15.116 1.00 90.19 367 LEU A N 1
ATOM 2842 C CA . LEU A 1 367 ? -24.391 4.612 14.326 1.00 90.19 367 LEU A CA 1
ATOM 2843 C C . LEU A 1 367 ? -23.068 4.908 13.613 1.00 90.19 367 LEU A C 1
ATOM 2845 O O . LEU A 1 367 ? -22.899 5.997 13.080 1.00 90.19 367 LEU A O 1
ATOM 2849 N N . LEU A 1 368 ? -22.159 3.945 13.517 1.00 92.44 368 LEU A N 1
ATOM 2850 C CA . LEU A 1 368 ? -20.933 4.074 12.725 1.00 92.44 368 LEU A CA 1
ATOM 2851 C C . LEU A 1 368 ? -20.931 3.042 11.603 1.00 92.44 368 LEU A C 1
ATOM 2853 O O . LEU A 1 368 ? -21.002 1.846 11.872 1.00 92.44 368 LEU A O 1
ATOM 2857 N N . SER A 1 369 ? -20.832 3.493 10.354 1.00 92.00 369 SER A N 1
ATOM 2858 C CA . SER A 1 369 ? -20.675 2.609 9.195 1.00 92.00 369 SER A CA 1
ATOM 2859 C C . SER A 1 369 ? -19.194 2.390 8.918 1.00 92.00 369 SER A C 1
ATOM 2861 O O . SER A 1 369 ? -18.469 3.350 8.653 1.00 92.00 369 SER A O 1
ATOM 2863 N N . LEU A 1 370 ? -18.747 1.139 8.956 1.00 93.38 370 LEU A N 1
ATOM 2864 C CA . LEU A 1 370 ? -17.373 0.756 8.642 1.00 93.38 370 LEU A CA 1
ATOM 2865 C C . LEU A 1 370 ? -17.237 0.364 7.167 1.00 93.38 370 LEU A C 1
ATOM 2867 O O . LEU A 1 370 ? -18.168 -0.203 6.595 1.00 93.38 370 LEU A O 1
ATOM 2871 N N . ASP A 1 371 ? -16.083 0.631 6.555 1.00 90.75 371 ASP A N 1
ATOM 2872 C CA . ASP A 1 371 ? -15.772 0.162 5.203 1.00 90.75 371 ASP A CA 1
ATOM 2873 C C . ASP A 1 371 ? -15.790 -1.378 5.175 1.00 90.75 371 ASP A C 1
ATOM 2875 O O . ASP A 1 371 ? -15.015 -2.018 5.903 1.00 90.75 371 ASP A O 1
ATOM 2879 N N . PRO A 1 372 ? -16.683 -2.000 4.381 1.00 87.12 372 PRO A N 1
ATOM 2880 C CA . PRO A 1 372 ? -16.754 -3.449 4.278 1.00 87.12 372 PRO A CA 1
ATOM 2881 C C . PRO A 1 372 ? -15.575 -4.066 3.519 1.00 87.12 372 PRO A C 1
ATOM 2883 O O . PRO A 1 372 ? -15.322 -5.267 3.651 1.00 87.12 372 PRO A O 1
ATOM 2886 N N . GLN A 1 373 ? -14.849 -3.275 2.727 1.00 84.62 373 GLN A N 1
ATOM 2887 C CA . GLN A 1 373 ? -13.781 -3.775 1.876 1.00 84.62 373 GLN A CA 1
ATOM 2888 C C . GLN A 1 373 ? -12.575 -4.210 2.709 1.00 84.62 373 GLN A C 1
ATOM 2890 O O . GLN A 1 373 ? -11.880 -3.408 3.326 1.00 84.62 373 GLN A O 1
ATOM 2895 N N . THR A 1 374 ? -12.290 -5.511 2.686 1.00 83.62 374 THR A N 1
ATOM 2896 C CA . THR A 1 374 ? -11.104 -6.095 3.340 1.00 83.62 374 THR A CA 1
ATOM 2897 C C . THR A 1 374 ? -10.197 -6.836 2.364 1.00 83.62 374 THR A C 1
ATOM 2899 O O . THR A 1 374 ? -9.092 -7.220 2.737 1.00 83.62 374 THR A O 1
ATOM 2902 N N . SER A 1 375 ? -10.632 -7.026 1.119 1.00 84.06 375 SER A N 1
ATOM 2903 C CA . SER A 1 375 ? -9.886 -7.640 0.018 1.00 84.06 375 SER A CA 1
ATOM 2904 C C . SER A 1 375 ? -10.209 -6.927 -1.290 1.00 84.06 375 SER A C 1
ATOM 2906 O O . SER A 1 375 ? -11.320 -6.435 -1.460 1.00 84.06 375 SER A O 1
ATOM 2908 N N . LEU A 1 376 ? -9.268 -6.926 -2.233 1.00 79.12 376 LEU A N 1
ATOM 2909 C CA . LEU A 1 376 ? -9.507 -6.355 -3.557 1.00 79.12 376 LEU A CA 1
ATOM 2910 C C . LEU A 1 376 ? -10.399 -7.260 -4.415 1.00 79.12 376 LEU A C 1
ATOM 2912 O O . LEU A 1 376 ? -11.289 -6.799 -5.119 1.00 79.12 376 LEU A O 1
ATOM 2916 N N . ALA A 1 377 ? -10.181 -8.573 -4.327 1.00 64.69 377 ALA A N 1
ATOM 2917 C CA . ALA A 1 377 ? -10.980 -9.575 -5.017 1.00 64.69 377 ALA A CA 1
ATOM 2918 C C . ALA A 1 377 ? -12.308 -9.800 -4.285 1.00 64.69 377 ALA A C 1
ATOM 2920 O O . ALA A 1 377 ? -12.477 -10.821 -3.620 1.00 64.69 377 ALA A O 1
ATOM 2921 N N . THR A 1 378 ? -13.223 -8.843 -4.380 1.00 56.88 378 THR A N 1
ATOM 2922 C CA . THR A 1 378 ? -14.566 -9.003 -3.828 1.00 56.88 378 THR A CA 1
ATOM 2923 C C . THR A 1 378 ? -15.563 -9.051 -4.971 1.00 56.88 378 THR A C 1
ATOM 2925 O O . THR A 1 378 ? -15.700 -8.093 -5.722 1.00 56.88 378 THR A O 1
ATOM 2928 N N . ASP A 1 379 ? -16.205 -10.204 -5.128 1.00 55.53 379 ASP A N 1
ATOM 2929 C CA . ASP A 1 379 ? -17.343 -10.371 -6.025 1.00 55.53 379 ASP A CA 1
ATOM 2930 C C . ASP A 1 379 ? -18.529 -9.602 -5.421 1.00 55.53 379 ASP A C 1
ATOM 2932 O O . ASP A 1 379 ? -18.858 -9.802 -4.247 1.00 55.53 379 ASP A O 1
ATOM 2936 N N . GLU A 1 380 ? -19.153 -8.701 -6.182 1.00 56.78 380 GLU A N 1
ATOM 2937 C CA . GLU A 1 380 ? -20.328 -7.940 -5.728 1.00 56.78 380 GLU A CA 1
ATOM 2938 C C . GLU A 1 380 ? -21.448 -8.873 -5.241 1.00 56.78 380 GLU A C 1
ATOM 2940 O O . GLU A 1 380 ? -22.135 -8.571 -4.263 1.00 56.78 380 GLU A O 1
ATOM 2945 N N . SER A 1 381 ? -21.544 -10.061 -5.841 1.00 53.41 381 SER A N 1
ATOM 2946 C CA . SER A 1 381 ? -22.470 -11.129 -5.460 1.00 53.41 381 SER A CA 1
ATOM 2947 C C . SER A 1 381 ? -22.182 -11.653 -4.047 1.00 53.41 381 SER A C 1
ATOM 2949 O O . SER A 1 381 ? -23.094 -11.799 -3.236 1.00 53.41 381 SER A O 1
ATOM 2951 N N . GLN A 1 382 ? -20.903 -11.853 -3.701 1.00 58.56 382 GLN A N 1
ATOM 2952 C CA . GLN A 1 382 ? -20.497 -12.281 -2.355 1.00 58.56 382 GLN A CA 1
ATOM 2953 C C . GLN A 1 382 ? -20.740 -11.189 -1.311 1.00 58.56 382 GLN A C 1
ATOM 2955 O O . GLN A 1 382 ? -21.076 -11.496 -0.168 1.00 58.56 382 GLN A O 1
ATOM 2960 N N . ASN A 1 383 ? -20.593 -9.915 -1.681 1.00 59.78 383 ASN A N 1
ATOM 2961 C CA . ASN A 1 383 ? -20.934 -8.805 -0.790 1.00 59.78 383 ASN A CA 1
ATOM 2962 C C . ASN A 1 383 ? -22.429 -8.767 -0.479 1.00 59.78 383 ASN A C 1
ATOM 2964 O O . ASN A 1 383 ? -22.800 -8.604 0.684 1.00 59.78 383 ASN A O 1
ATOM 2968 N N . LEU A 1 384 ? -23.275 -8.962 -1.493 1.00 63.28 384 LEU A N 1
ATOM 2969 C CA . LEU A 1 384 ? -24.722 -9.015 -1.319 1.00 63.28 384 LEU A CA 1
ATOM 2970 C C . LEU A 1 384 ? -25.146 -10.226 -0.474 1.00 63.28 384 LEU A C 1
ATOM 2972 O O . LEU A 1 384 ? -25.932 -10.073 0.457 1.00 63.28 384 LEU A O 1
ATOM 2976 N N . GLU A 1 385 ? -24.578 -11.407 -0.723 1.00 62.16 385 GLU A N 1
ATOM 2977 C CA . GLU A 1 385 ? -24.843 -12.609 0.080 1.00 62.16 385 GLU A CA 1
ATOM 2978 C C . GLU A 1 385 ? -24.400 -12.450 1.541 1.00 62.16 385 GLU A C 1
ATOM 2980 O O . GLU A 1 385 ? -25.145 -12.794 2.461 1.00 62.16 385 GLU A O 1
ATOM 2985 N N . ASN A 1 386 ? -23.209 -11.891 1.783 1.00 63.66 386 ASN A N 1
ATOM 2986 C CA . ASN A 1 386 ? -22.724 -11.616 3.138 1.00 63.66 386 ASN A CA 1
ATOM 2987 C C . ASN A 1 386 ? -23.613 -10.591 3.859 1.00 63.66 386 ASN A C 1
ATOM 2989 O O . ASN A 1 386 ? -23.861 -10.720 5.061 1.00 63.66 386 ASN A O 1
ATOM 2993 N N . PHE A 1 387 ? -24.122 -9.597 3.129 1.00 64.25 387 PHE A N 1
ATOM 2994 C CA . PHE A 1 387 ? -25.065 -8.614 3.648 1.00 64.25 387 PHE A CA 1
ATOM 2995 C C . PHE A 1 387 ? -26.414 -9.249 4.011 1.00 64.25 387 PHE A C 1
ATOM 2997 O O . PHE A 1 387 ? -26.887 -9.045 5.127 1.00 64.25 387 PHE A O 1
ATOM 3004 N N . ILE A 1 388 ? -26.993 -10.082 3.141 1.00 65.06 388 ILE A N 1
ATOM 3005 C CA . ILE A 1 388 ? -28.252 -10.801 3.410 1.00 65.06 388 ILE A CA 1
ATOM 3006 C C . ILE A 1 388 ? -28.103 -11.706 4.639 1.00 65.06 388 ILE A C 1
ATOM 3008 O O . ILE A 1 388 ? -28.890 -11.605 5.580 1.00 65.06 388 ILE A O 1
ATOM 3012 N N . ARG A 1 389 ? -27.018 -12.489 4.719 1.00 61.44 389 ARG A N 1
ATOM 3013 C CA . ARG A 1 389 ? -26.721 -13.333 5.892 1.00 61.44 389 ARG A CA 1
ATOM 3014 C C . ARG A 1 389 ? -26.596 -12.537 7.191 1.00 61.44 389 ARG A C 1
ATOM 3016 O O . ARG A 1 389 ? -26.861 -13.066 8.269 1.00 61.44 389 ARG A O 1
ATOM 3023 N N . SER A 1 390 ? -26.197 -11.266 7.111 1.00 61.75 390 SER A N 1
ATOM 3024 C CA . SER A 1 390 ? -26.109 -10.395 8.286 1.00 61.75 390 SER A CA 1
ATOM 3025 C C . SER A 1 390 ? -27.478 -9.981 8.848 1.00 61.75 390 SER A C 1
ATOM 3027 O O . SER A 1 390 ? -27.567 -9.742 10.051 1.00 61.75 390 SER A O 1
ATOM 3029 N N . PHE A 1 391 ? -28.537 -9.963 8.027 1.00 60.34 391 PHE A N 1
ATOM 3030 C CA . PHE A 1 391 ? -29.921 -9.763 8.484 1.00 60.34 391 PHE A CA 1
ATOM 3031 C C . PHE A 1 391 ? -30.527 -11.027 9.095 1.00 60.34 391 PHE A C 1
ATOM 3033 O O . PHE A 1 391 ? -31.331 -10.937 10.018 1.00 60.34 391 PHE A O 1
ATOM 3040 N N . GLU A 1 392 ? -30.109 -12.203 8.631 1.00 57.38 392 GLU A N 1
ATOM 3041 C CA . GLU A 1 392 ? -30.627 -13.502 9.082 1.00 57.38 392 GLU A CA 1
ATOM 3042 C C . GLU A 1 392 ? -30.026 -13.979 10.420 1.00 57.38 392 GLU A C 1
ATOM 3044 O O . GLU A 1 392 ? -30.215 -15.125 10.819 1.00 57.38 392 GLU A O 1
ATOM 3049 N N . GLY A 1 393 ? -29.252 -13.139 11.119 1.00 50.75 393 GLY A N 1
ATOM 3050 C CA . GLY A 1 393 ? -28.606 -13.489 12.395 1.00 50.75 393 GLY A CA 1
ATOM 3051 C C . GLY A 1 393 ? -27.457 -14.504 12.274 1.00 50.75 393 GLY A C 1
ATOM 3052 O O . GLY A 1 393 ? -26.740 -14.756 13.245 1.00 50.75 393 GLY A O 1
ATOM 3053 N N . ASN A 1 394 ? -27.213 -15.039 11.077 1.00 44.53 394 ASN A N 1
ATOM 3054 C CA . ASN A 1 394 ? -26.157 -16.000 10.790 1.00 44.53 394 ASN A CA 1
ATOM 3055 C C . ASN A 1 394 ? -24.842 -15.291 10.455 1.00 44.53 394 ASN A C 1
ATOM 3057 O O . ASN A 1 394 ? -24.551 -15.030 9.297 1.00 44.53 394 ASN A O 1
ATOM 3061 N N . ALA A 1 395 ? -24.030 -15.009 11.482 1.00 48.88 395 ALA A N 1
ATOM 3062 C CA . ALA A 1 395 ? -22.556 -14.932 11.493 1.00 48.88 395 ALA A CA 1
ATOM 3063 C C . ALA A 1 395 ? -21.782 -14.308 10.289 1.00 48.88 395 ALA A C 1
ATOM 3065 O O . ALA A 1 395 ? -20.569 -14.523 10.194 1.00 48.88 395 ALA A O 1
ATOM 3066 N N . GLY A 1 396 ? -22.408 -13.518 9.415 1.00 48.56 396 GLY A N 1
ATOM 3067 C CA . GLY A 1 396 ? -21.825 -12.980 8.177 1.00 48.56 396 GLY A CA 1
ATOM 3068 C C . GLY A 1 396 ? -21.433 -11.501 8.233 1.00 48.56 396 GLY A C 1
ATOM 3069 O O . GLY A 1 396 ? -20.775 -11.013 7.321 1.00 48.56 396 GLY A O 1
ATOM 3070 N N . GLY A 1 397 ? -21.796 -10.788 9.306 1.00 59.78 397 GLY A N 1
ATOM 3071 C CA . GLY A 1 397 ? -21.434 -9.380 9.498 1.00 59.78 397 GLY A CA 1
ATOM 3072 C C . GLY A 1 397 ? -19.927 -9.167 9.681 1.00 59.78 397 GLY A C 1
ATOM 3073 O O . GLY A 1 397 ? -19.242 -9.982 10.308 1.00 59.78 397 GLY A O 1
ATOM 3074 N N . ILE A 1 398 ? -19.420 -8.051 9.147 1.00 73.81 398 ILE A N 1
ATOM 3075 C CA . ILE A 1 398 ? -18.012 -7.625 9.247 1.00 73.81 398 ILE A CA 1
ATOM 3076 C C . ILE A 1 398 ? -17.622 -7.361 10.701 1.00 73.81 398 ILE A C 1
ATOM 3078 O O . ILE A 1 398 ? -16.521 -7.719 11.120 1.00 73.81 398 ILE A O 1
ATOM 3082 N N . VAL A 1 399 ? -18.551 -6.796 11.475 1.00 82.62 399 VAL A N 1
ATOM 3083 C CA . VAL A 1 399 ? -18.439 -6.633 12.925 1.00 82.62 399 VAL A CA 1
ATOM 3084 C C . VAL A 1 399 ? -19.515 -7.473 13.591 1.00 82.62 399 VAL A C 1
ATOM 3086 O O . VAL A 1 399 ? -20.669 -7.464 13.166 1.00 82.62 399 VAL A O 1
ATOM 3089 N N . LYS A 1 400 ? -19.132 -8.214 14.633 1.00 87.38 400 LYS A N 1
ATOM 3090 C CA . LYS A 1 400 ? -20.045 -9.070 15.397 1.00 87.38 400 LYS A CA 1
ATOM 3091 C C . LYS A 1 400 ? -20.148 -8.576 16.838 1.00 87.38 400 LYS A C 1
ATOM 3093 O O . LYS A 1 400 ? -19.116 -8.179 17.396 1.00 87.38 400 LYS A O 1
ATOM 3098 N N . PRO A 1 401 ? -21.324 -8.666 17.482 1.00 90.25 401 PRO A N 1
ATOM 3099 C CA . PRO A 1 401 ? -21.421 -8.444 18.918 1.00 90.25 401 PRO A CA 1
ATOM 3100 C C . PRO A 1 401 ? -20.440 -9.349 19.679 1.00 90.25 401 PRO A C 1
ATOM 3102 O O . PRO A 1 401 ? -20.178 -10.484 19.279 1.00 90.25 401 PRO A O 1
ATOM 3105 N N . GLY A 1 402 ? -19.840 -8.822 20.744 1.00 90.50 402 GLY A N 1
ATOM 3106 C CA . GLY A 1 402 ? -18.789 -9.486 21.521 1.00 90.50 402 GLY A CA 1
ATOM 3107 C C . GLY A 1 402 ? -17.361 -9.279 20.999 1.00 90.50 402 GLY A C 1
ATOM 3108 O O . GLY A 1 402 ? -16.413 -9.498 21.758 1.00 90.50 402 GLY A O 1
ATOM 3109 N N . THR A 1 403 ? -17.183 -8.816 19.755 1.00 92.31 403 THR A N 1
ATOM 3110 C CA . THR A 1 403 ? -15.882 -8.288 19.302 1.00 92.31 403 THR A CA 1
ATOM 3111 C C . THR A 1 403 ? -15.582 -6.954 19.975 1.00 92.31 403 THR A C 1
ATOM 3113 O O . THR A 1 403 ? -16.480 -6.305 20.507 1.00 92.31 403 THR A O 1
ATOM 3116 N N . PHE A 1 404 ? -14.317 -6.550 19.977 1.00 94.38 404 PHE A N 1
ATOM 3117 C CA . PHE A 1 404 ? -13.905 -5.246 20.476 1.00 94.38 404 PHE A CA 1
ATOM 3118 C C . PHE A 1 404 ? -13.559 -4.325 19.315 1.00 94.38 404 PHE A C 1
ATOM 3120 O O . PHE A 1 404 ? -13.101 -4.778 18.266 1.00 94.38 404 PHE A O 1
ATOM 3127 N N . VAL A 1 405 ? -13.768 -3.031 19.512 1.00 94.94 405 VAL A N 1
ATOM 3128 C CA . VAL A 1 405 ? -13.400 -1.988 18.564 1.00 94.94 405 VAL A CA 1
ATOM 3129 C C . VAL A 1 405 ? -12.559 -0.934 19.266 1.00 94.94 405 VAL A C 1
ATOM 3131 O O . VAL A 1 405 ? -12.883 -0.513 20.373 1.00 94.94 405 VAL A O 1
ATOM 3134 N N . GLN A 1 406 ? -11.471 -0.517 18.629 1.00 95.50 406 GLN A N 1
ATOM 3135 C CA . GLN A 1 406 ? -10.687 0.639 19.046 1.00 95.50 406 GLN A CA 1
ATOM 3136 C C . GLN A 1 406 ? -10.599 1.621 17.882 1.00 95.50 406 GLN A C 1
ATOM 3138 O O . GLN A 1 406 ? -10.285 1.226 16.759 1.00 95.50 406 GLN A O 1
ATOM 3143 N N . PHE A 1 407 ? -10.876 2.893 18.144 1.00 95.81 407 PHE A N 1
ATOM 3144 C CA . PHE A 1 407 ? -10.831 3.944 17.135 1.00 95.81 407 PHE A CA 1
ATOM 3145 C C . PHE A 1 407 ? -9.493 4.675 17.113 1.00 95.81 407 PHE A C 1
ATOM 3147 O O . PHE A 1 407 ? -8.896 4.953 18.158 1.00 95.81 407 PHE A O 1
ATOM 3154 N N . PHE A 1 408 ? -9.076 5.018 15.899 1.00 95.25 408 PHE A N 1
ATOM 3155 C CA . PHE A 1 408 ? -7.832 5.683 15.555 1.00 95.25 408 PHE A CA 1
ATOM 3156 C C . PHE A 1 408 ? -8.100 6.865 14.630 1.00 95.25 408 PHE A C 1
ATOM 3158 O O . PHE A 1 408 ? -9.086 6.879 13.891 1.00 95.25 408 PHE A O 1
ATOM 3165 N N . VAL A 1 409 ? -7.178 7.818 14.624 1.00 93.00 409 VAL A N 1
ATOM 3166 C CA . VAL A 1 409 ? -7.137 8.924 13.661 1.00 93.00 409 VAL A CA 1
ATOM 3167 C C . VAL A 1 409 ? -5.747 9.034 13.052 1.00 93.00 409 VAL A C 1
ATOM 3169 O O . VAL A 1 409 ? -4.776 8.517 13.605 1.00 93.00 409 VAL A O 1
ATOM 3172 N N . GLU A 1 410 ? -5.645 9.709 11.912 1.00 88.31 410 GLU A N 1
ATOM 3173 C CA . GLU A 1 410 ? -4.352 10.000 11.293 1.00 88.31 410 GLU A CA 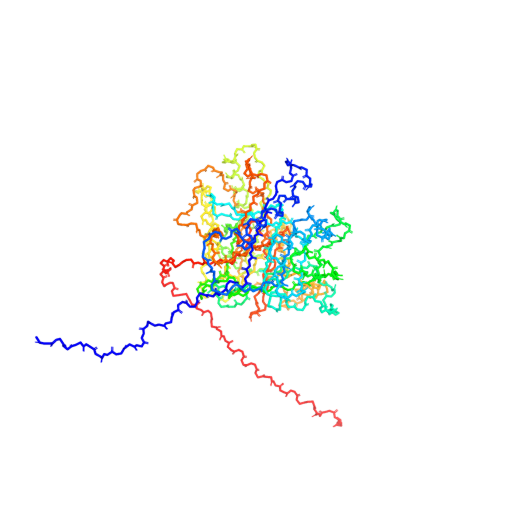1
ATOM 3174 C C . GLU A 1 410 ? -3.547 10.949 12.188 1.00 88.31 410 GLU A C 1
ATOM 3176 O O . GLU A 1 410 ? -4.078 11.972 12.635 1.00 88.31 410 GLU A O 1
ATOM 3181 N N . ALA A 1 411 ? -2.273 10.633 12.420 1.00 84.88 411 ALA A N 1
ATOM 3182 C CA . ALA A 1 411 ? -1.364 11.514 13.139 1.00 84.88 411 ALA A CA 1
ATOM 3183 C C . ALA A 1 411 ? -1.085 12.792 12.327 1.00 84.88 411 ALA A C 1
ATOM 3185 O O . ALA A 1 411 ? -0.901 12.756 11.102 1.00 84.88 411 ALA A O 1
ATOM 3186 N N . ALA A 1 412 ? -1.017 13.924 13.018 1.00 78.38 412 ALA A N 1
ATOM 3187 C CA . ALA A 1 412 ? -0.697 15.218 12.451 1.00 78.38 412 ALA A CA 1
ATOM 3188 C C . ALA A 1 412 ? 0.637 15.174 11.699 1.00 78.38 412 ALA A C 1
ATOM 3190 O O . ALA A 1 412 ? 1.546 14.399 12.006 1.00 78.38 412 ALA A O 1
ATOM 3191 N N . ASN A 1 413 ? 0.750 16.023 10.677 1.00 68.62 413 ASN A N 1
ATOM 3192 C CA . ASN A 1 413 ? 2.004 16.157 9.959 1.00 68.62 413 ASN A CA 1
ATOM 3193 C C . ASN A 1 413 ? 3.098 16.665 10.902 1.00 68.62 413 ASN A C 1
ATOM 3195 O O . ASN A 1 413 ? 2.898 17.700 11.541 1.00 68.62 413 ASN A O 1
ATOM 3199 N N . PRO A 1 414 ? 4.258 15.993 10.951 1.00 60.97 414 PRO A N 1
ATOM 3200 C CA . PRO A 1 414 ? 5.417 16.564 11.607 1.00 60.97 414 PRO A CA 1
ATOM 3201 C C . PRO A 1 414 ? 5.774 17.907 10.951 1.00 60.97 414 PRO A C 1
ATOM 3203 O O . PRO A 1 414 ? 6.024 17.961 9.744 1.00 60.97 414 PRO A O 1
ATOM 3206 N N . THR A 1 415 ? 5.800 18.998 11.720 1.00 56.16 415 THR A N 1
ATOM 3207 C CA . THR A 1 415 ? 6.417 20.254 11.272 1.00 56.16 415 THR A CA 1
ATOM 3208 C C . THR A 1 415 ? 7.920 20.039 11.098 1.00 56.16 415 THR A C 1
ATOM 3210 O O . THR A 1 415 ? 8.541 19.303 11.859 1.00 56.16 415 THR A O 1
ATOM 3213 N N . ARG A 1 416 ? 8.521 20.656 10.069 1.00 53.28 416 ARG A N 1
ATOM 3214 C CA . ARG A 1 416 ? 9.957 20.494 9.754 1.00 53.28 416 ARG A CA 1
ATOM 3215 C C . ARG A 1 416 ? 10.883 20.954 10.887 1.00 53.28 416 ARG A C 1
ATOM 3217 O O . ARG A 1 416 ? 12.018 20.496 10.953 1.00 53.28 416 ARG A O 1
ATOM 3224 N N . GLU A 1 417 ? 10.422 21.861 11.740 1.00 49.03 417 GLU A N 1
ATOM 3225 C CA . GLU A 1 417 ? 11.183 22.364 12.880 1.00 49.03 417 GLU A CA 1
ATOM 3226 C C . GLU A 1 417 ? 11.104 21.375 14.052 1.00 49.03 417 GLU A C 1
ATOM 3228 O O . GLU A 1 417 ? 10.016 21.051 14.524 1.00 49.03 417 GLU A O 1
ATOM 3233 N N . GLY A 1 418 ? 12.264 20.890 14.507 1.00 48.16 418 GLY A N 1
ATOM 3234 C CA . GLY A 1 418 ? 12.398 20.095 15.736 1.00 48.16 418 GLY A CA 1
ATOM 3235 C C . GLY A 1 418 ? 12.495 18.575 15.568 1.00 48.16 418 GLY A C 1
ATOM 3236 O O . GLY A 1 418 ? 12.624 17.874 16.567 1.00 48.16 418 GLY A O 1
ATOM 3237 N N . LEU A 1 419 ? 12.472 18.043 14.341 1.00 54.47 419 LEU A N 1
ATOM 3238 C CA . LEU A 1 419 ? 12.605 16.601 14.104 1.00 54.47 419 LEU A CA 1
ATOM 3239 C C . LEU A 1 419 ? 13.967 16.248 13.523 1.00 54.47 419 LEU A C 1
ATOM 3241 O O . LEU A 1 419 ? 14.189 16.319 12.315 1.00 54.47 419 LEU A O 1
ATOM 3245 N N . GLU A 1 420 ? 14.861 15.804 14.397 1.00 56.00 420 GLU A N 1
ATOM 3246 C CA . GLU A 1 420 ? 16.031 15.038 13.991 1.00 56.00 420 GLU A CA 1
ATOM 3247 C C . GLU A 1 420 ? 15.645 13.558 13.898 1.00 56.00 420 GLU A C 1
ATOM 3249 O O . GLU A 1 420 ? 15.046 12.997 14.821 1.00 56.00 420 GLU A O 1
ATOM 3254 N N . ALA A 1 421 ? 15.957 12.908 12.770 1.00 59.56 421 ALA A N 1
ATOM 3255 C CA . ALA A 1 421 ? 15.811 11.462 12.659 1.00 59.56 421 ALA A CA 1
ATOM 3256 C C . ALA A 1 421 ? 16.556 10.772 13.815 1.00 59.56 421 ALA A C 1
ATOM 3258 O O . ALA A 1 421 ? 17.719 11.106 14.070 1.00 59.56 421 ALA A O 1
ATOM 3259 N N . PRO A 1 422 ? 15.944 9.771 14.475 1.00 57.94 422 PRO A N 1
ATOM 3260 C CA . PRO A 1 422 ? 16.664 8.962 15.443 1.00 57.94 422 PRO A CA 1
ATOM 3261 C C . PRO A 1 422 ? 17.904 8.349 14.778 1.00 57.94 422 PRO A C 1
ATOM 3263 O O . PRO A 1 422 ? 17.838 7.822 13.665 1.00 57.94 422 PRO A O 1
ATOM 3266 N N . SER A 1 423 ? 19.045 8.444 15.460 1.00 55.66 423 SER A N 1
ATOM 3267 C CA . SER A 1 423 ? 20.281 7.773 15.067 1.00 55.66 423 SER A CA 1
ATOM 3268 C C . SER A 1 423 ? 20.440 6.496 15.901 1.00 55.66 423 SER A C 1
ATOM 3270 O O . SER A 1 423 ? 20.428 6.586 17.130 1.00 55.66 423 SER A O 1
ATOM 3272 N N . PRO A 1 424 ? 20.588 5.308 15.284 1.00 64.50 424 PRO A N 1
ATOM 3273 C CA . PRO A 1 424 ? 20.632 5.052 13.844 1.00 64.50 424 PRO A CA 1
ATOM 3274 C C . PRO A 1 424 ? 19.246 5.098 13.181 1.00 64.50 424 PRO A C 1
ATOM 3276 O O . PRO A 1 424 ? 18.240 4.733 13.792 1.00 64.50 424 PRO A O 1
ATOM 3279 N N . ARG A 1 425 ? 19.222 5.469 11.892 1.00 71.56 425 ARG A N 1
ATOM 3280 C CA . ARG A 1 425 ? 18.012 5.412 11.058 1.00 71.56 425 ARG A CA 1
ATO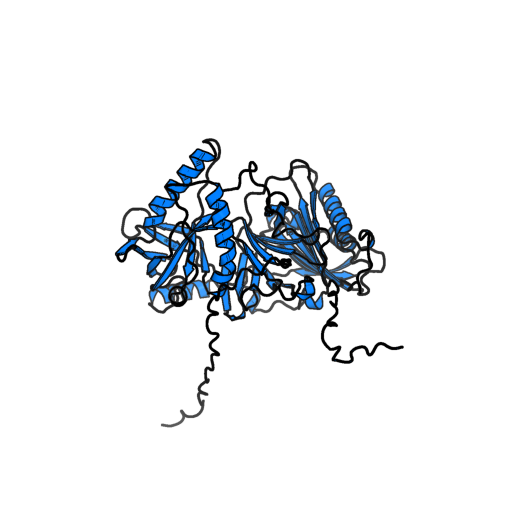M 3281 C C . ARG A 1 425 ? 17.476 3.988 11.030 1.00 71.56 425 ARG A C 1
ATOM 3283 O O . ARG A 1 425 ? 18.217 3.049 10.737 1.00 71.56 425 ARG A O 1
ATOM 3290 N N . ARG A 1 426 ? 16.191 3.836 11.323 1.00 72.31 426 ARG A N 1
ATOM 3291 C CA . ARG A 1 426 ? 15.525 2.543 11.461 1.00 72.31 426 ARG A CA 1
ATOM 3292 C C . ARG A 1 426 ? 15.139 1.952 10.111 1.00 72.31 426 ARG A C 1
ATOM 3294 O O . ARG A 1 426 ? 15.135 0.730 9.983 1.00 72.31 426 ARG A O 1
ATOM 3301 N N . TRP A 1 427 ? 14.813 2.797 9.132 1.00 73.75 427 TRP A N 1
ATOM 3302 C CA . TRP A 1 427 ? 14.153 2.360 7.898 1.00 73.75 427 TRP A CA 1
ATOM 3303 C C . TRP A 1 427 ? 14.870 2.752 6.607 1.00 73.75 427 TRP A C 1
ATOM 3305 O O . TRP A 1 427 ? 14.382 2.460 5.514 1.00 73.75 427 TRP A O 1
ATOM 3315 N N . GLY A 1 428 ? 16.018 3.416 6.717 1.00 73.38 428 GLY A N 1
ATOM 3316 C CA . GLY A 1 428 ? 16.735 3.926 5.559 1.00 73.38 428 GLY A CA 1
ATOM 3317 C C . GLY A 1 428 ? 17.151 2.828 4.581 1.00 73.38 428 GLY A C 1
ATOM 3318 O O . GLY A 1 428 ? 17.858 1.903 4.986 1.00 73.38 428 GLY A O 1
ATOM 3319 N N . PRO A 1 429 ? 16.785 2.919 3.287 1.00 76.31 429 PRO A N 1
ATOM 3320 C CA . PRO A 1 429 ? 17.403 2.088 2.267 1.00 76.31 429 PRO A CA 1
ATOM 3321 C C . PRO A 1 429 ? 18.897 2.414 2.253 1.00 76.31 429 PRO A C 1
ATOM 3323 O O . PRO A 1 429 ? 19.309 3.566 2.095 1.00 76.31 429 PRO A O 1
ATOM 3326 N N . GLY A 1 430 ? 19.726 1.411 2.534 1.00 64.56 430 GLY A N 1
ATOM 3327 C CA . GLY A 1 430 ? 21.163 1.621 2.590 1.00 64.56 430 GLY A CA 1
ATOM 3328 C C . GLY A 1 430 ? 21.688 1.856 1.179 1.00 64.56 430 GLY A C 1
ATOM 3329 O O . GLY A 1 430 ? 21.591 0.971 0.332 1.00 64.56 430 GLY A O 1
ATOM 3330 N N . TRP A 1 431 ? 22.279 3.028 0.947 1.00 57.53 431 TRP A N 1
ATOM 3331 C CA . TRP A 1 431 ? 22.807 3.445 -0.359 1.00 57.53 431 TRP A CA 1
ATOM 3332 C C . TRP A 1 431 ? 23.896 2.495 -0.887 1.00 57.53 431 TRP A C 1
ATOM 3334 O O . TRP A 1 431 ? 24.072 2.377 -2.092 1.00 57.53 431 TRP A O 1
ATOM 3344 N N . ASN A 1 432 ? 24.546 1.754 0.018 1.00 55.59 432 ASN A N 1
ATOM 3345 C CA . ASN A 1 432 ? 25.515 0.691 -0.265 1.00 55.59 432 ASN A CA 1
ATOM 3346 C C . ASN A 1 432 ? 25.103 -0.646 0.377 1.00 55.59 432 ASN A C 1
ATOM 3348 O O . ASN A 1 432 ? 25.955 -1.415 0.818 1.00 55.59 432 ASN A O 1
ATOM 3352 N N . SER A 1 433 ? 23.799 -0.893 0.526 1.00 65.06 433 SER A N 1
ATOM 3353 C CA . SER A 1 433 ? 23.320 -2.147 1.102 1.00 65.06 433 SER A CA 1
ATOM 3354 C C . SER A 1 433 ? 23.309 -3.258 0.059 1.00 65.06 433 SER A C 1
ATOM 3356 O O . SER A 1 433 ? 22.844 -3.073 -1.071 1.00 65.06 433 SER A O 1
ATOM 3358 N N . ASP A 1 434 ? 23.748 -4.440 0.486 1.00 69.69 434 ASP A N 1
ATOM 3359 C CA . ASP A 1 434 ? 23.557 -5.697 -0.244 1.00 69.69 434 ASP A CA 1
ATOM 3360 C C . ASP A 1 434 ? 22.078 -6.126 -0.266 1.00 69.69 434 ASP A C 1
ATOM 3362 O O . ASP A 1 434 ? 21.722 -7.090 -0.941 1.00 69.69 434 ASP A O 1
ATOM 3366 N N . THR A 1 435 ? 21.209 -5.398 0.442 1.00 81.19 435 THR A N 1
ATOM 3367 C CA . THR A 1 435 ? 19.782 -5.697 0.563 1.00 81.19 435 THR A CA 1
ATOM 3368 C C . THR A 1 435 ? 18.901 -4.681 -0.136 1.00 81.19 435 THR A C 1
ATOM 3370 O O . THR A 1 435 ? 19.290 -3.530 -0.341 1.00 81.19 435 THR A O 1
ATOM 3373 N N . VAL A 1 436 ? 17.698 -5.120 -0.501 1.00 87.44 436 VAL A N 1
ATOM 3374 C CA . VAL A 1 436 ? 16.668 -4.274 -1.107 1.00 87.44 436 VAL A CA 1
ATOM 3375 C C . VAL A 1 436 ? 15.551 -4.028 -0.099 1.00 87.44 436 VAL A C 1
ATOM 3377 O O . VAL A 1 436 ? 14.933 -4.963 0.405 1.00 87.44 436 VAL A O 1
ATOM 3380 N N . THR A 1 437 ? 15.279 -2.755 0.174 1.00 90.62 437 THR A N 1
ATOM 3381 C CA . THR A 1 437 ? 14.112 -2.317 0.936 1.00 90.62 437 THR A CA 1
ATOM 3382 C C . THR A 1 437 ? 12.907 -2.264 0.005 1.00 90.62 437 THR A C 1
ATOM 3384 O O . THR A 1 437 ? 12.980 -1.642 -1.059 1.00 90.62 437 THR A O 1
ATOM 3387 N N . THR A 1 438 ? 11.782 -2.856 0.409 1.00 93.38 438 THR A N 1
ATOM 3388 C CA . THR A 1 438 ? 10.532 -2.739 -0.356 1.00 93.38 438 THR A CA 1
ATOM 3389 C C . THR A 1 438 ? 9.427 -2.050 0.412 1.00 93.38 438 THR A C 1
ATOM 3391 O O . THR A 1 438 ? 9.241 -2.339 1.593 1.00 93.38 438 THR A O 1
ATOM 3394 N N . VAL A 1 439 ? 8.680 -1.179 -0.267 1.00 94.56 439 VAL A N 1
ATOM 3395 C CA . VAL A 1 439 ? 7.645 -0.329 0.332 1.00 94.56 439 VAL A CA 1
ATOM 3396 C C . VAL A 1 439 ? 6.374 -0.384 -0.505 1.00 94.56 439 VAL A C 1
ATOM 3398 O O . VAL A 1 439 ? 6.358 0.046 -1.654 1.00 94.56 439 VAL A O 1
ATOM 3401 N N . PHE A 1 440 ? 5.290 -0.878 0.083 1.00 95.88 440 PHE A N 1
ATOM 3402 C CA . PHE A 1 440 ? 3.977 -0.902 -0.559 1.00 95.88 440 PHE A CA 1
ATOM 3403 C C . PHE A 1 440 ? 2.959 -0.271 0.365 1.00 95.88 440 PHE A C 1
ATOM 3405 O O . PHE A 1 440 ? 2.840 -0.699 1.509 1.00 95.88 440 PHE A O 1
ATOM 3412 N N . GLY A 1 441 ? 2.236 0.745 -0.082 1.00 94.69 441 GLY A N 1
ATOM 3413 C CA . GLY A 1 441 ? 1.400 1.482 0.853 1.00 94.69 441 GLY A CA 1
ATOM 3414 C C . GLY A 1 441 ? 0.500 2.511 0.221 1.00 94.69 441 GLY A C 1
ATOM 3415 O O . GLY A 1 441 ? 0.134 2.421 -0.949 1.00 94.69 441 GLY A O 1
ATOM 3416 N N . THR A 1 442 ? 0.132 3.476 1.043 1.00 93.19 442 THR A N 1
ATOM 3417 C CA . THR A 1 442 ? -0.884 4.465 0.730 1.00 93.19 442 THR A CA 1
ATOM 3418 C C . THR A 1 442 ? -0.273 5.822 0.451 1.00 93.19 442 THR A C 1
ATOM 3420 O O . THR A 1 442 ? 0.763 6.194 1.013 1.00 93.19 442 THR A O 1
ATOM 3423 N N . SER A 1 443 ? -0.936 6.572 -0.423 1.00 88.00 443 SER A N 1
ATOM 3424 C CA . SER A 1 443 ? -0.552 7.953 -0.688 1.00 88.00 443 SER A CA 1
ATOM 3425 C C . SER A 1 443 ? -0.691 8.797 0.577 1.00 88.00 443 SER A C 1
ATOM 3427 O O . SER A 1 443 ? -1.571 8.575 1.413 1.00 88.00 443 SER A O 1
ATOM 3429 N N . GLY A 1 444 ? 0.170 9.796 0.714 1.00 72.69 444 GLY A N 1
ATOM 3430 C CA . GLY A 1 444 ? 0.066 10.828 1.737 1.00 72.69 444 GLY A CA 1
ATOM 3431 C C . GLY A 1 444 ? 0.299 12.204 1.147 1.00 72.69 444 GLY A C 1
ATOM 3432 O O . GLY A 1 444 ? 0.806 12.305 0.035 1.00 72.69 444 GLY A O 1
ATOM 3433 N N . ALA A 1 445 ? -0.020 13.267 1.893 1.00 56.31 445 ALA A N 1
ATOM 3434 C CA . ALA A 1 445 ? 0.451 14.600 1.525 1.00 56.31 445 ALA A CA 1
ATOM 3435 C C . ALA A 1 445 ? 1.962 14.527 1.257 1.00 56.31 445 ALA A C 1
ATOM 3437 O O . ALA A 1 445 ? 2.707 14.005 2.096 1.00 56.31 445 ALA A O 1
ATOM 3438 N N . ALA A 1 446 ? 2.387 14.985 0.076 1.00 54.22 446 ALA A N 1
ATOM 3439 C CA . ALA A 1 446 ? 3.775 14.895 -0.343 1.00 54.22 446 ALA A CA 1
ATOM 3440 C C . ALA A 1 446 ? 4.667 15.471 0.761 1.00 54.22 446 ALA 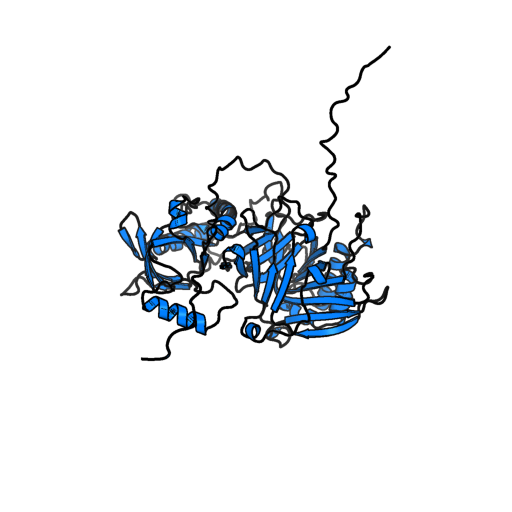A C 1
ATOM 3442 O O . ALA A 1 446 ? 4.467 16.604 1.209 1.00 54.22 446 ALA A O 1
ATOM 3443 N N . LEU A 1 447 ? 5.668 14.705 1.204 1.00 55.72 447 LEU A N 1
ATOM 3444 C CA . LEU A 1 447 ? 6.770 15.299 1.950 1.00 55.72 447 LEU A CA 1
ATOM 3445 C C . LEU A 1 447 ? 7.365 16.341 1.007 1.00 55.72 447 LEU A C 1
ATOM 3447 O O . LEU A 1 447 ? 7.916 15.963 -0.031 1.00 55.72 447 LEU A O 1
ATOM 3451 N N . ASN A 1 448 ? 7.140 17.624 1.326 1.00 49.09 448 ASN A N 1
ATOM 3452 C CA . ASN A 1 448 ? 7.471 18.760 0.468 1.00 49.09 448 ASN A CA 1
ATOM 3453 C C . ASN A 1 448 ? 8.795 18.491 -0.237 1.00 49.09 448 ASN A C 1
ATOM 3455 O O . ASN A 1 448 ? 9.802 18.242 0.441 1.00 49.09 448 ASN A O 1
ATOM 3459 N N . ALA A 1 449 ? 8.772 18.510 -1.573 1.00 48.16 449 ALA A N 1
ATOM 3460 C CA . ALA A 1 449 ? 9.951 18.222 -2.366 1.00 48.16 449 ALA A CA 1
ATOM 3461 C C . ALA A 1 449 ? 11.141 19.034 -1.845 1.00 48.16 449 ALA A C 1
ATOM 3463 O O . ALA A 1 449 ? 10.990 20.192 -1.437 1.00 48.16 449 ALA A O 1
ATOM 3464 N N . SER A 1 450 ? 12.318 18.397 -1.788 1.00 49.88 450 SER A N 1
ATOM 3465 C CA . SER A 1 450 ? 13.571 19.123 -1.586 1.00 49.88 450 SER A CA 1
ATOM 3466 C C . SER A 1 450 ? 13.556 20.289 -2.574 1.00 49.88 450 SER A C 1
ATOM 3468 O O . SER A 1 450 ? 13.453 20.035 -3.773 1.00 49.88 450 SER A O 1
ATOM 3470 N N . PRO A 1 451 ? 13.619 21.552 -2.120 1.00 47.66 451 PRO A N 1
ATOM 3471 C CA . PRO A 1 451 ? 13.568 22.689 -3.031 1.00 47.66 451 PRO A CA 1
ATOM 3472 C C . PRO A 1 451 ? 14.753 22.714 -4.008 1.00 47.66 451 PRO A C 1
ATOM 3474 O O . PRO A 1 451 ? 14.722 23.509 -4.942 1.00 47.66 451 PRO A O 1
ATOM 3477 N N . LEU A 1 452 ? 15.753 21.847 -3.808 1.00 52.41 452 LEU A N 1
ATOM 3478 C CA . LEU A 1 452 ? 16.996 21.769 -4.566 1.00 52.41 452 LEU A CA 1
ATOM 3479 C C . LEU A 1 452 ? 17.029 20.632 -5.606 1.00 52.41 452 LEU A C 1
ATOM 3481 O O . LEU A 1 452 ? 17.761 20.760 -6.580 1.00 52.41 452 LEU A O 1
ATOM 3485 N N . ASP A 1 453 ? 16.229 19.566 -5.456 1.00 63.41 453 ASP A N 1
ATOM 3486 C CA . ASP A 1 453 ? 16.373 18.352 -6.280 1.00 63.41 453 ASP A CA 1
ATOM 3487 C C . ASP A 1 453 ? 15.110 18.062 -7.096 1.00 63.41 453 ASP A C 1
ATOM 3489 O O . ASP A 1 453 ? 14.118 17.541 -6.583 1.00 63.41 453 ASP A O 1
ATOM 3493 N N . VAL A 1 454 ? 15.175 18.381 -8.390 1.00 74.31 454 VAL A N 1
ATOM 3494 C CA . VAL A 1 454 ? 14.121 18.115 -9.390 1.00 74.31 454 VAL A CA 1
ATOM 3495 C C . VAL A 1 454 ? 13.992 16.612 -9.692 1.00 74.31 454 VAL A C 1
ATOM 3497 O O . VAL A 1 454 ? 12.920 16.125 -10.050 1.00 74.31 454 VAL A O 1
ATOM 3500 N N . VAL A 1 455 ? 15.083 15.865 -9.503 1.00 84.81 455 VAL A N 1
ATOM 3501 C CA . VAL A 1 455 ? 15.158 14.407 -9.635 1.00 84.81 455 VAL A CA 1
ATOM 3502 C C . VAL A 1 455 ? 15.958 13.865 -8.459 1.00 84.81 455 VAL A C 1
ATOM 3504 O O . VAL A 1 455 ? 17.109 14.252 -8.265 1.00 84.81 455 VAL A O 1
ATOM 3507 N N . ASN A 1 456 ? 15.368 12.949 -7.696 1.00 87.81 456 ASN A N 1
ATOM 3508 C CA . ASN A 1 456 ? 16.030 12.267 -6.589 1.00 87.81 456 ASN A CA 1
ATOM 3509 C C . ASN A 1 456 ? 15.982 10.755 -6.814 1.00 87.81 456 ASN A C 1
ATOM 3511 O O . ASN A 1 456 ? 14.963 10.230 -7.248 1.00 87.81 456 ASN A O 1
ATOM 3515 N N . SER A 1 457 ? 17.055 10.043 -6.493 1.00 89.38 457 SER A N 1
ATOM 3516 C CA . SER A 1 457 ? 17.108 8.585 -6.600 1.00 89.38 457 SER A CA 1
ATOM 3517 C C . SER A 1 457 ? 17.386 7.954 -5.250 1.00 89.38 457 SER A C 1
ATOM 3519 O O . SER A 1 457 ? 18.216 8.430 -4.478 1.00 89.38 457 SER A O 1
ATOM 3521 N N . CYS A 1 458 ? 16.722 6.840 -4.993 1.00 90.19 458 CYS A N 1
ATOM 3522 C CA . CYS A 1 458 ? 16.870 6.042 -3.798 1.00 90.19 458 CYS A CA 1
ATOM 3523 C C . CYS A 1 458 ? 17.347 4.636 -4.202 1.00 90.19 458 CYS A C 1
ATOM 3525 O O . CYS A 1 458 ? 16.527 3.799 -4.603 1.00 90.19 458 CYS A O 1
ATOM 3527 N N . PRO A 1 459 ? 18.669 4.377 -4.171 1.00 90.06 459 PRO A N 1
ATOM 3528 C CA . PRO A 1 459 ? 19.215 3.056 -4.458 1.00 90.06 459 PRO A CA 1
ATOM 3529 C C . PRO A 1 459 ? 18.673 2.013 -3.478 1.00 90.06 459 PRO A C 1
ATOM 3531 O O . PRO A 1 459 ? 18.429 2.312 -2.310 1.00 90.06 459 PRO A O 1
ATOM 3534 N N . SER A 1 460 ? 18.503 0.776 -3.945 1.00 90.50 460 SER A N 1
ATOM 3535 C CA . SER A 1 460 ? 17.994 -0.345 -3.144 1.00 90.50 460 SER A CA 1
ATOM 3536 C C . SER A 1 460 ? 16.590 -0.127 -2.556 1.00 90.50 460 SER A C 1
ATOM 3538 O O . SER A 1 460 ? 16.222 -0.798 -1.594 1.00 90.50 460 SER A O 1
ATOM 3540 N N . LEU A 1 461 ? 15.786 0.767 -3.140 1.00 93.19 461 LEU A N 1
ATOM 3541 C CA . LEU A 1 461 ? 14.370 0.942 -2.822 1.00 93.19 461 LEU A CA 1
ATOM 3542 C C . LEU A 1 461 ? 13.509 0.482 -4.001 1.00 93.19 461 LEU A C 1
ATOM 3544 O O . LEU A 1 461 ? 13.702 0.957 -5.119 1.00 93.19 461 LEU A O 1
ATOM 3548 N N . PHE A 1 462 ? 12.535 -0.387 -3.740 1.00 95.69 462 PHE A N 1
ATOM 3549 C CA . PHE A 1 462 ? 11.487 -0.752 -4.696 1.00 95.69 462 PHE A CA 1
ATOM 3550 C C . PHE A 1 462 ? 10.101 -0.605 -4.070 1.00 95.69 462 PHE A C 1
ATOM 3552 O O . PHE A 1 462 ? 9.925 -0.893 -2.886 1.00 95.69 462 PHE A O 1
ATOM 3559 N N . GLY A 1 463 ? 9.091 -0.208 -4.837 1.00 96.62 463 GLY A N 1
ATOM 3560 C CA . GLY A 1 463 ? 7.748 -0.153 -4.286 1.00 96.62 463 GLY A CA 1
ATOM 3561 C C . GLY A 1 463 ? 6.680 0.444 -5.178 1.00 96.62 463 GLY A C 1
ATOM 3562 O O . GLY A 1 463 ? 6.947 0.901 -6.286 1.00 96.62 463 GLY A O 1
ATOM 3563 N N . ALA A 1 464 ? 5.462 0.442 -4.646 1.00 97.62 464 ALA A N 1
ATOM 3564 C CA . ALA A 1 464 ? 4.271 0.967 -5.297 1.00 97.62 464 ALA A CA 1
ATOM 3565 C C . ALA A 1 464 ? 3.305 1.550 -4.264 1.00 97.62 464 ALA A C 1
ATOM 3567 O O . ALA A 1 464 ? 3.091 0.951 -3.206 1.00 97.62 464 ALA A O 1
ATOM 3568 N N . ILE A 1 465 ? 2.705 2.692 -4.590 1.00 96.62 465 ILE A N 1
ATOM 3569 C CA . ILE A 1 465 ? 1.770 3.406 -3.726 1.00 96.62 465 ILE A CA 1
ATOM 3570 C C . ILE A 1 465 ? 0.402 3.503 -4.410 1.00 96.62 465 ILE A C 1
ATOM 3572 O O . ILE A 1 465 ? 0.321 3.745 -5.615 1.00 96.62 465 ILE A O 1
ATOM 3576 N N . SER A 1 466 ? -0.667 3.319 -3.631 1.00 95.81 466 SER A N 1
ATOM 3577 C CA . SER A 1 466 ? -2.053 3.454 -4.088 1.00 95.81 466 SER A CA 1
ATOM 3578 C C . SER A 1 466 ? -2.828 4.471 -3.249 1.00 95.81 466 SER A C 1
ATOM 3580 O O . SER A 1 466 ? -2.720 4.520 -2.023 1.00 95.81 466 SER A O 1
ATOM 3582 N N . THR A 1 467 ? -3.643 5.280 -3.914 1.00 92.62 467 THR A N 1
ATOM 3583 C CA . THR A 1 467 ? -4.593 6.222 -3.307 1.00 92.62 467 THR A CA 1
ATOM 3584 C C . THR A 1 467 ? -5.863 5.529 -2.807 1.00 92.62 467 THR A C 1
ATOM 3586 O O . THR A 1 467 ? -6.509 6.031 -1.890 1.00 92.62 467 THR A O 1
ATOM 3589 N N . GLU A 1 468 ? -6.190 4.349 -3.341 1.00 90.75 468 GLU A N 1
ATOM 3590 C CA . GLU A 1 468 ? -7.349 3.537 -2.933 1.00 90.75 468 GLU A CA 1
ATOM 3591 C C . GLU A 1 468 ? -7.069 2.656 -1.700 1.00 90.75 468 GLU A C 1
ATOM 3593 O O . GLU A 1 468 ? -7.979 2.045 -1.130 1.00 90.75 468 GLU A O 1
ATOM 3598 N N . GLY A 1 469 ? -5.805 2.598 -1.276 1.00 93.00 469 GLY A N 1
ATOM 3599 C CA . GLY A 1 469 ? -5.321 1.707 -0.231 1.00 93.00 469 GLY A CA 1
ATOM 3600 C C . GLY A 1 469 ? -4.657 0.446 -0.783 1.00 93.00 469 GLY A C 1
ATOM 3601 O O . GLY A 1 469 ? -4.719 0.134 -1.969 1.00 93.00 469 GLY A O 1
ATOM 3602 N N . VAL A 1 470 ? -4.011 -0.307 0.103 1.00 94.75 470 VAL A N 1
ATOM 3603 C CA . VAL A 1 470 ? -3.410 -1.609 -0.214 1.00 94.75 470 VAL A CA 1
ATOM 3604 C C . VAL A 1 470 ? -4.056 -2.707 0.613 1.00 94.75 470 VAL A C 1
ATOM 3606 O O . VAL A 1 470 ? -4.496 -2.486 1.741 1.00 94.75 470 VAL A O 1
ATOM 3609 N N . TYR A 1 471 ? -4.105 -3.916 0.070 1.00 93.38 471 TYR A N 1
ATOM 3610 C CA . TYR A 1 471 ? -4.760 -5.044 0.721 1.00 93.38 471 TYR A CA 1
ATOM 3611 C C . TYR A 1 471 ? -3.708 -6.013 1.226 1.00 93.38 471 TYR A C 1
ATOM 3613 O O . TYR A 1 471 ? -2.919 -6.557 0.457 1.00 93.38 471 TYR A O 1
ATOM 3621 N N . VAL A 1 472 ? -3.694 -6.237 2.532 1.00 91.06 472 VAL A N 1
ATOM 3622 C CA . VAL A 1 472 ? -2.744 -7.131 3.184 1.00 91.06 472 VAL A CA 1
ATOM 3623 C C . VAL A 1 472 ? -3.436 -8.459 3.426 1.00 91.06 472 VAL A C 1
ATOM 3625 O O . VAL A 1 472 ? -4.421 -8.523 4.155 1.00 91.06 472 VAL A O 1
ATOM 3628 N N . PHE A 1 473 ? -2.917 -9.523 2.823 1.00 87.44 473 PHE A N 1
ATOM 3629 C CA . PHE A 1 473 ? -3.396 -10.888 2.974 1.00 87.44 473 PHE A CA 1
ATOM 3630 C C . PHE A 1 473 ? -2.364 -11.746 3.698 1.00 87.44 473 PHE A C 1
ATOM 3632 O O . PHE A 1 473 ? -1.195 -11.812 3.313 1.00 87.44 473 PHE A O 1
ATOM 3639 N N . LYS A 1 474 ? -2.819 -12.467 4.717 1.00 83.50 474 LYS A N 1
ATOM 3640 C CA . LYS A 1 474 ? -2.032 -13.442 5.456 1.00 83.50 474 LYS A CA 1
ATOM 3641 C C . LYS A 1 474 ? -2.510 -14.850 5.096 1.00 83.50 474 LYS A C 1
ATOM 3643 O O . LYS A 1 474 ? -3.657 -15.227 5.344 1.00 83.50 474 LYS A O 1
ATOM 3648 N N . SER A 1 475 ? -1.627 -15.598 4.438 1.00 76.38 475 SER A N 1
ATOM 3649 C CA . SER A 1 475 ? -1.971 -16.840 3.727 1.00 76.38 475 SER A CA 1
ATOM 3650 C C . SER A 1 475 ? -2.291 -18.035 4.626 1.00 76.38 475 SER A C 1
ATOM 3652 O O . SER A 1 475 ? -3.210 -18.793 4.323 1.00 76.38 475 SER A O 1
ATOM 3654 N N . ASP A 1 476 ? -1.580 -18.172 5.740 1.00 76.94 476 ASP A N 1
ATOM 3655 C CA . ASP A 1 476 ? -1.732 -19.239 6.739 1.00 76.94 476 ASP A CA 1
ATOM 3656 C C . ASP A 1 476 ? -3.106 -19.221 7.423 1.00 76.94 476 ASP A C 1
ATOM 3658 O O . ASP A 1 476 ? -3.715 -20.265 7.639 1.00 76.94 476 ASP A O 1
ATOM 3662 N N . ILE A 1 477 ? -3.622 -18.031 7.722 1.00 74.12 477 ILE A N 1
ATOM 3663 C CA . ILE A 1 477 ? -4.910 -17.832 8.391 1.00 74.12 477 ILE A CA 1
ATOM 3664 C C . ILE A 1 477 ? -6.030 -17.398 7.439 1.00 74.12 477 ILE A C 1
ATOM 3666 O O . ILE A 1 477 ? -7.134 -17.124 7.906 1.00 74.12 477 ILE A O 1
ATOM 3670 N N . ARG A 1 478 ? -5.743 -17.331 6.130 1.00 79.81 478 ARG A N 1
ATOM 3671 C CA . ARG A 1 478 ? -6.660 -16.898 5.059 1.00 79.81 478 ARG A CA 1
ATOM 3672 C C . ARG A 1 478 ? -7.427 -15.625 5.413 1.00 79.81 478 ARG A C 1
ATOM 3674 O O . ARG A 1 478 ? -8.647 -15.559 5.278 1.00 79.81 478 ARG A O 1
ATOM 3681 N N . GLN A 1 479 ? -6.703 -14.614 5.875 1.00 82.31 479 GLN A N 1
ATOM 3682 C CA . GLN A 1 479 ? -7.294 -13.353 6.298 1.00 82.31 479 GLN A CA 1
ATOM 3683 C C . GLN A 1 479 ? -6.726 -12.186 5.521 1.00 82.31 479 GLN A C 1
ATOM 3685 O O . GLN A 1 479 ? -5.525 -12.136 5.271 1.00 82.31 479 GLN A O 1
ATOM 3690 N N . SER A 1 480 ? -7.587 -11.225 5.211 1.00 87.69 480 SER A N 1
ATOM 3691 C CA . SER A 1 480 ? -7.198 -9.951 4.639 1.00 87.69 480 SER A CA 1
ATOM 3692 C C . SER A 1 480 ? -7.667 -8.766 5.481 1.00 87.69 480 SER A C 1
ATOM 3694 O O . SER A 1 480 ? -8.622 -8.860 6.258 1.00 87.69 480 SER A O 1
ATOM 3696 N N . THR A 1 481 ? -6.967 -7.650 5.324 1.00 90.25 481 THR A N 1
ATOM 3697 C CA . THR A 1 481 ? -7.370 -6.326 5.792 1.00 90.25 481 THR A CA 1
ATOM 3698 C C . THR A 1 481 ? -6.989 -5.303 4.731 1.00 90.25 481 THR A C 1
ATOM 3700 O O . THR A 1 481 ? -5.986 -5.473 4.034 1.00 90.25 481 THR A O 1
ATOM 3703 N N . LYS A 1 482 ? -7.770 -4.233 4.624 1.00 93.06 482 LYS A N 1
ATOM 3704 C CA . LYS A 1 482 ? -7.408 -3.058 3.835 1.00 93.06 482 LYS A CA 1
ATOM 3705 C C . LYS A 1 482 ? -6.590 -2.116 4.716 1.00 93.06 482 LYS A C 1
ATOM 3707 O O . LYS A 1 482 ? -6.892 -1.952 5.897 1.00 93.06 482 LYS A O 1
ATOM 3712 N N . LEU A 1 483 ? -5.532 -1.554 4.152 1.00 92.06 483 LEU A N 1
ATOM 3713 C CA . LEU A 1 483 ? -4.749 -0.473 4.727 1.00 92.06 483 LEU A CA 1
ATOM 3714 C C . LEU A 1 483 ? -4.918 0.732 3.805 1.00 92.06 483 LEU A C 1
ATOM 3716 O O . LEU A 1 483 ? -4.313 0.788 2.740 1.00 92.06 483 LEU A O 1
ATOM 3720 N N . ASP A 1 484 ? -5.773 1.667 4.202 1.00 92.00 484 ASP A N 1
ATOM 3721 C CA . ASP A 1 484 ? -6.111 2.884 3.450 1.00 92.00 484 ASP A CA 1
ATOM 3722 C C . ASP A 1 484 ? -5.860 4.166 4.262 1.00 92.00 484 ASP A C 1
ATOM 3724 O O . ASP A 1 484 ? -6.220 5.268 3.852 1.00 92.00 484 ASP A O 1
ATOM 3728 N N . VAL A 1 485 ? -5.227 4.021 5.425 1.00 90.12 485 VAL A N 1
ATOM 3729 C CA . VAL A 1 485 ? -4.738 5.145 6.218 1.00 90.12 485 VAL A CA 1
ATOM 3730 C C . VAL A 1 485 ? -3.642 5.837 5.421 1.00 90.12 485 VAL A C 1
ATOM 3732 O O . VAL A 1 485 ? -2.690 5.146 5.056 1.00 90.12 485 VAL A O 1
ATOM 3735 N N . PRO A 1 486 ? -3.690 7.159 5.193 1.00 88.12 486 PRO A N 1
ATOM 3736 C CA . PRO A 1 486 ? -2.610 7.875 4.528 1.00 88.12 486 PRO A CA 1
ATOM 3737 C C . PRO A 1 486 ? -1.250 7.622 5.187 1.00 88.12 486 PRO A C 1
ATOM 3739 O O . PRO A 1 486 ? -1.154 7.467 6.408 1.00 88.12 486 PRO A O 1
ATOM 3742 N N . ARG A 1 487 ? -0.184 7.591 4.380 1.00 85.25 487 ARG A N 1
ATOM 3743 C CA . ARG A 1 487 ? 1.204 7.412 4.857 1.00 85.25 487 ARG A CA 1
ATOM 3744 C C . ARG A 1 487 ? 1.412 6.132 5.666 1.00 85.25 487 ARG A C 1
ATOM 3746 O O . ARG A 1 487 ? 2.175 6.109 6.633 1.00 85.25 487 ARG A O 1
ATOM 3753 N N . SER A 1 488 ? 0.720 5.072 5.277 1.00 89.44 488 SER A N 1
ATOM 3754 C CA . SER A 1 488 ? 0.858 3.762 5.897 1.00 89.44 488 SER A CA 1
ATOM 3755 C C . SER A 1 488 ? 1.396 2.778 4.879 1.00 89.44 488 SER A C 1
ATOM 3757 O O . SER A 1 488 ? 0.945 2.729 3.736 1.00 89.44 488 SER A O 1
ATOM 3759 N N . TYR A 1 489 ? 2.395 2.008 5.289 1.00 91.12 489 TYR A N 1
ATOM 3760 C CA . TYR A 1 489 ? 3.196 1.203 4.386 1.00 91.12 489 TYR A CA 1
ATOM 3761 C C . TYR A 1 489 ? 3.487 -0.163 4.987 1.00 91.12 489 TYR A C 1
ATOM 3763 O O . TYR A 1 489 ? 3.737 -0.314 6.179 1.00 91.12 489 TYR A O 1
ATOM 3771 N N . LEU A 1 490 ? 3.522 -1.164 4.126 1.00 91.69 490 LEU A N 1
ATOM 3772 C CA . LEU A 1 490 ? 4.127 -2.450 4.382 1.00 91.69 490 LEU A CA 1
ATOM 3773 C C . LEU A 1 490 ? 5.578 -2.388 3.894 1.00 91.69 490 LEU A C 1
ATOM 3775 O O . LEU A 1 490 ? 5.847 -2.234 2.701 1.00 91.69 490 LEU A O 1
ATOM 3779 N N . LEU A 1 491 ? 6.502 -2.480 4.842 1.00 89.44 491 LEU A N 1
ATOM 3780 C CA . LEU A 1 491 ? 7.936 -2.331 4.658 1.00 89.44 491 LEU A CA 1
ATOM 3781 C C . LEU A 1 491 ? 8.624 -3.684 4.820 1.00 89.44 491 LEU A C 1
ATOM 3783 O O . LEU A 1 491 ? 8.392 -4.390 5.794 1.00 89.44 491 LEU A O 1
ATOM 3787 N N . SER A 1 492 ? 9.522 -4.034 3.908 1.00 88.00 492 SER A N 1
ATOM 3788 C CA . SER A 1 492 ? 10.481 -5.128 4.106 1.00 88.00 492 SER A CA 1
ATOM 3789 C C . SER A 1 492 ? 11.879 -4.534 4.159 1.00 88.00 492 SER A C 1
ATOM 3791 O O . SER A 1 492 ? 12.285 -3.864 3.213 1.00 88.00 492 SER A O 1
ATOM 3793 N N . HIS A 1 493 ? 12.600 -4.745 5.260 1.00 80.81 493 HIS A N 1
ATOM 3794 C CA . HIS A 1 493 ? 13.925 -4.163 5.470 1.00 80.81 493 HIS A CA 1
ATOM 3795 C C . HIS A 1 493 ? 14.823 -5.083 6.308 1.00 80.81 493 HIS A C 1
ATOM 3797 O O . HIS A 1 493 ? 14.363 -5.838 7.172 1.00 80.81 493 HIS A O 1
ATOM 3803 N N . GLN A 1 494 ? 16.134 -4.997 6.085 1.00 75.50 494 GLN A N 1
ATOM 3804 C CA . GLN A 1 494 ? 17.116 -5.722 6.877 1.00 75.50 494 GLN A CA 1
ATOM 3805 C C . GLN A 1 494 ? 17.339 -5.038 8.232 1.00 75.50 494 GLN A C 1
ATOM 3807 O O . GLN A 1 494 ? 18.036 -4.037 8.334 1.00 75.50 494 GLN A O 1
ATOM 3812 N N . ARG A 1 495 ? 16.819 -5.611 9.320 1.00 65.25 495 ARG A N 1
ATOM 3813 C CA . ARG A 1 495 ? 17.147 -5.113 10.661 1.00 65.25 495 ARG A CA 1
ATOM 3814 C C . ARG A 1 495 ? 18.603 -5.447 11.024 1.00 65.25 495 ARG A C 1
ATOM 3816 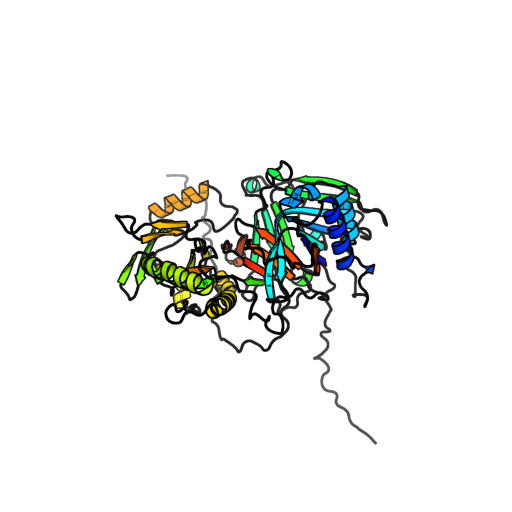O O . ARG A 1 495 ? 18.969 -6.623 11.079 1.00 65.25 495 ARG A O 1
ATOM 3823 N N . PHE A 1 496 ? 19.407 -4.433 11.341 1.00 52.75 496 PHE A N 1
ATOM 3824 C CA . PHE A 1 496 ? 20.695 -4.624 12.015 1.00 52.75 496 PHE A CA 1
ATOM 3825 C C . PHE A 1 496 ? 20.465 -5.131 13.449 1.00 52.75 496 PHE A C 1
ATOM 3827 O O . PHE A 1 496 ? 19.478 -4.734 14.075 1.00 52.75 496 PHE A O 1
ATOM 3834 N N . PRO A 1 497 ? 21.323 -6.011 13.993 1.00 41.22 497 PRO A N 1
ATOM 3835 C CA . PRO A 1 497 ? 21.177 -6.510 15.355 1.00 41.22 497 PRO A CA 1
ATOM 3836 C C . PRO A 1 497 ? 21.369 -5.367 16.364 1.00 41.22 497 PRO A C 1
ATOM 3838 O O . PRO A 1 497 ? 22.472 -5.105 16.825 1.00 41.22 497 PRO A O 1
ATOM 3841 N N . GLY A 1 498 ? 20.283 -4.674 16.702 1.00 39.47 498 GLY A N 1
ATOM 3842 C CA . GLY A 1 498 ? 20.181 -3.933 17.954 1.00 39.47 498 GLY A CA 1
ATOM 3843 C C . GLY A 1 498 ? 20.102 -4.908 19.133 1.00 39.47 498 GLY A C 1
ATOM 3844 O O . GLY A 1 498 ? 19.888 -6.110 18.911 1.00 39.47 498 GLY A O 1
ATOM 3845 N N . PRO A 1 499 ? 20.258 -4.423 20.379 1.00 28.97 499 PRO A N 1
ATOM 3846 C CA . PRO A 1 499 ? 20.062 -5.267 21.547 1.00 28.97 499 PRO A CA 1
ATOM 3847 C C . PRO A 1 499 ? 18.691 -5.950 21.434 1.00 28.97 499 PRO A C 1
ATOM 3849 O O . PRO A 1 499 ? 17.739 -5.330 20.936 1.00 28.97 499 PRO A O 1
ATOM 3852 N N . PRO A 1 500 ? 18.584 -7.237 21.810 1.00 33.22 500 PRO A N 1
ATOM 3853 C CA . PRO A 1 500 ? 17.293 -7.901 21.849 1.00 33.22 500 PRO A CA 1
ATOM 3854 C C . PRO A 1 500 ? 16.355 -7.004 22.654 1.00 33.22 500 PRO A C 1
ATOM 3856 O O . PRO A 1 500 ? 16.714 -6.583 23.752 1.00 33.22 500 PRO A O 1
ATOM 3859 N N . MET A 1 501 ? 15.181 -6.678 22.103 1.00 37.41 501 MET A N 1
ATOM 3860 C CA . MET A 1 501 ? 14.101 -6.227 22.973 1.00 37.41 501 MET A CA 1
ATOM 3861 C C . MET A 1 501 ? 13.979 -7.320 24.030 1.00 37.41 501 MET A C 1
ATOM 3863 O O . MET A 1 501 ? 13.732 -8.473 23.668 1.00 37.41 501 MET A O 1
ATOM 3867 N N . GLU A 1 502 ? 14.292 -6.972 25.280 1.00 31.52 502 GLU A N 1
ATOM 3868 C CA . GLU A 1 502 ? 14.239 -7.869 26.428 1.00 31.52 502 GLU A CA 1
ATOM 3869 C C . GLU A 1 502 ? 13.008 -8.752 26.325 1.00 31.52 502 GLU A C 1
ATOM 3871 O O . GLU A 1 502 ? 11.938 -8.258 25.965 1.00 31.52 502 GLU A O 1
ATOM 3876 N N . ASN A 1 503 ? 13.202 -10.045 26.604 1.00 32.06 503 ASN A N 1
ATOM 3877 C CA . ASN A 1 503 ? 12.199 -11.103 26.613 1.00 32.06 503 ASN A CA 1
ATOM 3878 C C . ASN A 1 503 ? 10.852 -10.615 27.166 1.00 32.06 503 ASN A C 1
ATOM 3880 O O . ASN A 1 503 ? 10.510 -10.843 28.324 1.00 32.06 503 ASN A O 1
ATOM 3884 N N . ARG A 1 504 ? 10.024 -10.007 26.317 1.00 38.31 504 ARG A N 1
ATOM 3885 C CA . ARG A 1 504 ? 8.591 -9.990 26.522 1.00 38.31 504 ARG A CA 1
ATOM 3886 C C . ARG A 1 504 ? 8.184 -11.409 26.181 1.00 38.31 504 ARG A C 1
ATOM 3888 O O . ARG A 1 504 ? 8.023 -11.737 25.009 1.00 38.31 504 ARG A O 1
ATOM 3895 N N . THR A 1 505 ? 8.099 -12.259 27.200 1.00 32.75 505 THR A N 1
ATOM 3896 C CA . THR A 1 505 ? 7.450 -13.571 27.165 1.00 32.75 505 THR A CA 1
ATOM 3897 C C . THR A 1 505 ? 6.004 -13.345 26.720 1.00 32.75 505 THR A C 1
ATOM 3899 O O . THR A 1 505 ? 5.087 -13.203 27.522 1.00 32.75 505 THR A O 1
ATOM 3902 N N . ARG A 1 506 ? 5.806 -13.163 25.414 1.00 43.09 506 ARG A N 1
ATOM 3903 C CA . ARG A 1 506 ? 4.516 -12.891 24.790 1.00 43.09 506 ARG A CA 1
ATOM 3904 C C . ARG A 1 506 ? 3.985 -14.222 24.302 1.00 43.09 506 ARG A C 1
ATOM 3906 O O . ARG A 1 506 ? 4.618 -14.899 23.497 1.00 43.09 506 ARG A O 1
ATOM 3913 N N . VAL A 1 507 ? 2.840 -14.590 24.862 1.00 36.62 507 VAL A N 1
ATOM 3914 C CA . VAL A 1 507 ? 2.100 -15.816 24.578 1.00 36.62 507 VAL A CA 1
ATOM 3915 C C . VAL A 1 507 ? 1.913 -15.940 23.067 1.00 36.62 507 VAL A C 1
ATOM 3917 O O . VAL A 1 507 ? 1.194 -15.159 22.446 1.00 36.62 507 VAL A O 1
ATOM 3920 N N . VAL A 1 508 ? 2.592 -16.915 22.465 1.00 36.06 508 VAL A N 1
ATOM 3921 C CA . VAL A 1 508 ? 2.295 -17.355 21.103 1.00 36.06 508 VAL A CA 1
ATOM 3922 C C . VAL A 1 508 ? 0.891 -17.965 21.156 1.00 36.06 508 VAL A C 1
ATOM 3924 O O . VAL A 1 508 ? 0.679 -18.875 21.960 1.00 36.06 508 VAL A O 1
ATOM 3927 N N . PRO A 1 509 ? -0.091 -17.483 20.372 1.00 36.03 509 PRO A N 1
ATOM 3928 C CA . PRO A 1 509 ? -1.404 -18.109 20.361 1.00 36.03 509 PRO A CA 1
ATOM 3929 C C . PRO A 1 509 ? -1.251 -19.566 19.897 1.00 36.03 509 PRO A C 1
ATOM 3931 O O . PRO A 1 509 ? -0.498 -19.819 18.952 1.00 36.03 509 PRO A O 1
ATOM 3934 N N . PRO A 1 510 ? -1.930 -20.532 20.539 1.00 30.55 510 PRO A N 1
ATOM 3935 C CA . PRO A 1 510 ? -1.785 -21.936 20.191 1.00 30.55 510 PRO A CA 1
ATOM 3936 C C . PRO A 1 510 ? -2.193 -22.157 18.732 1.00 30.55 510 PRO A C 1
ATOM 3938 O O . PRO A 1 510 ? -3.334 -21.915 18.333 1.00 30.55 510 PRO A O 1
ATOM 3941 N N . THR A 1 511 ? -1.253 -22.642 17.926 1.00 34.59 511 THR A N 1
ATOM 3942 C CA . THR A 1 511 ? -1.537 -23.276 16.641 1.00 34.59 511 THR A CA 1
ATOM 3943 C C . THR A 1 511 ? -2.201 -24.618 16.926 1.00 34.59 511 THR A C 1
ATOM 3945 O O . THR A 1 511 ? -1.543 -25.651 17.024 1.00 34.59 511 THR A O 1
ATOM 3948 N N . GLN A 1 512 ? -3.523 -24.628 17.092 1.00 33.38 512 GLN A N 1
ATOM 3949 C CA . GLN A 1 512 ? -4.249 -25.892 17.059 1.00 33.38 512 GLN A CA 1
ATOM 3950 C C . GLN A 1 512 ? -4.150 -26.464 15.642 1.00 33.38 512 GLN A C 1
ATOM 3952 O O . GLN A 1 512 ? -4.650 -25.884 14.677 1.00 33.38 512 GLN A O 1
ATOM 3957 N N . LYS A 1 513 ? -3.465 -27.609 15.528 1.00 29.52 513 LYS A N 1
ATOM 3958 C CA . LYS A 1 513 ? -3.627 -28.536 14.410 1.00 29.52 513 LYS A CA 1
ATOM 3959 C C . LYS A 1 513 ? -5.106 -28.905 14.358 1.00 29.52 513 LYS A C 1
ATOM 3961 O O . LYS A 1 513 ? -5.587 -29.628 15.223 1.00 29.52 513 LYS A O 1
ATOM 3966 N N . VAL A 1 514 ? -5.811 -28.398 13.359 1.00 28.12 514 VAL A N 1
ATOM 3967 C CA . VAL A 1 514 ? -7.136 -28.896 13.007 1.00 28.12 514 VAL A CA 1
ATOM 3968 C C . VAL A 1 514 ? -6.919 -30.250 12.330 1.00 28.12 514 VAL A C 1
ATOM 3970 O O . VAL A 1 514 ? -6.619 -30.325 11.141 1.00 28.12 514 VAL A O 1
ATOM 3973 N N . GLN A 1 515 ? -6.950 -31.321 13.124 1.00 28.02 515 GLN A N 1
ATOM 3974 C CA . GLN A 1 515 ? -7.318 -32.648 12.642 1.00 28.02 515 GLN A CA 1
ATOM 3975 C C . GLN A 1 515 ? -8.845 -32.670 12.578 1.00 28.02 515 GLN A C 1
ATOM 3977 O O . GLN A 1 515 ? -9.498 -33.131 13.507 1.00 28.02 515 GLN A O 1
ATOM 3982 N N . ASP A 1 516 ? -9.405 -32.139 11.494 1.00 26.89 516 ASP A N 1
ATOM 3983 C CA . ASP A 1 516 ? -10.777 -32.473 11.138 1.00 26.89 516 ASP A CA 1
ATOM 3984 C C . ASP A 1 516 ? -10.722 -33.827 10.434 1.00 26.89 516 ASP A C 1
ATOM 3986 O O . ASP A 1 516 ? -10.260 -33.956 9.297 1.00 26.89 516 ASP A O 1
ATOM 3990 N N . ALA A 1 517 ? -11.143 -34.857 11.165 1.00 27.11 517 ALA A N 1
ATOM 3991 C CA . ALA A 1 517 ? -11.600 -36.094 10.570 1.00 27.11 517 ALA A CA 1
ATOM 3992 C C . ALA A 1 517 ? -12.772 -35.744 9.647 1.00 27.11 517 ALA A C 1
ATOM 3994 O O . ALA A 1 517 ? -13.835 -35.326 10.101 1.00 27.11 517 ALA A O 1
ATOM 3995 N N . VAL A 1 518 ? -12.554 -35.882 8.344 1.00 26.69 518 VAL A N 1
ATOM 3996 C CA . VAL A 1 518 ? -13.626 -35.936 7.354 1.00 26.69 518 VAL A CA 1
ATOM 3997 C C . VAL A 1 518 ? -14.429 -37.203 7.661 1.00 26.69 518 VAL A C 1
ATOM 3999 O O . VAL A 1 518 ? -13.849 -38.289 7.579 1.00 26.69 518 VAL A O 1
ATOM 4002 N N . PRO A 1 519 ? -15.726 -37.134 8.008 1.00 24.70 519 PRO A N 1
ATOM 4003 C CA . PRO A 1 519 ? -16.570 -38.303 7.873 1.00 24.70 519 PRO A CA 1
ATOM 4004 C C . PRO A 1 519 ? -16.712 -38.535 6.372 1.00 24.70 519 PRO A C 1
ATOM 4006 O O . PRO A 1 519 ? -17.252 -37.695 5.648 1.00 24.70 519 PRO A O 1
ATOM 4009 N N . VAL A 1 520 ? -16.163 -39.648 5.899 1.00 26.30 520 VAL A N 1
ATOM 4010 C CA . VAL A 1 520 ? -16.504 -40.206 4.595 1.00 26.30 520 VAL A CA 1
ATOM 4011 C C . VAL A 1 520 ? -18.003 -40.487 4.648 1.00 26.30 520 VAL A C 1
ATOM 4013 O O . VAL A 1 520 ? -18.446 -41.384 5.360 1.00 26.30 520 VAL A O 1
ATOM 4016 N N . LEU A 1 521 ? -18.790 -39.646 3.980 1.00 26.44 521 LEU A N 1
ATOM 4017 C CA . LEU A 1 521 ? -20.168 -39.969 3.647 1.00 26.44 521 LEU A CA 1
ATOM 4018 C C . LEU A 1 521 ? -20.099 -41.062 2.583 1.00 26.44 521 LEU A C 1
ATOM 4020 O O . LEU A 1 521 ? -19.708 -40.790 1.447 1.00 26.44 521 LEU A O 1
ATOM 4024 N N . ASP A 1 522 ? -20.421 -42.286 2.996 1.00 23.95 522 ASP A N 1
ATOM 4025 C CA . ASP A 1 522 ? -20.718 -43.396 2.099 1.00 23.95 522 ASP A CA 1
ATOM 4026 C C . ASP A 1 522 ? -21.918 -42.988 1.239 1.00 23.95 522 ASP A C 1
ATOM 4028 O O . ASP A 1 522 ? -23.042 -42.822 1.720 1.00 23.95 522 ASP A O 1
ATOM 4032 N N . VAL A 1 523 ? -21.646 -42.748 -0.039 1.00 31.52 523 VAL A N 1
ATOM 4033 C CA . VAL A 1 523 ? -22.660 -42.628 -1.078 1.00 31.52 523 VAL A CA 1
ATOM 4034 C C . VAL A 1 523 ? -22.865 -44.039 -1.594 1.00 31.52 523 VAL A C 1
ATOM 4036 O O . VAL A 1 523 ? -22.177 -44.432 -2.520 1.00 31.52 523 VAL A O 1
ATOM 4039 N N . ASP A 1 524 ? -23.732 -44.797 -0.930 1.00 29.38 524 ASP A N 1
ATOM 4040 C CA . ASP A 1 524 ? -24.431 -45.962 -1.477 1.00 29.38 524 ASP A CA 1
ATOM 4041 C C . ASP A 1 524 ? -25.422 -46.458 -0.419 1.00 29.38 524 ASP A C 1
ATOM 4043 O O . ASP A 1 524 ? -25.018 -47.058 0.572 1.00 29.38 524 ASP A O 1
ATOM 4047 N N . GLN A 1 525 ? -26.708 -46.145 -0.616 1.00 28.69 525 GLN A N 1
ATOM 4048 C CA . GLN A 1 525 ? -27.908 -46.892 -0.184 1.00 28.69 525 GLN A CA 1
ATOM 4049 C C . GLN A 1 525 ? -29.107 -45.944 -0.049 1.00 28.69 525 GLN A C 1
ATOM 4051 O O . GLN A 1 525 ? -29.477 -45.524 1.042 1.00 28.69 525 GLN A O 1
ATOM 4056 N N . TYR A 1 526 ? -29.731 -45.631 -1.184 1.00 29.20 526 TYR A N 1
ATOM 4057 C CA . TYR A 1 526 ? -31.170 -45.366 -1.270 1.00 29.20 526 TYR A CA 1
ATOM 4058 C C . TYR A 1 526 ? -31.658 -45.853 -2.642 1.00 29.20 526 TYR A C 1
ATOM 4060 O O . TYR A 1 526 ? -31.922 -45.074 -3.551 1.00 29.20 526 TYR A O 1
ATOM 4068 N N . GLU A 1 527 ? -31.756 -47.174 -2.776 1.00 27.98 527 GLU A N 1
ATOM 4069 C CA . GLU A 1 527 ? -32.663 -47.837 -3.713 1.00 27.98 527 GLU A CA 1
ATOM 4070 C C . GLU A 1 527 ? -33.461 -48.879 -2.918 1.00 27.98 527 GLU A C 1
ATOM 4072 O O . GLU A 1 527 ? -32.878 -49.679 -2.191 1.00 27.98 527 GLU A O 1
ATOM 4077 N N . HIS A 1 528 ? -34.791 -48.837 -3.078 1.00 29.03 528 HIS A N 1
ATOM 4078 C CA . HIS A 1 528 ? -35.814 -49.714 -2.483 1.00 29.03 528 HIS A CA 1
ATOM 4079 C C . HIS A 1 528 ? -35.948 -49.595 -0.949 1.00 29.03 528 HIS A C 1
ATOM 4081 O O . HIS A 1 528 ? -35.141 -50.095 -0.180 1.00 29.03 528 HIS A O 1
ATOM 4087 N N . THR A 1 529 ? -36.984 -48.955 -0.405 1.00 33.50 529 THR A N 1
ATOM 4088 C CA . THR A 1 529 ? -38.405 -49.341 -0.474 1.00 33.50 529 THR A CA 1
ATOM 4089 C C . THR A 1 529 ? -39.272 -48.220 0.083 1.00 33.50 529 THR A C 1
ATOM 4091 O O . THR A 1 529 ? -38.780 -47.511 0.990 1.00 33.50 529 THR A O 1
#

Sequence (529 aa):
MQTRKSLVGRAWVDKSLKRAARLVGAVTVNLDLTRSAPAQFQQAAIDRVRECLAPETRRQRPSPADVEHDSAVIVASRSLAAWLHDDGFVSHMLAAAGLTHACSKELTVLTAAVDEVPRYDARLDLFGSSEGISVLRGVGRTLMPYPFDPPSAKRSSRPPSLRISLPPTYWPGRLTVEVPLANTVFANGSPHTLYASRWRSDSGSAPTLAERFERRYQSINLTRDDLGFHDRSFSTVIGNLIPVTTPRKVLGSLGNIVSQIEIDGQSAPASKELESIVPSLLEQRRRLQGENQPVGPVGVWALTIPHRYMEARLPTLAPLQLNEYRPEDELRLARAAADELDWFIAARCRFHRVLSGGGGWGAKRGLLSLDPQTSLATDESQNLENFIRSFEGNAGGIVKPGTFVQFFVEAANPTREGLEAPSPRRWGPGWNSDTVTTVFGTSGAALNASPLDVVNSCPSLFGAISTEGVYVFKSDIRQSTKLDVPRSYLLSHQRFPGPPMENRTRVVPPTQKVQDAVPVLDVDQYEHT

Organism: NCBI:txid2587402

pLDDT: mean 76.78, std 20.43, range [23.95, 98.38]

Foldseek 3Di:
DDDDDDDDDPDPPPPPPPQLQQQKWKKWKFFDPVPDDPVVVLVVQLVLLLCQQPPVNPDDDDGPDPPAWQEKEKEFALLCLVLVVPQVSVLSSCVSNVNLPHPPQKHKYKYWYFNWWWDADPQQLAIATHGTMMMMTGHCCQFWPPQPPDDDPLRPPFQFWEKEWEEAAVFDFTKIKIGGGCQNCVNHNDRTDIKIFMWGRDRPDRTGTDDIDDDRYTYTYDYCSNQSADPPFHWFKQFLKAFADWWWFQADDFFQKGAWTADPNDTDFQCVSVVPRQVLVLVVVCVVVDVPDDPDRWWKKKKKAALVVVVLVPPIQDHQDSVPDDLVVSVVRSVVVRVCVVVSVVRQIAMWIFPDAQDCDDPSHRMTGTHPDFDSPDDVVVSVVLNVCSVVVHPSGPHDGSIIMTMIIRRDDDDPPPRGQPPPSFAAQPSPDSGAKEKEWEHADGPPPPPPDSMDMRTRYGYHYHQQFMKMATDVVRGIYTHNRHSMITMGDHGDDDPPPPDPVRDDPDPPPPPDDDPPPPPDDDDDD

Radius of gyration: 25.85 Å; chains: 1; bounding box: 100×80×61 Å

Secondary structure (DSSP, 8-state):
-----------SS-----------EEEEEEE-TTSS-HHHHHHHHHHHHHHHH-STT--S-PPSS-PPP-EEEEEEEGGGGGGGG-HHHHHHHHHHTTGGG-SSSEEEEEEEEESBEEEEETTTTEEEEESEEEEEEE-HHHHSSSTTSPPPGGGTTSPPEEEEEPPPBSSSS-EEEEEEPPP-HHHHSSS--EEEEEEE--TTS--EEEEEEE-SEEEEE--TTTTT--TT-EEEEE--EEE-S--EEEEEEETTEEEEEEETTEEEETTHHHHHHHHHHHHHHHHHH-TTS--PPPPEEEEEE-HHHHHTT--PPPPP-GGG--HHHHHHHHHHHHHHHHHHHHTT-EEEEEEEE--SSSTTTT-EEEP----S---HHHHHHHHHHHHTTSS--SS-TT-EEEEEEEPPPPPSTT-PPPSSPSSPPPTT-SS-EEEEEE--S-----TT-SEEEEETEEEEEESS-EEEEETTTTEEEEE-STT-EEEEE----PPP-------PPP-------------------